Protein AF-A0A968YR72-F1 (afdb_monomer)

Nearest PDB structures (foldseek):
  5yzv-assembly1_B  TM=9.948E-01  e=4.993E-06  Thermomonospora curvata
  3uvo-assembly1_A  TM=9.764E-01  e=6.142E-05  Homo sapiens
  8bb4-assembly1_Q  TM=9.704E-01  e=9.006E-05  Homo sapiens
  6pg8-assembly2_B  TM=8.178E-01  e=5.406E-05  Homo sapiens
  7bev-assembly1_A  TM=7.556E-01  e=3.493E-03  Homo sapiens

Structure (mmCIF, N/CA/C/O backbone):
data_AF-A0A968YR72-F1
#
_entry.id   AF-A0A968YR72-F1
#
loop_
_atom_site.group_PDB
_atom_site.id
_atom_site.type_symbol
_atom_site.label_atom_id
_atom_site.label_alt_id
_atom_site.label_comp_id
_atom_site.label_asym_id
_atom_site.label_entity_id
_atom_site.label_seq_id
_atom_site.pdbx_PDB_ins_code
_atom_site.Cartn_x
_atom_site.Cartn_y
_atom_site.Cartn_z
_atom_site.occupancy
_atom_site.B_iso_or_equiv
_atom_site.auth_seq_id
_atom_site.auth_comp_id
_atom_site.auth_asym_id
_atom_site.auth_atom_id
_atom_site.pdbx_PDB_model_num
ATOM 1 N N . MET A 1 1 ? 11.988 19.227 36.628 1.00 37.38 1 MET A N 1
ATOM 2 C CA . MET A 1 1 ? 12.082 18.176 37.661 1.00 37.38 1 MET A CA 1
ATOM 3 C C . MET A 1 1 ? 12.455 16.896 36.943 1.00 37.38 1 MET A C 1
ATOM 5 O O . MET A 1 1 ? 11.627 16.350 36.231 1.00 37.38 1 MET A O 1
ATOM 9 N N . THR A 1 2 ? 13.721 16.499 37.005 1.00 37.31 2 THR A N 1
ATOM 10 C CA . THR A 1 2 ? 14.215 15.258 36.401 1.00 37.31 2 THR A CA 1
ATOM 11 C C . THR A 1 2 ? 13.809 14.101 37.307 1.00 37.31 2 THR A C 1
ATOM 13 O O . THR A 1 2 ? 14.504 13.765 38.261 1.00 37.31 2 THR A O 1
ATOM 16 N N . HIS A 1 3 ? 12.617 13.551 37.082 1.00 49.16 3 HIS A N 1
ATOM 17 C CA . HIS A 1 3 ? 12.221 12.311 37.741 1.00 49.16 3 HIS A CA 1
ATOM 18 C C . HIS A 1 3 ? 13.135 11.196 37.229 1.00 49.16 3 HIS A C 1
ATOM 20 O O . HIS A 1 3 ? 13.277 11.033 36.018 1.00 49.16 3 HIS A O 1
ATOM 26 N N . SER A 1 4 ? 13.792 10.465 38.134 1.00 70.81 4 SER A N 1
ATOM 27 C CA . SER A 1 4 ? 14.560 9.291 37.725 1.00 70.81 4 SER A CA 1
ATOM 28 C C . SER A 1 4 ? 13.607 8.253 37.108 1.00 70.81 4 SER A C 1
ATOM 30 O O . SER A 1 4 ? 12.436 8.196 37.507 1.00 70.81 4 SER A O 1
ATOM 32 N N . PRO A 1 5 ? 14.079 7.406 36.175 1.00 76.06 5 PRO A N 1
ATOM 33 C CA . PRO A 1 5 ? 13.276 6.333 35.578 1.00 76.06 5 PRO A CA 1
ATOM 34 C C . PRO A 1 5 ? 12.560 5.465 36.625 1.00 76.06 5 PRO A C 1
ATOM 36 O O . PRO A 1 5 ? 11.433 5.021 36.425 1.00 76.06 5 PRO A O 1
ATOM 39 N N . THR A 1 6 ? 13.182 5.301 37.793 1.00 80.00 6 THR A N 1
ATOM 40 C CA . THR A 1 6 ? 12.656 4.568 38.948 1.00 80.00 6 THR A CA 1
ATOM 41 C C . THR A 1 6 ? 11.340 5.146 39.475 1.00 80.00 6 THR A C 1
ATOM 43 O O . THR A 1 6 ? 10.410 4.394 39.753 1.00 80.00 6 THR A O 1
ATOM 46 N N . VAL A 1 7 ? 11.223 6.475 39.562 1.00 84.56 7 VAL A N 1
ATOM 47 C CA . VAL A 1 7 ? 10.019 7.150 40.081 1.00 84.56 7 VAL A CA 1
ATOM 48 C C . VAL A 1 7 ? 8.835 6.972 39.129 1.00 84.56 7 VAL A C 1
ATOM 50 O O . VAL A 1 7 ? 7.708 6.751 39.570 1.00 84.56 7 VAL A O 1
ATOM 53 N N . LEU A 1 8 ? 9.085 7.030 37.818 1.00 85.94 8 LEU A N 1
ATOM 54 C CA . LEU A 1 8 ? 8.058 6.795 36.799 1.00 85.94 8 LEU A CA 1
ATOM 55 C C . LEU A 1 8 ? 7.544 5.352 36.847 1.00 85.94 8 LEU A C 1
ATOM 57 O O . LEU A 1 8 ? 6.335 5.129 36.812 1.00 85.94 8 LEU A O 1
ATOM 61 N N . LEU A 1 9 ? 8.444 4.375 36.992 1.00 87.06 9 LEU A N 1
ATOM 62 C CA . LEU A 1 9 ? 8.069 2.965 37.119 1.00 87.06 9 LEU A CA 1
ATOM 63 C C . LEU A 1 9 ? 7.234 2.701 38.381 1.00 87.06 9 LEU A C 1
ATOM 65 O O . LEU A 1 9 ? 6.251 1.963 38.319 1.00 87.06 9 LEU A O 1
ATOM 69 N N . GLU A 1 10 ? 7.565 3.325 39.514 1.00 87.06 10 GLU A N 1
ATOM 70 C CA . GLU A 1 10 ? 6.756 3.228 40.737 1.00 87.06 10 GLU A CA 1
ATOM 71 C C . GLU A 1 10 ? 5.350 3.815 40.554 1.00 87.06 10 GLU A C 1
ATOM 73 O O . GLU A 1 10 ? 4.369 3.195 40.966 1.00 87.06 10 GLU A O 1
ATOM 78 N N . GLN A 1 11 ? 5.222 4.961 39.879 1.00 86.25 11 GLN A N 1
ATOM 79 C CA . GLN A 1 11 ? 3.915 5.551 39.569 1.00 86.25 11 GLN A CA 1
ATOM 80 C C . GLN A 1 11 ? 3.072 4.653 38.658 1.00 86.25 11 GLN A C 1
ATOM 82 O O . GLN A 1 11 ? 1.882 4.463 38.915 1.00 86.25 11 GLN A O 1
ATOM 87 N N . LEU A 1 12 ? 3.685 4.060 37.631 1.00 87.50 12 LEU A N 1
ATOM 88 C CA . LEU A 1 12 ? 3.005 3.123 36.735 1.00 87.50 12 LEU A CA 1
ATOM 89 C C . LEU A 1 12 ? 2.550 1.854 37.472 1.00 87.50 12 LEU A C 1
ATOM 91 O O . LEU A 1 12 ? 1.454 1.360 37.207 1.00 87.50 12 LEU A O 1
ATOM 95 N N . ARG A 1 13 ? 3.336 1.358 38.437 1.00 87.00 13 ARG A N 1
ATOM 96 C CA . ARG A 1 13 ? 2.943 0.232 39.306 1.00 87.00 13 ARG A CA 1
ATOM 97 C C . ARG A 1 13 ? 1.790 0.603 40.243 1.00 87.00 13 ARG A C 1
ATOM 99 O O . ARG A 1 13 ? 0.884 -0.200 40.442 1.00 87.00 13 ARG A O 1
ATOM 106 N N . LEU A 1 14 ? 1.754 1.829 40.769 1.00 86.06 14 LEU A N 1
ATOM 107 C CA . LEU A 1 14 ? 0.635 2.295 41.600 1.00 86.06 14 LEU A CA 1
ATOM 108 C C . LEU A 1 14 ? -0.699 2.309 40.839 1.00 86.06 14 LEU A C 1
ATOM 110 O O . LEU A 1 14 ? -1.738 2.057 41.450 1.00 86.06 14 LEU A O 1
ATOM 114 N N . CYS A 1 15 ? -0.700 2.527 39.518 1.00 83.94 15 CYS A N 1
ATOM 115 C CA . CYS A 1 15 ? -1.918 2.461 38.701 1.00 83.94 15 CYS A CA 1
ATOM 116 C C . CYS A 1 15 ? -2.633 1.103 38.791 1.00 83.94 15 CYS A C 1
ATOM 118 O O . CYS A 1 15 ? -3.864 1.074 38.733 1.00 83.94 15 CYS A O 1
ATOM 120 N N . GLU A 1 16 ? -1.897 0.009 39.017 1.00 76.75 16 GLU A N 1
ATOM 121 C CA . GLU A 1 16 ? -2.464 -1.323 39.264 1.00 76.75 16 GLU A CA 1
ATOM 122 C C . GLU A 1 16 ? -3.340 -1.341 40.521 1.00 76.75 16 GLU A C 1
ATOM 124 O O . GLU A 1 16 ? -4.441 -1.885 40.520 1.00 76.75 16 GLU A O 1
ATOM 129 N N . THR A 1 17 ? -2.901 -0.648 41.574 1.00 79.19 17 THR A N 1
ATOM 130 C CA . THR A 1 17 ? -3.636 -0.556 42.848 1.00 79.19 17 THR A CA 1
ATOM 131 C C . THR A 1 17 ? -4.941 0.235 42.697 1.00 79.19 17 THR A C 1
ATOM 133 O O . THR A 1 17 ? -5.889 0.031 43.453 1.00 79.19 17 THR A O 1
ATOM 136 N N . TYR A 1 18 ? -5.013 1.117 41.696 1.00 81.56 18 TYR A N 1
ATOM 137 C CA . TYR A 1 18 ? -6.181 1.947 41.398 1.00 81.56 18 TYR A CA 1
ATOM 138 C C . TYR A 1 18 ? -7.035 1.426 40.228 1.00 81.56 18 TYR A C 1
ATOM 140 O O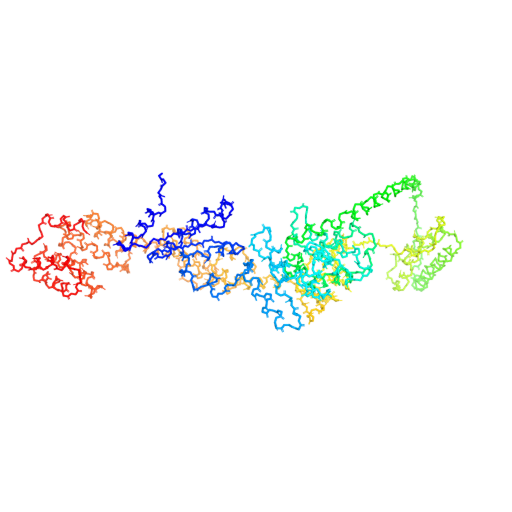 . TYR A 1 18 ? -7.952 2.129 39.803 1.00 81.56 18 TYR A O 1
ATOM 148 N N . ASN A 1 19 ? -6.769 0.221 39.698 1.00 82.38 19 ASN A N 1
ATOM 149 C CA . ASN A 1 19 ? -7.426 -0.324 38.495 1.00 82.38 19 ASN A CA 1
ATOM 150 C C . ASN A 1 19 ? -7.369 0.614 37.269 1.00 82.38 19 ASN A C 1
ATOM 152 O O . ASN A 1 19 ? -8.246 0.590 36.402 1.00 82.38 19 ASN A O 1
ATOM 156 N N . LEU A 1 20 ? -6.335 1.450 37.180 1.00 85.62 20 LEU A N 1
ATOM 157 C CA . LEU A 1 20 ? -6.095 2.312 36.029 1.00 85.62 20 LEU A CA 1
ATOM 158 C C . LEU A 1 20 ? -5.238 1.563 35.006 1.00 85.62 20 LEU A C 1
ATOM 160 O O . LEU A 1 20 ? -4.346 0.801 35.372 1.00 85.62 20 LEU A O 1
ATOM 164 N N . ARG A 1 21 ? -5.499 1.794 33.715 1.00 89.81 21 ARG A N 1
ATOM 165 C CA . ARG A 1 21 ? -4.747 1.204 32.598 1.00 89.81 21 ARG A CA 1
ATOM 166 C C . ARG A 1 21 ? -3.957 2.298 31.872 1.00 89.81 21 ARG A C 1
ATOM 168 O O . ARG A 1 21 ? -4.538 2.969 31.017 1.00 89.81 21 ARG A O 1
ATOM 175 N N . PRO A 1 22 ? -2.674 2.516 32.206 1.00 90.38 22 PRO A N 1
ATOM 176 C CA . PRO A 1 22 ? -1.851 3.496 31.511 1.00 90.38 22 PRO A CA 1
ATOM 177 C C . PRO A 1 22 ? -1.596 3.062 30.067 1.00 90.38 22 PRO A C 1
ATOM 179 O O . PRO A 1 22 ? -1.285 1.898 29.810 1.00 90.38 22 PRO A O 1
ATOM 182 N N . VAL A 1 23 ? -1.696 4.002 29.128 1.00 92.62 23 VAL A N 1
ATOM 183 C CA . VAL A 1 23 ? -1.325 3.789 27.724 1.00 92.62 23 VAL A CA 1
ATOM 184 C C . VAL A 1 23 ? -0.252 4.806 27.354 1.00 92.62 23 VAL A C 1
ATOM 186 O O . VAL A 1 23 ? -0.500 6.008 27.402 1.00 92.62 23 VAL A O 1
ATOM 189 N N . LEU A 1 24 ? 0.937 4.321 27.009 1.00 91.81 24 LEU A N 1
ATOM 190 C CA . LEU A 1 24 ? 2.054 5.114 26.509 1.00 91.81 24 LEU A CA 1
ATOM 191 C C . LEU A 1 24 ? 2.048 5.040 24.982 1.00 91.81 24 LEU A C 1
ATOM 193 O O . LEU A 1 24 ? 2.088 3.945 24.423 1.00 91.81 24 LEU A O 1
ATOM 197 N N . ILE A 1 25 ? 1.972 6.190 24.317 1.00 92.56 25 ILE A N 1
ATOM 198 C CA . ILE A 1 25 ? 1.946 6.281 22.855 1.00 92.56 25 ILE A CA 1
ATOM 199 C C . ILE A 1 25 ? 3.169 7.073 22.409 1.00 92.56 25 ILE A C 1
ATOM 201 O O . ILE A 1 25 ? 3.328 8.230 22.795 1.00 92.56 25 ILE A O 1
ATOM 205 N N . PHE A 1 26 ? 4.004 6.440 21.595 1.00 90.88 26 PHE A N 1
ATOM 206 C CA . PHE A 1 26 ? 5.153 7.053 20.945 1.00 90.88 26 PHE A CA 1
ATOM 207 C C . PHE A 1 26 ? 4.834 7.197 19.460 1.00 90.88 26 PHE A C 1
ATOM 209 O O . PHE A 1 26 ? 4.837 6.209 18.724 1.00 90.88 26 PHE A O 1
ATOM 216 N N . ASP A 1 27 ? 4.498 8.416 19.044 1.00 90.81 27 ASP A N 1
ATOM 217 C CA . ASP A 1 27 ? 4.312 8.736 17.631 1.00 90.81 27 ASP A CA 1
ATOM 218 C C . ASP A 1 27 ? 5.660 9.087 16.986 1.00 90.81 27 ASP A C 1
ATOM 220 O O . ASP A 1 27 ? 6.525 9.644 17.661 1.00 90.81 27 ASP A O 1
ATOM 224 N N . GLN A 1 28 ? 5.840 8.739 15.709 1.00 88.88 28 GLN A N 1
ATOM 225 C CA . GLN A 1 28 ? 7.081 8.966 14.946 1.00 88.88 28 GLN A CA 1
ATOM 226 C C . GLN A 1 28 ? 8.355 8.480 15.665 1.00 88.88 28 GLN A C 1
ATOM 228 O O . GLN A 1 28 ? 9.360 9.187 15.761 1.00 88.88 28 GLN A O 1
ATOM 233 N N . PHE A 1 29 ? 8.328 7.253 16.191 1.00 89.94 29 PHE A N 1
ATOM 234 C CA . PHE A 1 29 ? 9.398 6.734 17.044 1.00 89.94 29 PHE A CA 1
ATOM 235 C C . PHE A 1 29 ? 10.755 6.620 16.335 1.00 89.94 29 PHE A C 1
ATOM 237 O O . PHE A 1 29 ? 11.784 6.560 17.002 1.00 89.94 29 PHE A O 1
ATOM 244 N N . GLU A 1 30 ? 10.801 6.639 14.999 1.00 87.19 30 GLU A N 1
ATOM 245 C CA . GLU A 1 30 ? 12.068 6.637 14.267 1.00 87.19 30 GLU A CA 1
ATOM 246 C C . GLU A 1 30 ? 12.964 7.841 14.596 1.00 87.19 30 GLU A C 1
ATOM 248 O O . GLU A 1 30 ? 14.185 7.714 14.516 1.00 87.19 30 GLU A O 1
ATOM 253 N N . GLU A 1 31 ? 12.397 8.984 15.005 1.00 86.06 31 GLU A N 1
ATOM 254 C CA . GLU A 1 31 ? 13.167 10.190 15.340 1.00 86.06 31 GLU A CA 1
ATOM 255 C C . GLU A 1 31 ? 14.140 9.950 16.498 1.00 86.06 31 GLU A C 1
ATOM 257 O O . GLU A 1 31 ? 15.247 10.494 16.505 1.00 86.06 31 GLU A O 1
ATOM 262 N N . PHE A 1 32 ? 13.782 9.059 17.426 1.00 85.50 32 PHE A N 1
ATOM 263 C CA . PHE A 1 32 ? 14.630 8.661 18.547 1.00 85.50 32 PHE A CA 1
ATOM 264 C C . PHE A 1 32 ? 16.012 8.165 18.094 1.00 85.50 32 PHE A C 1
ATOM 266 O O . PHE A 1 32 ? 17.021 8.483 18.720 1.00 85.50 32 PHE A O 1
ATOM 273 N N . PHE A 1 33 ? 16.087 7.435 16.976 1.00 80.81 33 PHE A N 1
ATOM 274 C CA . PHE A 1 33 ? 17.349 6.865 16.498 1.00 80.81 33 PHE A CA 1
ATOM 275 C C . PHE A 1 33 ? 18.298 7.895 15.882 1.00 80.81 33 PHE A C 1
ATOM 277 O O . PHE A 1 33 ? 19.498 7.618 15.801 1.00 80.81 33 PHE A O 1
ATOM 284 N N . PHE A 1 34 ? 17.769 9.047 15.464 1.00 77.12 34 PHE A N 1
ATOM 285 C CA . PHE A 1 34 ? 18.518 10.119 14.808 1.00 77.12 34 PHE A CA 1
ATOM 286 C C . PHE A 1 34 ? 18.876 11.263 15.748 1.00 77.12 34 PHE A C 1
ATOM 288 O O . PHE A 1 34 ? 19.935 11.867 15.593 1.00 77.12 34 PHE A O 1
ATOM 295 N N . VAL A 1 35 ? 17.981 11.580 16.686 1.00 76.69 35 VAL A N 1
ATOM 296 C CA . VAL A 1 35 ? 18.178 12.661 17.659 1.00 76.69 35 VAL A CA 1
ATOM 297 C C . VAL A 1 35 ? 19.174 12.239 18.731 1.00 76.69 35 VAL A C 1
ATOM 299 O O . VAL A 1 35 ? 20.022 13.035 19.129 1.00 76.69 35 VAL A O 1
ATOM 302 N N . ASP A 1 36 ? 19.095 10.987 19.173 1.00 68.25 36 ASP A N 1
ATOM 303 C CA . ASP A 1 36 ? 20.053 10.411 20.102 1.00 68.25 36 ASP A CA 1
ATOM 304 C C . ASP A 1 36 ? 21.075 9.590 19.309 1.00 68.25 36 ASP A C 1
ATOM 306 O O . ASP A 1 36 ? 20.718 8.668 18.574 1.00 68.25 36 ASP A O 1
ATOM 310 N N . THR A 1 37 ? 22.358 9.928 19.406 1.00 71.12 37 THR A N 1
ATOM 311 C CA . THR A 1 37 ? 23.451 9.170 18.774 1.00 71.12 37 THR A CA 1
ATOM 312 C C . THR A 1 37 ? 24.251 8.353 19.784 1.00 71.12 37 THR A C 1
ATOM 314 O O . THR A 1 37 ? 25.080 7.544 19.373 1.00 71.12 37 THR A O 1
ATOM 317 N N . GLU A 1 38 ? 24.005 8.529 21.086 1.00 79.38 38 GLU A N 1
ATOM 318 C CA . GLU A 1 38 ? 24.762 7.897 22.167 1.00 79.38 38 GLU A CA 1
ATOM 319 C C . GLU A 1 38 ? 24.230 6.476 22.446 1.00 79.38 38 GLU A C 1
ATOM 321 O O . GLU A 1 38 ? 23.082 6.306 22.867 1.00 79.38 38 GLU A O 1
ATOM 326 N N . PRO A 1 39 ? 25.047 5.420 22.264 1.00 75.12 39 PRO A N 1
ATOM 327 C CA . PRO A 1 39 ? 24.604 4.039 22.483 1.00 75.12 39 PRO A CA 1
ATOM 328 C C . PRO A 1 39 ? 24.109 3.766 23.911 1.00 75.12 39 PRO A C 1
ATOM 330 O O . PRO A 1 39 ? 23.188 2.973 24.110 1.00 75.12 39 PRO A O 1
ATOM 333 N N . GLU A 1 40 ? 24.695 4.437 24.904 1.00 79.44 40 GLU A N 1
ATOM 334 C CA . GLU A 1 40 ? 24.373 4.233 26.318 1.00 79.44 40 GLU A CA 1
ATOM 335 C C . GLU A 1 40 ? 22.998 4.810 26.692 1.00 79.44 40 GLU A C 1
ATOM 337 O O . GLU A 1 40 ? 22.227 4.174 27.409 1.00 79.44 40 GLU A O 1
ATOM 342 N N . GLN A 1 41 ? 22.634 5.977 26.152 1.00 80.06 41 GLN A N 1
ATOM 343 C CA . GLN A 1 41 ? 21.317 6.582 26.386 1.00 80.06 41 GLN A CA 1
ATOM 344 C C . GLN A 1 41 ? 20.207 5.764 25.722 1.00 80.06 41 GLN A C 1
ATOM 346 O O . GLN A 1 41 ? 19.181 5.471 26.347 1.00 80.06 41 GLN A O 1
ATOM 351 N N . LYS A 1 42 ? 20.464 5.276 24.500 1.00 82.94 42 LYS A N 1
ATOM 352 C CA . LYS A 1 42 ? 19.575 4.332 23.811 1.00 82.94 42 LYS A CA 1
ATOM 353 C C . LYS A 1 42 ? 19.321 3.087 24.640 1.00 82.94 42 LYS A C 1
ATOM 355 O O . LYS A 1 42 ? 18.172 2.674 24.809 1.00 82.94 42 LYS A O 1
ATOM 360 N N . ARG A 1 43 ? 20.389 2.508 25.189 1.00 83.19 43 ARG A N 1
ATOM 361 C CA . ARG A 1 43 ? 20.305 1.338 26.059 1.00 83.19 43 ARG A CA 1
ATOM 362 C C . ARG A 1 43 ? 19.427 1.604 27.281 1.00 83.19 43 ARG A C 1
ATOM 364 O O . ARG A 1 43 ? 18.505 0.831 27.527 1.00 83.19 43 ARG A O 1
ATOM 371 N N . GLN A 1 44 ? 19.663 2.701 27.998 1.00 84.88 44 GLN A N 1
ATOM 372 C CA . GLN A 1 44 ? 18.891 3.060 29.193 1.00 84.88 44 GLN A CA 1
ATOM 373 C C . GLN A 1 44 ? 17.400 3.257 28.895 1.00 84.88 44 GLN A C 1
ATOM 375 O O . GLN A 1 44 ? 16.545 2.809 29.663 1.00 84.88 44 GLN A O 1
ATOM 380 N N . PHE A 1 45 ? 17.069 3.883 27.763 1.00 88.06 45 PHE A N 1
ATOM 381 C CA . PHE A 1 45 ? 15.682 4.033 27.331 1.00 88.06 45 PHE A CA 1
ATOM 382 C C . PHE A 1 45 ? 15.016 2.678 27.069 1.00 88.06 45 PHE A C 1
ATOM 384 O O . PHE A 1 45 ? 13.904 2.430 27.537 1.00 88.06 45 PHE A O 1
ATOM 391 N N . PHE A 1 46 ? 15.693 1.776 26.355 1.00 86.44 46 PHE A N 1
ATOM 392 C CA . PHE A 1 46 ? 15.153 0.444 26.096 1.00 86.44 46 PHE A CA 1
ATOM 393 C C . PHE A 1 46 ? 15.046 -0.406 27.367 1.00 86.44 46 PHE A C 1
ATOM 395 O O . PHE A 1 46 ? 14.084 -1.158 27.518 1.00 86.44 46 PHE A O 1
ATOM 402 N N . GLU A 1 47 ? 15.966 -0.258 28.319 1.00 87.06 47 GLU A N 1
ATOM 403 C CA . GLU A 1 47 ? 15.848 -0.894 29.632 1.00 87.06 47 GLU A CA 1
ATOM 404 C C . GLU A 1 47 ? 14.576 -0.425 30.357 1.00 87.06 47 GLU A C 1
ATOM 406 O O . GLU A 1 47 ? 13.777 -1.259 30.788 1.00 87.06 47 GLU A O 1
ATOM 411 N N . PHE A 1 48 ? 14.318 0.887 30.377 1.00 88.94 48 PHE A N 1
ATOM 412 C CA . PHE A 1 48 ? 13.080 1.466 30.910 1.00 88.94 48 PHE A CA 1
ATOM 413 C C . PHE A 1 48 ? 11.821 0.976 30.174 1.00 88.94 48 PHE A C 1
ATOM 415 O O . PHE A 1 48 ? 10.816 0.647 30.811 1.00 88.94 48 PHE A O 1
ATOM 422 N N . LEU A 1 49 ? 11.859 0.905 28.843 1.00 88.94 49 LEU A N 1
ATOM 423 C CA . LEU A 1 49 ? 10.731 0.451 28.030 1.00 88.94 49 LEU A CA 1
ATOM 424 C C . LEU A 1 49 ? 10.393 -1.022 28.310 1.00 88.94 49 LEU A C 1
ATOM 426 O O . LEU A 1 49 ? 9.220 -1.360 28.469 1.00 88.94 49 LEU A O 1
ATOM 430 N N . GLY A 1 50 ? 11.408 -1.881 28.439 1.00 86.44 50 GLY A N 1
ATOM 431 C CA . GLY A 1 50 ? 11.233 -3.281 28.831 1.00 86.44 50 GLY A CA 1
ATOM 432 C C . GLY A 1 50 ? 10.619 -3.428 30.227 1.00 86.44 50 GLY A C 1
ATOM 433 O O . GLY A 1 50 ? 9.676 -4.193 30.419 1.00 86.44 50 GLY A O 1
ATOM 434 N N . GLU A 1 51 ? 11.071 -2.624 31.194 1.00 87.88 51 GLU A N 1
ATOM 435 C CA . GLU A 1 51 ? 10.468 -2.565 32.534 1.00 87.88 51 GLU A CA 1
ATOM 436 C C . GLU A 1 51 ? 8.996 -2.123 32.498 1.00 87.88 51 GLU A C 1
ATOM 438 O O . GLU A 1 51 ? 8.168 -2.691 33.210 1.00 87.88 51 GLU A O 1
ATOM 443 N N . CYS A 1 52 ? 8.634 -1.167 31.634 1.00 88.75 52 CYS A N 1
ATOM 444 C CA . CYS A 1 52 ? 7.238 -0.759 31.445 1.00 88.75 52 CYS A CA 1
ATOM 445 C C . CYS A 1 52 ? 6.369 -1.900 30.907 1.00 88.75 52 CYS A C 1
ATOM 447 O O . CYS A 1 52 ? 5.242 -2.079 31.367 1.00 88.75 52 CYS A O 1
ATOM 449 N N . LEU A 1 53 ? 6.884 -2.681 29.954 1.00 85.31 53 LEU A N 1
ATOM 450 C CA . LEU A 1 53 ? 6.163 -3.816 29.371 1.00 85.31 53 LEU A CA 1
ATOM 451 C C . LEU A 1 53 ? 5.905 -4.935 30.392 1.00 85.31 53 LEU A C 1
ATOM 453 O O . LEU A 1 53 ? 4.891 -5.622 30.285 1.00 85.31 53 LEU A O 1
ATOM 457 N N . ASN A 1 54 ? 6.764 -5.079 31.408 1.00 84.31 54 ASN A N 1
ATOM 458 C CA . ASN A 1 54 ? 6.574 -6.031 32.509 1.00 84.31 54 ASN A CA 1
ATOM 459 C C . ASN A 1 54 ? 5.470 -5.621 33.506 1.00 84.31 54 ASN A C 1
ATOM 461 O O . ASN A 1 54 ? 5.080 -6.426 34.353 1.00 84.31 54 ASN A O 1
ATOM 465 N N . ILE A 1 55 ? 4.936 -4.398 33.421 1.00 86.38 55 ILE A N 1
ATOM 466 C CA . ILE A 1 55 ? 3.840 -3.928 34.276 1.00 86.38 55 ILE A CA 1
ATOM 467 C C . ILE A 1 55 ? 2.500 -4.252 33.593 1.00 86.38 55 ILE A C 1
ATOM 469 O O . ILE A 1 55 ? 2.099 -3.595 32.636 1.00 86.38 55 ILE A O 1
ATOM 473 N N . LEU A 1 56 ? 1.771 -5.246 34.116 1.00 82.25 56 LEU A N 1
ATOM 474 C CA . LEU A 1 56 ? 0.507 -5.785 33.571 1.00 82.25 56 LEU A CA 1
ATOM 475 C C . LEU A 1 56 ? -0.517 -4.748 33.048 1.00 82.25 56 LEU A C 1
ATOM 477 O O . LEU A 1 56 ? -1.046 -4.945 31.945 1.00 82.25 56 LEU A O 1
ATOM 481 N N . PRO A 1 57 ? -0.854 -3.670 33.789 1.00 84.69 57 PRO A N 1
ATOM 482 C CA . PRO A 1 57 ? -1.813 -2.671 33.318 1.00 84.69 57 PRO A CA 1
ATOM 483 C C . PRO A 1 57 ? -1.255 -1.707 32.264 1.00 84.69 57 PRO A C 1
ATOM 485 O O . PRO A 1 57 ? -2.043 -0.994 31.649 1.00 84.69 57 PRO A O 1
ATOM 488 N N . VAL A 1 58 ? 0.055 -1.644 32.034 1.00 90.56 58 VAL A N 1
ATOM 489 C CA . VAL A 1 58 ? 0.632 -0.706 31.067 1.00 90.56 58 VAL A CA 1
ATOM 490 C C . VAL A 1 58 ? 0.477 -1.258 29.650 1.00 90.56 58 VAL A C 1
ATOM 492 O O . VAL A 1 58 ? 0.699 -2.439 29.375 1.00 90.56 58 VAL A O 1
ATOM 495 N N . LYS A 1 59 ? 0.073 -0.392 28.722 1.00 89.06 59 LYS A N 1
ATOM 496 C CA . LYS A 1 59 ? 0.112 -0.658 27.282 1.00 89.06 59 LYS A CA 1
ATOM 497 C C . LYS A 1 59 ? 1.030 0.342 26.608 1.00 89.06 59 LYS A C 1
ATOM 499 O O . LYS A 1 59 ? 0.968 1.528 26.903 1.00 89.06 59 LYS A O 1
ATOM 504 N N . VAL A 1 60 ? 1.857 -0.149 25.696 1.00 89.38 60 VAL A N 1
ATOM 505 C CA . VAL A 1 60 ? 2.777 0.665 24.905 1.00 89.38 60 VAL A CA 1
ATOM 506 C C . VAL A 1 60 ? 2.381 0.537 23.442 1.00 89.38 60 VAL A C 1
ATOM 508 O O . VAL A 1 60 ? 2.165 -0.573 22.958 1.00 89.38 60 VAL A O 1
ATOM 511 N N . ILE A 1 61 ? 2.267 1.668 22.755 1.00 89.94 61 ILE A N 1
ATOM 512 C CA . ILE A 1 61 ? 1.999 1.755 21.321 1.00 89.94 61 ILE A CA 1
ATOM 513 C C . ILE A 1 61 ? 3.131 2.563 20.695 1.00 89.94 61 ILE A C 1
ATOM 515 O O . ILE A 1 61 ? 3.418 3.672 21.143 1.00 89.94 61 ILE A O 1
ATOM 519 N N . VAL A 1 62 ? 3.759 2.003 19.664 1.00 89.06 62 VAL A N 1
ATOM 520 C CA . VAL A 1 62 ? 4.845 2.638 18.912 1.00 89.06 62 VAL A CA 1
ATOM 521 C C . VAL A 1 62 ? 4.407 2.775 17.456 1.00 89.06 62 VAL A C 1
ATOM 523 O O . VAL A 1 62 ? 4.025 1.787 16.832 1.00 89.06 62 VAL A O 1
ATOM 526 N N . SER A 1 63 ? 4.453 3.995 16.930 1.00 91.44 63 SER A N 1
ATOM 527 C CA . SER A 1 63 ? 4.279 4.301 15.508 1.00 91.44 63 SER A CA 1
ATOM 528 C C . SER A 1 63 ? 5.664 4.396 14.866 1.00 91.44 63 SER A C 1
ATOM 530 O O . SER A 1 63 ? 6.478 5.205 15.308 1.00 91.44 63 SER A O 1
ATOM 532 N N . LEU A 1 64 ? 5.955 3.543 13.878 1.00 86.19 64 LEU A N 1
ATOM 533 C CA . LEU A 1 64 ? 7.260 3.464 13.212 1.00 86.19 64 LEU A CA 1
ATOM 534 C C . LEU A 1 64 ? 7.086 3.133 11.724 1.00 86.19 64 LEU A C 1
ATOM 536 O O . LEU A 1 64 ? 6.298 2.257 11.360 1.00 86.19 64 LEU A O 1
ATOM 540 N N . ARG A 1 65 ? 7.861 3.791 10.858 1.00 83.19 65 ARG A N 1
ATOM 541 C CA . ARG A 1 65 ? 7.976 3.431 9.434 1.00 83.19 65 ARG A CA 1
ATOM 542 C C . ARG A 1 65 ? 8.696 2.083 9.244 1.00 83.19 65 ARG A C 1
ATOM 544 O O . ARG A 1 65 ? 9.682 1.801 9.919 1.00 83.19 65 ARG A O 1
ATOM 551 N N . VAL A 1 66 ? 8.240 1.278 8.278 1.00 77.19 66 VAL A N 1
ATOM 552 C CA . VAL A 1 66 ? 8.728 -0.102 8.039 1.00 77.19 66 VAL A CA 1
ATOM 553 C C . VAL A 1 66 ? 10.242 -0.171 7.807 1.00 77.19 66 VAL A C 1
ATOM 555 O O . VAL A 1 66 ? 10.896 -1.061 8.344 1.00 77.19 66 VAL A O 1
ATOM 558 N N . ASP A 1 67 ? 10.823 0.796 7.095 1.00 75.44 67 ASP A N 1
ATOM 559 C CA . ASP A 1 67 ? 12.262 0.820 6.787 1.00 75.44 67 ASP A CA 1
ATOM 560 C C . ASP A 1 67 ? 13.151 0.916 8.044 1.00 75.44 67 ASP A C 1
ATOM 562 O O . ASP A 1 67 ? 14.314 0.514 8.028 1.00 75.44 67 ASP A O 1
ATOM 566 N N . TYR A 1 68 ? 12.598 1.393 9.165 1.00 80.25 68 TYR A N 1
ATOM 567 C CA . TYR A 1 68 ? 13.310 1.586 10.433 1.00 80.25 68 TYR A CA 1
ATOM 568 C C . TYR A 1 68 ? 13.115 0.442 11.427 1.00 80.25 68 TYR A C 1
ATOM 570 O O . TYR A 1 68 ? 13.673 0.474 12.523 1.00 80.25 68 TYR A O 1
ATOM 578 N N . LEU A 1 69 ? 12.365 -0.594 11.050 1.00 75.75 69 LEU A N 1
ATOM 579 C CA . LEU A 1 69 ? 12.069 -1.734 11.914 1.00 75.75 69 LEU A CA 1
ATOM 580 C C . LEU A 1 69 ? 13.340 -2.428 12.434 1.00 75.75 69 LEU A C 1
ATOM 582 O O . LEU A 1 69 ? 13.378 -2.881 13.576 1.00 75.75 69 LEU A O 1
ATOM 586 N N . HIS A 1 70 ? 14.405 -2.455 11.628 1.00 73.56 70 HIS A N 1
ATOM 587 C CA . HIS A 1 70 ? 15.683 -3.075 11.980 1.00 73.56 70 HIS A CA 1
ATOM 588 C C . HIS A 1 70 ? 16.380 -2.415 13.185 1.00 73.56 70 HIS A C 1
ATOM 590 O O . HIS A 1 70 ? 17.123 -3.088 13.898 1.00 73.56 70 HIS A O 1
ATOM 596 N N . TYR A 1 71 ? 16.114 -1.138 13.482 1.00 76.25 71 TYR A N 1
ATOM 597 C CA . TYR A 1 71 ? 16.677 -0.473 14.663 1.00 76.25 71 TYR A CA 1
ATOM 598 C C . TYR A 1 71 ? 16.137 -1.048 15.980 1.00 76.25 71 TYR A C 1
ATOM 600 O O . TYR A 1 71 ? 16.854 -1.062 16.980 1.00 76.25 71 TYR A O 1
ATOM 608 N N . LEU A 1 72 ? 14.918 -1.604 15.980 1.00 76.38 72 LEU A N 1
ATOM 609 C CA . LEU A 1 72 ? 14.358 -2.301 17.144 1.00 76.38 72 LEU A CA 1
ATOM 610 C C . LEU A 1 72 ? 15.073 -3.630 17.441 1.00 76.38 72 LEU A C 1
ATOM 612 O O . LEU A 1 72 ? 14.942 -4.166 18.538 1.00 76.38 72 LEU A O 1
ATOM 616 N N . LEU A 1 73 ? 15.863 -4.169 16.506 1.00 71.38 73 LEU A N 1
ATOM 617 C CA . LEU A 1 73 ? 16.625 -5.400 16.742 1.00 71.38 73 LEU A CA 1
ATOM 618 C C . LEU A 1 73 ? 17.778 -5.182 17.732 1.00 71.38 73 LEU A C 1
ATOM 620 O O . LEU A 1 73 ? 18.142 -6.105 18.459 1.00 71.38 73 LEU A O 1
ATOM 624 N N . GLN A 1 74 ? 18.303 -3.955 17.826 1.00 69.25 74 GLN A N 1
ATOM 625 C CA . GLN A 1 74 ? 19.421 -3.617 18.713 1.00 69.25 74 GLN A CA 1
ATOM 626 C C . GLN A 1 74 ? 19.086 -3.843 20.198 1.00 69.25 74 GLN A C 1
ATOM 628 O O . GLN A 1 74 ? 19.966 -4.190 20.986 1.00 69.25 74 GLN A O 1
ATOM 633 N N . CYS A 1 75 ? 17.816 -3.693 20.597 1.00 70.75 75 CYS A N 1
ATOM 634 C CA . CYS A 1 75 ? 17.394 -3.823 21.994 1.00 70.75 75 CYS A CA 1
ATOM 635 C C . CYS A 1 75 ? 16.966 -5.241 22.406 1.00 70.75 75 CYS A C 1
ATOM 637 O O . CYS A 1 75 ? 16.719 -5.480 23.588 1.00 70.75 75 CYS A O 1
ATOM 639 N N . ASN A 1 76 ? 16.908 -6.203 21.478 1.00 65.25 76 ASN A N 1
ATOM 640 C CA . ASN A 1 76 ? 16.402 -7.559 21.749 1.00 65.25 76 ASN A CA 1
ATOM 641 C C . ASN A 1 76 ? 17.295 -8.376 22.715 1.00 65.25 76 ASN A C 1
ATOM 643 O O . ASN A 1 76 ? 16.856 -9.326 23.370 1.00 65.25 76 ASN A O 1
ATOM 647 N N . ARG A 1 77 ? 18.568 -7.982 22.845 1.00 63.00 77 ARG A N 1
ATOM 648 C CA . ARG A 1 77 ? 19.534 -8.575 23.786 1.00 63.00 77 ARG A CA 1
ATOM 649 C C . ARG A 1 77 ? 19.310 -8.154 25.238 1.00 63.00 77 ARG A C 1
ATOM 651 O O . ARG A 1 77 ? 19.852 -8.795 26.139 1.00 63.00 77 ARG A O 1
ATOM 658 N N . LEU A 1 78 ? 18.537 -7.097 25.486 1.00 72.50 78 LEU A N 1
ATOM 659 C CA . LEU A 1 78 ? 18.326 -6.609 26.842 1.00 72.50 78 LEU A CA 1
ATOM 660 C C . LEU A 1 78 ? 17.463 -7.599 27.636 1.00 72.50 78 LEU A C 1
ATOM 662 O O . LEU A 1 78 ? 16.399 -8.005 27.156 1.00 72.50 78 LEU A O 1
ATOM 666 N N . PRO A 1 79 ? 17.875 -7.986 28.859 1.00 73.19 79 PRO A N 1
ATOM 667 C CA . PRO A 1 79 ? 17.090 -8.889 29.698 1.00 73.19 79 PRO A CA 1
ATOM 668 C C . PRO A 1 79 ? 15.654 -8.400 29.925 1.00 73.19 79 PRO A C 1
ATOM 670 O O . PRO A 1 79 ? 14.724 -9.204 29.908 1.00 73.19 79 PRO A O 1
ATOM 673 N N . SER A 1 80 ? 15.463 -7.083 30.058 1.00 72.94 80 SER A N 1
ATOM 674 C CA . SER A 1 80 ? 14.156 -6.447 30.262 1.00 72.94 80 SER A CA 1
ATOM 675 C C . SER A 1 80 ? 13.198 -6.602 29.074 1.00 72.94 80 SER A C 1
ATOM 677 O O . SER A 1 80 ? 11.987 -6.524 29.263 1.00 72.94 80 SER A O 1
ATOM 679 N N . MET A 1 81 ? 13.706 -6.882 27.868 1.00 75.62 81 MET A N 1
ATOM 680 C CA . MET A 1 81 ? 12.905 -7.071 26.650 1.00 75.62 81 MET A CA 1
ATOM 681 C C . MET A 1 81 ? 12.445 -8.518 26.426 1.00 75.62 81 MET A C 1
ATOM 683 O O . MET A 1 81 ? 11.753 -8.801 25.450 1.00 75.62 81 MET A O 1
ATOM 687 N N . ALA A 1 82 ? 12.762 -9.446 27.337 1.00 70.44 82 ALA A N 1
ATOM 688 C CA . ALA A 1 82 ? 12.411 -10.864 27.206 1.00 70.44 82 ALA A CA 1
ATOM 689 C C . ALA A 1 82 ? 10.894 -11.151 27.134 1.00 70.44 82 ALA A C 1
ATOM 691 O O . ALA A 1 82 ? 10.499 -12.235 26.704 1.00 70.44 82 ALA A O 1
ATOM 692 N N . ILE A 1 83 ? 10.047 -10.196 27.532 1.00 69.81 83 ILE A N 1
ATOM 693 C CA . ILE A 1 83 ? 8.583 -10.289 27.436 1.00 69.81 83 ILE A CA 1
ATOM 694 C C . ILE A 1 83 ? 8.064 -10.232 25.987 1.00 69.81 83 ILE A C 1
ATOM 696 O O . ILE A 1 83 ? 6.981 -10.741 25.693 1.00 69.81 83 ILE A O 1
ATOM 700 N N . ILE A 1 84 ? 8.839 -9.656 25.061 1.00 69.19 84 ILE A N 1
ATOM 701 C CA . ILE A 1 84 ? 8.507 -9.572 23.634 1.00 69.19 84 ILE A CA 1
ATOM 702 C C . ILE A 1 84 ? 8.883 -10.905 22.978 1.00 69.19 84 ILE A C 1
ATOM 704 O O . ILE A 1 84 ? 9.966 -11.061 22.427 1.00 69.19 84 ILE A O 1
ATOM 708 N N . ASN A 1 85 ? 8.007 -11.907 23.085 1.00 58.69 85 ASN A N 1
ATOM 709 C CA . ASN A 1 85 ? 8.328 -13.269 22.636 1.00 58.69 85 ASN A CA 1
ATOM 710 C C . ASN A 1 85 ? 7.253 -13.922 21.746 1.00 58.69 85 ASN A C 1
ATOM 712 O O . ASN A 1 85 ? 7.271 -15.134 21.560 1.00 58.69 85 ASN A O 1
ATOM 716 N N . ASN A 1 86 ? 6.338 -13.122 21.180 1.00 53.56 86 ASN A N 1
ATOM 717 C CA . ASN A 1 86 ? 5.171 -13.602 20.424 1.00 53.56 86 ASN A CA 1
ATOM 718 C C . ASN A 1 86 ? 5.009 -12.995 19.006 1.00 53.56 86 ASN A C 1
ATOM 720 O O . ASN A 1 86 ? 3.917 -13.090 18.455 1.00 53.56 86 ASN A O 1
ATOM 724 N N . ASP A 1 87 ? 6.037 -12.375 18.403 1.00 59.34 87 ASP A N 1
ATOM 725 C CA . ASP A 1 87 ? 5.937 -11.802 17.038 1.00 59.34 87 ASP A CA 1
ATOM 726 C C . ASP A 1 87 ? 7.317 -11.634 16.346 1.00 59.34 87 ASP A C 1
ATOM 728 O O . ASP A 1 87 ? 8.305 -12.161 16.849 1.00 59.34 87 ASP A O 1
ATOM 732 N N . ILE A 1 88 ? 7.404 -10.890 15.231 1.00 58.59 88 ILE A N 1
ATOM 733 C CA . ILE A 1 88 ? 8.581 -10.605 14.373 1.00 58.59 88 ILE A CA 1
ATOM 734 C C . ILE A 1 88 ? 9.889 -10.195 15.087 1.00 58.59 88 ILE A C 1
ATOM 736 O O . ILE A 1 88 ? 10.958 -10.283 14.491 1.00 58.59 88 ILE A O 1
ATOM 740 N N . LEU A 1 89 ? 9.824 -9.749 16.347 1.00 60.97 89 LEU A N 1
ATOM 741 C CA . LEU A 1 89 ? 10.984 -9.409 17.189 1.00 60.97 89 LEU A CA 1
ATOM 742 C C . LEU A 1 89 ? 11.397 -10.554 18.137 1.00 60.97 89 LEU A C 1
ATOM 744 O O . LEU A 1 89 ? 12.321 -10.406 18.932 1.00 60.97 89 LEU A O 1
ATOM 748 N N . GLY A 1 90 ? 10.711 -11.696 18.091 1.00 63.41 90 GLY A N 1
ATOM 749 C CA . GLY A 1 90 ? 10.920 -12.825 18.989 1.00 63.41 90 GLY A CA 1
ATOM 750 C C . GLY A 1 90 ? 12.266 -13.518 18.770 1.00 63.41 90 GLY A C 1
ATOM 751 O O . GLY A 1 90 ? 12.711 -13.726 17.640 1.00 63.41 90 GLY A O 1
ATOM 752 N N . LYS A 1 91 ? 12.892 -13.954 19.869 1.00 58.12 91 LYS A N 1
ATOM 753 C CA . LYS A 1 91 ? 14.220 -14.602 19.872 1.00 58.12 91 LYS A CA 1
ATOM 754 C C . LYS A 1 91 ? 14.273 -15.922 19.093 1.00 58.12 91 LYS A C 1
ATOM 756 O O . LYS A 1 91 ? 15.345 -16.355 18.703 1.00 58.12 91 LYS A O 1
ATOM 761 N N . ASN A 1 92 ? 13.118 -16.543 18.850 1.00 57.03 92 ASN A N 1
ATOM 762 C CA . ASN A 1 92 ? 13.005 -17.805 18.112 1.00 57.03 92 ASN A CA 1
ATOM 763 C C . ASN A 1 92 ? 12.990 -17.626 16.583 1.00 57.03 92 ASN A C 1
ATOM 765 O O . ASN A 1 92 ? 13.018 -18.620 15.863 1.00 57.03 92 ASN A O 1
ATOM 769 N N . VAL A 1 93 ? 12.894 -16.388 16.089 1.00 55.97 93 VAL A N 1
ATOM 770 C CA . VAL A 1 93 ? 12.812 -16.072 14.650 1.00 55.97 93 VAL A CA 1
ATOM 771 C C . VAL A 1 93 ? 14.113 -15.433 14.140 1.00 55.97 93 VAL A C 1
ATOM 773 O O . VAL A 1 93 ? 14.362 -15.408 12.938 1.00 55.97 93 VAL A O 1
ATOM 776 N N . LEU A 1 94 ? 14.971 -14.950 15.042 1.00 57.03 94 LEU A N 1
ATOM 777 C CA . LEU A 1 94 ? 16.153 -14.150 14.725 1.00 57.03 94 LEU A CA 1
ATOM 778 C C . LEU A 1 94 ? 17.438 -14.889 15.122 1.00 57.03 94 LEU A C 1
ATOM 780 O O . LEU A 1 94 ? 17.601 -15.278 16.276 1.00 57.03 94 LEU A O 1
ATOM 784 N N . TYR A 1 95 ? 18.366 -15.031 14.174 1.00 56.97 95 TYR A N 1
ATOM 785 C CA . TYR A 1 95 ? 19.727 -15.518 14.407 1.00 56.97 95 TYR A CA 1
ATOM 786 C C . TYR A 1 95 ? 20.712 -14.367 14.243 1.00 56.97 95 TYR A C 1
ATOM 788 O O . TYR A 1 95 ? 20.630 -13.610 13.278 1.00 56.97 95 TYR A O 1
ATOM 796 N N . GLU A 1 96 ? 21.650 -14.243 15.174 1.00 56.38 96 GLU A N 1
ATOM 797 C CA . GLU A 1 96 ? 22.653 -13.187 15.150 1.00 56.38 96 GLU A CA 1
ATOM 798 C C . GLU A 1 96 ? 24.025 -13.737 14.759 1.00 56.38 96 GLU A C 1
ATOM 800 O O . GLU A 1 96 ? 24.482 -14.734 15.317 1.00 56.38 96 GLU A O 1
ATOM 805 N N . LEU A 1 97 ? 24.682 -13.071 13.809 1.00 61.19 97 LEU A N 1
ATOM 806 C CA . LEU A 1 97 ? 26.051 -13.355 13.381 1.00 61.19 97 LEU A CA 1
ATOM 807 C C . LEU A 1 97 ? 26.975 -12.245 13.902 1.00 61.19 97 LEU A C 1
ATOM 809 O O . LEU A 1 97 ? 26.814 -11.088 13.524 1.00 61.19 97 LEU A O 1
ATOM 813 N N . GLY A 1 98 ? 27.926 -12.598 14.771 1.00 72.19 98 GLY A N 1
ATOM 814 C CA . GLY A 1 98 ? 28.940 -11.692 15.330 1.00 72.19 98 GLY A CA 1
ATOM 815 C C . GLY A 1 98 ? 30.356 -12.272 15.235 1.00 72.19 98 GLY A C 1
ATOM 816 O O . GLY A 1 98 ? 30.543 -13.355 14.681 1.00 72.19 98 GLY A O 1
ATOM 817 N N . ASN A 1 99 ? 31.353 -11.555 15.768 1.00 84.50 99 ASN A N 1
ATOM 818 C CA . ASN A 1 99 ? 32.734 -12.046 15.829 1.00 84.50 99 ASN A CA 1
ATOM 819 C C . ASN A 1 99 ? 32.865 -13.252 16.768 1.00 84.50 99 ASN A C 1
ATOM 821 O O . ASN A 1 99 ? 32.091 -13.410 17.714 1.00 84.50 99 ASN A O 1
ATOM 825 N N . PHE A 1 100 ? 33.876 -14.084 16.531 1.00 87.19 100 PHE A N 1
ATOM 826 C CA . PHE A 1 100 ? 34.184 -15.215 17.396 1.00 87.19 100 PHE A CA 1
ATOM 827 C C . PHE A 1 100 ? 35.100 -14.792 18.540 1.00 87.19 100 PHE A C 1
ATOM 829 O O . PHE A 1 100 ? 36.088 -14.082 18.330 1.00 87.19 100 PHE A O 1
ATOM 836 N N . SER A 1 101 ? 34.837 -15.303 19.744 1.00 89.50 101 SER A N 1
ATOM 837 C CA . SER A 1 101 ? 35.866 -15.283 20.781 1.00 89.50 101 SER A CA 1
ATOM 838 C C . SER A 1 101 ? 37.060 -16.144 20.330 1.00 89.50 101 SER A C 1
ATOM 840 O O . SER A 1 101 ? 36.868 -17.096 19.567 1.00 89.50 101 SER A O 1
ATOM 842 N N . PRO A 1 102 ? 38.294 -15.880 20.797 1.00 90.25 102 PRO A N 1
ATOM 843 C CA . PRO A 1 102 ? 39.450 -16.717 20.459 1.00 90.25 102 PRO A CA 1
ATOM 844 C C . PRO A 1 102 ? 39.226 -18.208 20.768 1.00 90.25 102 PRO A C 1
ATOM 846 O O . PRO A 1 102 ? 39.630 -19.083 20.003 1.00 90.25 102 PRO A O 1
ATOM 849 N N . THR A 1 103 ? 38.514 -18.505 21.859 1.00 89.44 103 THR A N 1
ATOM 850 C CA . THR A 1 103 ? 38.151 -19.873 22.250 1.00 89.44 103 THR A CA 1
ATOM 851 C C . THR A 1 103 ? 37.193 -20.517 21.246 1.00 89.44 103 THR A C 1
ATOM 853 O O . THR A 1 103 ? 37.408 -21.663 20.843 1.00 89.44 103 THR A O 1
ATOM 856 N N . ASP A 1 104 ? 36.166 -19.781 20.813 1.00 88.69 104 ASP A N 1
ATOM 857 C CA . ASP A 1 104 ? 35.192 -20.270 19.832 1.00 88.69 104 ASP A CA 1
ATOM 858 C C . ASP A 1 104 ? 35.846 -20.454 18.462 1.00 88.69 104 ASP A C 1
ATOM 860 O O . ASP A 1 104 ? 35.673 -21.499 17.839 1.00 88.69 104 ASP A O 1
ATOM 864 N N . ALA A 1 105 ? 36.667 -19.492 18.027 1.00 90.44 105 ALA A N 1
ATOM 865 C CA . ALA A 1 105 ? 37.414 -19.564 16.773 1.00 90.44 105 ALA A CA 1
ATOM 866 C C . ALA A 1 105 ? 38.315 -20.805 16.734 1.00 90.44 105 ALA A C 1
ATOM 868 O O . ALA A 1 105 ? 38.275 -21.571 15.771 1.00 90.44 105 ALA A O 1
ATOM 869 N N . LYS A 1 106 ? 39.064 -21.065 17.813 1.00 91.50 106 LYS A N 1
ATOM 870 C CA . LYS A 1 106 ? 39.891 -22.270 17.943 1.00 91.50 106 LYS A CA 1
ATOM 871 C C . LYS A 1 106 ? 39.059 -23.548 17.849 1.00 91.50 106 LYS A C 1
ATOM 873 O O . LYS A 1 106 ? 39.431 -24.462 17.113 1.00 91.50 106 LYS A O 1
ATOM 878 N N . SER A 1 107 ? 37.935 -23.612 18.567 1.00 89.38 107 SER A N 1
ATOM 879 C CA . SER A 1 107 ? 37.052 -24.783 18.539 1.00 89.38 107 SER A CA 1
ATOM 880 C C . SER A 1 107 ? 36.471 -25.027 17.144 1.00 89.38 107 SER A C 1
ATOM 882 O O . SER A 1 107 ? 36.456 -26.167 16.684 1.00 89.38 107 SER A O 1
ATOM 884 N N . ILE A 1 108 ? 36.061 -23.965 16.446 1.00 88.00 108 ILE A N 1
ATOM 885 C CA . ILE A 1 108 ? 35.542 -24.028 15.075 1.00 88.00 108 ILE A CA 1
ATOM 886 C C . ILE A 1 108 ? 36.618 -24.536 14.113 1.00 88.00 108 ILE A C 1
ATOM 888 O O . ILE A 1 108 ? 36.358 -25.475 13.364 1.00 88.00 108 ILE A O 1
ATOM 892 N N . ILE A 1 109 ? 37.832 -23.973 14.153 1.00 89.00 109 ILE A N 1
ATOM 893 C CA . ILE A 1 109 ? 38.939 -24.400 13.281 1.00 89.00 109 ILE A CA 1
ATOM 894 C C . ILE A 1 109 ? 39.257 -25.880 13.509 1.00 89.00 109 ILE A C 1
ATOM 896 O O . ILE A 1 109 ? 39.370 -26.637 12.545 1.00 89.00 109 ILE A O 1
ATOM 900 N N . GLN A 1 110 ? 39.343 -26.323 14.765 1.00 87.81 110 GLN A N 1
ATOM 901 C CA . GLN A 1 110 ? 39.581 -27.730 15.101 1.00 87.81 110 GLN A CA 1
ATOM 902 C C . GLN A 1 110 ? 38.465 -28.637 14.570 1.00 87.81 110 GLN A C 1
ATOM 904 O O . GLN A 1 110 ? 38.741 -29.596 13.858 1.00 87.81 110 GLN A O 1
ATOM 909 N N . GLN A 1 111 ? 37.197 -28.297 14.818 1.00 85.44 111 GLN A N 1
ATOM 910 C CA . GLN A 1 111 ? 36.066 -29.098 14.338 1.00 85.44 111 GLN A CA 1
ATOM 911 C C . GLN A 1 111 ? 35.989 -29.172 12.807 1.00 85.44 111 GLN A C 1
ATOM 913 O O . GLN A 1 111 ? 35.633 -30.219 12.261 1.00 85.44 111 GLN A O 1
ATOM 918 N N . LEU A 1 112 ? 36.288 -28.077 12.103 1.00 82.69 112 LEU A N 1
ATOM 919 C CA . LEU A 1 112 ? 36.266 -28.038 10.639 1.00 82.69 112 LEU A CA 1
ATOM 920 C C . LEU A 1 112 ? 37.443 -28.810 10.030 1.00 82.69 112 LEU A C 1
ATOM 922 O O . LEU A 1 112 ? 37.248 -29.523 9.046 1.00 82.69 112 LEU A O 1
ATOM 926 N N . THR A 1 113 ? 38.636 -28.713 10.624 1.00 83.00 113 THR A N 1
ATOM 927 C CA . THR A 1 113 ? 39.852 -29.399 10.144 1.00 83.00 113 THR A CA 1
ATOM 928 C C . THR A 1 113 ? 39.889 -30.886 10.489 1.00 83.00 113 THR A C 1
ATOM 930 O O . THR A 1 113 ? 40.443 -31.666 9.725 1.00 83.00 113 THR A O 1
ATOM 933 N N . GLU A 1 114 ? 39.246 -31.312 11.579 1.00 79.88 114 GLU A N 1
ATOM 934 C CA . GLU A 1 114 ? 39.040 -32.736 11.890 1.00 79.88 114 GLU A CA 1
ATOM 935 C C . GLU A 1 114 ? 38.078 -33.407 10.901 1.00 79.88 114 GLU A C 1
ATOM 937 O O . GLU A 1 114 ? 38.238 -34.577 10.552 1.00 79.88 114 GLU A O 1
ATOM 942 N N . ARG A 1 115 ? 37.053 -32.669 10.457 1.00 74.62 115 ARG A N 1
ATOM 943 C CA . ARG A 1 115 ? 36.060 -33.159 9.490 1.00 74.62 115 ARG A CA 1
ATOM 944 C C . ARG A 1 115 ? 36.555 -33.105 8.049 1.00 74.62 115 ARG A C 1
ATOM 946 O O . ARG A 1 115 ? 36.000 -33.803 7.202 1.00 74.62 115 ARG A O 1
ATOM 953 N N . SER A 1 116 ? 37.557 -32.281 7.763 1.00 73.19 116 SER A N 1
ATOM 954 C CA . SER A 1 116 ? 38.188 -32.199 6.452 1.00 73.19 116 SER A CA 1
ATOM 955 C C . SER A 1 116 ? 39.446 -33.077 6.406 1.00 73.19 116 SER A C 1
ATOM 957 O O . SER A 1 116 ? 40.083 -33.368 7.414 1.00 73.19 116 SER A O 1
ATOM 959 N N . HIS A 1 117 ? 39.870 -33.504 5.216 1.00 74.00 117 HIS A N 1
ATOM 960 C CA . HIS A 1 117 ? 41.171 -34.170 5.049 1.00 74.00 117 HIS A CA 1
ATOM 961 C C . HIS A 1 117 ? 42.361 -33.185 5.135 1.00 74.00 117 HIS A C 1
ATOM 963 O O . HIS A 1 117 ? 43.455 -33.500 4.672 1.00 74.00 117 HIS A O 1
ATOM 969 N N . PHE A 1 118 ? 42.164 -31.998 5.723 1.00 83.00 118 PHE A N 1
ATOM 970 C CA . PHE A 1 118 ? 43.138 -30.913 5.807 1.00 83.00 118 PHE A CA 1
ATOM 971 C C . PHE A 1 118 ? 43.459 -30.600 7.276 1.00 83.00 118 PHE A C 1
ATOM 973 O O . PHE A 1 118 ? 42.835 -29.752 7.909 1.00 83.00 118 PHE A O 1
ATOM 980 N N . HIS A 1 119 ? 44.410 -31.349 7.841 1.00 84.88 119 HIS A N 1
ATOM 981 C CA . HIS A 1 119 ? 44.766 -31.262 9.260 1.00 84.88 119 HIS A CA 1
ATOM 982 C C . HIS A 1 119 ? 45.806 -30.163 9.505 1.00 84.88 119 HIS A C 1
ATOM 984 O O . HIS A 1 119 ? 46.908 -30.215 8.955 1.00 84.88 119 HIS A O 1
ATOM 990 N N . LEU A 1 120 ? 45.467 -29.206 10.371 1.00 87.94 120 LEU A N 1
ATOM 991 C CA . LEU A 1 120 ? 46.376 -28.153 10.823 1.00 87.94 120 LEU A CA 1
ATOM 992 C C . LEU A 1 120 ? 47.087 -28.566 12.116 1.00 87.94 120 LEU A C 1
ATOM 994 O O . LEU A 1 120 ? 46.476 -29.117 13.033 1.00 87.94 120 LEU A O 1
ATOM 998 N N . GLU A 1 121 ? 48.383 -28.273 12.209 1.00 91.00 121 GLU A N 1
ATOM 999 C CA . GLU A 1 121 ? 49.154 -28.456 13.437 1.00 91.00 121 GLU A CA 1
ATOM 1000 C C . GLU A 1 121 ? 48.523 -27.652 14.597 1.00 91.00 121 GLU A C 1
ATOM 1002 O O . GLU A 1 121 ? 48.243 -26.464 14.428 1.00 91.00 121 GLU A O 1
ATOM 1007 N N . PRO A 1 122 ? 48.342 -28.225 15.804 1.00 90.12 122 PRO A N 1
ATOM 1008 C CA . PRO A 1 122 ? 47.733 -27.502 16.924 1.00 90.12 122 PRO A CA 1
ATOM 1009 C C . PRO A 1 122 ? 48.438 -26.183 17.271 1.00 90.12 122 PRO A C 1
ATOM 1011 O O . PRO A 1 122 ? 47.779 -25.208 17.617 1.00 90.12 122 PRO A O 1
ATOM 1014 N N . ALA A 1 123 ? 49.767 -26.131 17.132 1.00 89.62 123 ALA A N 1
ATOM 1015 C CA . ALA A 1 123 ? 50.552 -24.920 17.361 1.00 89.62 123 ALA A CA 1
ATOM 1016 C C . ALA A 1 123 ? 50.299 -23.829 16.301 1.00 89.62 123 ALA A C 1
ATOM 1018 O O . ALA A 1 123 ? 50.388 -22.645 16.617 1.00 89.62 123 ALA A O 1
ATOM 1019 N N . LEU A 1 124 ? 49.952 -24.216 15.068 1.00 90.88 124 LEU A N 1
ATOM 1020 C CA . LEU A 1 124 ? 49.543 -23.286 14.015 1.00 90.88 124 LEU A CA 1
ATOM 1021 C C . LEU A 1 124 ? 48.160 -22.699 14.305 1.00 90.88 124 LEU A C 1
ATOM 1023 O O . LEU A 1 124 ? 47.983 -21.498 14.151 1.00 90.88 124 LEU A O 1
ATOM 1027 N N . ILE A 1 125 ? 47.200 -23.512 14.760 1.00 90.56 125 ILE A N 1
ATOM 1028 C CA . ILE A 1 125 ? 45.855 -23.027 15.121 1.00 90.56 125 ILE A CA 1
ATOM 1029 C C . ILE A 1 125 ? 45.951 -21.957 16.217 1.00 90.56 125 ILE A C 1
ATOM 1031 O O . ILE A 1 125 ? 45.279 -20.931 16.136 1.00 90.56 125 ILE A O 1
ATOM 1035 N N . GLU A 1 126 ? 46.807 -22.178 17.214 1.00 90.69 126 GLU A N 1
ATOM 1036 C CA . GLU A 1 126 ? 47.011 -21.234 18.314 1.00 90.69 126 GLU A CA 1
ATOM 1037 C C . GLU A 1 126 ? 47.580 -19.892 17.838 1.00 90.69 126 GLU A C 1
ATOM 1039 O O . GLU A 1 126 ? 47.035 -18.839 18.167 1.00 90.69 126 GLU A O 1
ATOM 1044 N N . GLU A 1 127 ? 48.647 -19.936 17.034 1.00 90.06 127 GLU A N 1
ATOM 1045 C CA . GLU A 1 127 ? 49.275 -18.735 16.476 1.00 90.06 127 GLU A CA 1
ATOM 1046 C C . GLU A 1 127 ? 48.311 -17.997 15.536 1.00 90.06 127 GLU A C 1
ATOM 1048 O O . GLU A 1 127 ? 48.167 -16.784 15.635 1.00 90.06 127 GLU A O 1
ATOM 1053 N N . LEU A 1 128 ? 47.593 -18.727 14.678 1.00 90.00 128 LEU A N 1
ATOM 1054 C CA . LEU A 1 128 ? 46.636 -18.170 13.725 1.00 90.00 128 LEU A CA 1
ATOM 1055 C C . LEU A 1 128 ? 45.495 -17.428 14.430 1.00 90.00 128 LEU A C 1
ATOM 1057 O O . LEU A 1 128 ? 45.170 -16.302 14.064 1.00 90.00 128 LEU A O 1
ATOM 1061 N N . VAL A 1 129 ? 44.890 -18.030 15.458 1.00 91.56 129 VAL A N 1
ATOM 1062 C CA . VAL A 1 129 ? 43.816 -17.382 16.231 1.00 91.56 129 VAL A CA 1
ATOM 1063 C C . VAL A 1 129 ? 44.334 -16.131 16.938 1.00 91.56 129 VAL A C 1
ATOM 1065 O O . VAL A 1 129 ? 43.632 -15.120 16.983 1.00 91.56 129 VAL A O 1
ATOM 1068 N N . GLN A 1 130 ? 45.558 -16.172 17.468 1.00 89.62 130 GLN A N 1
ATOM 1069 C CA . GLN A 1 130 ? 46.173 -15.017 18.116 1.00 89.62 130 GLN A CA 1
ATOM 1070 C C . GLN A 1 130 ? 46.470 -13.885 17.121 1.00 89.62 130 GLN A C 1
ATOM 1072 O O . GLN A 1 130 ? 46.238 -12.717 17.440 1.00 89.62 130 GLN A O 1
ATOM 1077 N N . ASP A 1 131 ? 46.944 -14.222 15.923 1.00 87.62 131 ASP A N 1
ATOM 1078 C CA . ASP A 1 131 ? 47.239 -13.265 14.856 1.00 87.62 131 ASP A CA 1
ATOM 1079 C C . ASP A 1 131 ? 45.951 -12.609 14.322 1.00 87.62 131 ASP A C 1
ATOM 1081 O O . ASP A 1 131 ? 45.856 -11.382 14.208 1.00 87.62 131 ASP A O 1
ATOM 1085 N N . LEU A 1 132 ? 44.895 -13.402 14.111 1.00 88.25 132 LEU A N 1
ATOM 1086 C CA . LEU A 1 132 ? 43.570 -12.916 13.710 1.00 88.25 132 LEU A CA 1
ATOM 1087 C C . LEU A 1 132 ? 42.916 -12.031 14.785 1.00 88.25 132 LEU A C 1
ATOM 1089 O O . LEU A 1 132 ? 42.323 -11.007 14.462 1.00 88.25 132 LEU A O 1
ATOM 1093 N N . ALA A 1 133 ? 43.055 -12.371 16.070 1.00 87.94 133 ALA A N 1
ATOM 1094 C CA . ALA A 1 133 ? 42.433 -11.621 17.166 1.00 87.94 133 ALA A CA 1
ATOM 1095 C C . ALA A 1 133 ? 43.183 -10.335 17.565 1.00 87.94 133 ALA A C 1
ATOM 1097 O O . ALA A 1 133 ? 42.689 -9.572 18.394 1.00 87.94 133 ALA A O 1
ATOM 1098 N N . ARG A 1 134 ? 44.379 -10.084 17.019 1.00 79.75 134 ARG A N 1
ATOM 1099 C CA . ARG A 1 134 ? 45.350 -9.108 17.544 1.00 79.75 134 ARG A CA 1
ATOM 1100 C C . ARG A 1 134 ? 44.806 -7.694 17.769 1.00 79.75 134 ARG A C 1
ATOM 1102 O O . ARG A 1 134 ? 45.117 -7.088 18.789 1.00 79.75 134 ARG A O 1
ATOM 1109 N N . GLU A 1 135 ? 44.024 -7.166 16.831 1.00 74.25 135 GLU A N 1
ATOM 1110 C CA . GLU A 1 135 ? 43.547 -5.775 16.881 1.00 74.25 135 GLU A CA 1
ATOM 1111 C C . GLU A 1 135 ? 42.283 -5.593 17.730 1.00 74.25 135 GLU A C 1
ATOM 1113 O O . GLU A 1 135 ? 42.094 -4.541 18.336 1.00 74.25 135 GLU A O 1
ATOM 1118 N N . LEU A 1 136 ? 41.416 -6.609 17.784 1.00 75.75 136 LEU A N 1
ATOM 1119 C CA . LEU A 1 136 ? 40.066 -6.500 18.357 1.00 75.75 136 LEU A CA 1
ATOM 1120 C C . LEU A 1 136 ? 39.865 -7.337 19.623 1.00 75.75 136 LEU A C 1
ATOM 1122 O O . LEU A 1 136 ? 38.858 -7.180 20.304 1.00 75.75 136 LEU A O 1
ATOM 1126 N N . GLY A 1 137 ? 40.782 -8.257 19.924 1.00 83.38 137 GLY A N 1
ATOM 1127 C CA . GLY A 1 137 ? 40.587 -9.309 20.926 1.00 83.38 137 GLY A CA 1
ATOM 1128 C C . GLY A 1 137 ? 39.586 -10.396 20.505 1.00 83.38 137 GLY A C 1
ATOM 1129 O O . GLY A 1 137 ? 39.363 -11.343 21.256 1.00 83.38 137 GLY A O 1
ATOM 1130 N N . GLU A 1 138 ? 39.013 -10.286 19.306 1.00 87.88 138 GLU A N 1
ATOM 1131 C CA . GLU A 1 138 ? 38.016 -11.181 18.718 1.00 87.88 138 GLU A CA 1
ATOM 1132 C C . GLU A 1 138 ? 38.396 -11.494 17.266 1.00 87.88 138 GLU A C 1
ATOM 1134 O O . GLU A 1 138 ? 39.062 -10.696 16.606 1.00 87.88 138 GLU A O 1
ATOM 1139 N N . VAL A 1 139 ? 37.952 -12.641 16.750 1.00 88.19 139 VAL A N 1
ATOM 1140 C CA . VAL A 1 139 ? 38.236 -13.091 15.381 1.00 88.19 139 VAL A CA 1
ATOM 1141 C C . VAL A 1 139 ? 37.047 -12.789 14.474 1.00 88.19 139 VAL A C 1
ATOM 1143 O O . VAL A 1 139 ? 35.937 -13.282 14.694 1.00 88.19 139 VAL A O 1
ATOM 1146 N N . ARG A 1 140 ? 37.281 -12.009 13.414 1.00 87.31 140 ARG A N 1
ATOM 1147 C CA . ARG A 1 140 ? 36.272 -11.745 12.380 1.00 87.31 140 ARG A CA 1
ATOM 1148 C C . ARG A 1 140 ? 36.056 -13.003 11.526 1.00 87.31 140 ARG A C 1
ATOM 1150 O O . ARG A 1 140 ? 37.028 -13.516 10.970 1.00 87.31 140 ARG A O 1
ATOM 1157 N N . PRO A 1 141 ? 34.809 -13.476 11.333 1.00 86.94 141 PRO A N 1
ATOM 1158 C CA . PRO A 1 141 ? 34.537 -14.674 10.537 1.00 86.94 141 PRO A CA 1
ATOM 1159 C C . PRO A 1 141 ? 35.064 -14.582 9.099 1.00 86.94 141 PRO A C 1
ATOM 1161 O O . PRO A 1 141 ? 35.585 -15.559 8.574 1.00 86.94 141 PRO A O 1
ATOM 1164 N N . ILE A 1 142 ? 34.983 -13.396 8.487 1.00 84.19 142 ILE A N 1
ATOM 1165 C CA . ILE A 1 142 ? 35.478 -13.157 7.125 1.00 84.19 142 ILE A CA 1
ATOM 1166 C C . ILE A 1 142 ? 37.008 -13.200 7.030 1.00 84.19 142 ILE A C 1
ATOM 1168 O O . ILE A 1 142 ? 37.545 -13.728 6.065 1.00 84.19 142 ILE A O 1
ATOM 1172 N N . GLU A 1 143 ? 37.719 -12.690 8.038 1.00 86.94 143 GLU A N 1
ATOM 1173 C CA . GLU A 1 143 ? 39.186 -12.723 8.075 1.00 86.94 143 GLU A CA 1
ATOM 1174 C C . GLU A 1 143 ? 39.663 -14.171 8.232 1.00 86.94 143 GLU A C 1
ATOM 1176 O O . GLU A 1 143 ? 40.557 -14.615 7.517 1.00 86.94 143 GLU A O 1
ATOM 1181 N N . LEU A 1 144 ? 38.975 -14.947 9.079 1.00 89.00 144 LEU A N 1
ATOM 1182 C CA . LEU A 1 144 ? 39.201 -16.384 9.211 1.00 89.00 144 LEU A CA 1
ATOM 1183 C C . LEU A 1 144 ? 38.899 -17.150 7.911 1.00 89.00 144 LEU A C 1
ATOM 1185 O O . LEU A 1 144 ? 39.636 -18.071 7.574 1.00 89.00 144 LEU A O 1
ATOM 1189 N N . GLN A 1 145 ? 37.843 -16.781 7.181 1.00 86.19 145 GLN A N 1
ATOM 1190 C CA . GLN A 1 145 ? 37.501 -17.398 5.896 1.00 86.19 145 GLN A CA 1
ATOM 1191 C C . GLN A 1 145 ? 38.583 -17.140 4.843 1.00 86.19 145 GLN A C 1
ATOM 1193 O O . GLN A 1 145 ? 39.044 -18.089 4.217 1.00 86.19 145 GLN A O 1
ATOM 1198 N N . VAL A 1 146 ? 39.002 -15.882 4.669 1.00 87.31 146 VAL A N 1
ATOM 1199 C CA . VAL A 1 146 ? 40.011 -15.489 3.670 1.00 87.31 146 VAL A CA 1
ATOM 1200 C C . VAL A 1 146 ? 41.360 -16.133 3.980 1.00 87.31 146 VAL A C 1
ATOM 1202 O O . VAL A 1 146 ? 41.946 -16.799 3.130 1.00 87.31 146 VAL A O 1
ATOM 1205 N N . VAL A 1 147 ? 41.834 -16.002 5.223 1.00 88.81 147 VAL A N 1
ATOM 1206 C CA . VAL A 1 147 ? 43.119 -16.582 5.630 1.00 88.81 147 VAL A CA 1
ATOM 1207 C C . VAL A 1 147 ? 43.058 -18.111 5.594 1.00 88.81 147 VAL A C 1
ATOM 1209 O O . VAL A 1 147 ? 43.986 -18.752 5.107 1.00 88.81 147 VAL A O 1
ATOM 1212 N N . GLY A 1 148 ? 41.954 -18.710 6.046 1.00 88.06 148 GLY A N 1
ATOM 1213 C CA . GLY A 1 148 ? 41.746 -20.157 6.009 1.00 88.06 148 GLY A CA 1
ATOM 1214 C C . GLY A 1 148 ? 41.727 -20.733 4.591 1.00 88.06 148 GLY A C 1
ATOM 1215 O O . GLY A 1 148 ? 42.344 -21.773 4.360 1.00 88.06 148 GLY A O 1
ATOM 1216 N N . ALA A 1 149 ? 41.080 -20.046 3.643 1.00 85.12 149 ALA A N 1
ATOM 1217 C CA . ALA A 1 149 ? 41.092 -20.422 2.230 1.00 85.12 149 ALA A CA 1
ATOM 1218 C C . ALA A 1 149 ? 42.523 -20.418 1.674 1.00 85.12 149 ALA A C 1
ATOM 1220 O O . ALA A 1 149 ? 42.945 -21.412 1.084 1.00 85.12 149 ALA A O 1
ATOM 1221 N N . GLN A 1 150 ? 43.308 -19.374 1.968 1.00 87.88 150 GLN A N 1
ATOM 1222 C CA . GLN A 1 150 ? 44.684 -19.283 1.476 1.00 87.88 150 GLN A CA 1
ATOM 1223 C C . GLN A 1 150 ? 45.608 -20.352 2.072 1.00 87.88 150 GLN A C 1
ATOM 1225 O O . GLN A 1 150 ? 46.424 -20.937 1.358 1.00 87.88 150 GLN A O 1
ATOM 1230 N N . LEU A 1 151 ? 45.457 -20.668 3.366 1.00 88.38 151 LEU A N 1
ATOM 1231 C CA . LEU A 1 151 ? 46.190 -21.777 3.989 1.00 88.38 151 LEU A CA 1
ATOM 1232 C C . LEU A 1 151 ? 45.915 -23.101 3.266 1.00 88.38 151 LEU A C 1
ATOM 1234 O O . LEU A 1 151 ? 46.833 -23.907 3.094 1.00 88.38 151 LEU A O 1
ATOM 1238 N N . GLN A 1 152 ? 44.670 -23.321 2.835 1.00 86.75 152 GLN A N 1
ATOM 1239 C CA . GLN A 1 152 ? 44.271 -24.519 2.107 1.00 86.75 152 GLN A CA 1
ATOM 1240 C C . GLN A 1 152 ? 44.822 -24.542 0.677 1.00 86.75 152 GLN A C 1
ATOM 1242 O O . GLN A 1 152 ? 45.417 -25.554 0.296 1.00 86.75 152 GLN A O 1
ATOM 1247 N N . THR A 1 153 ? 44.676 -23.454 -0.086 1.00 85.31 153 THR A N 1
ATOM 1248 C CA . THR A 1 153 ? 45.195 -23.338 -1.461 1.00 85.31 153 THR A CA 1
ATOM 1249 C C . THR A 1 153 ? 46.700 -23.601 -1.515 1.00 85.31 153 THR A C 1
ATOM 1251 O O . THR A 1 153 ? 47.178 -24.371 -2.350 1.00 85.31 153 THR A O 1
ATOM 1254 N N . GLU A 1 154 ? 47.457 -23.036 -0.574 1.00 86.75 154 GLU A N 1
ATOM 1255 C CA . GLU A 1 154 ? 48.920 -23.152 -0.539 1.00 86.75 154 GLU A CA 1
ATOM 1256 C C . GLU A 1 154 ? 49.432 -24.351 0.275 1.00 86.75 154 GLU A C 1
ATOM 1258 O O . GLU A 1 154 ? 50.642 -24.578 0.389 1.00 86.75 154 GLU A O 1
ATOM 1263 N N . ASN A 1 155 ? 48.521 -25.154 0.832 1.00 87.38 155 ASN A N 1
ATOM 1264 C CA . ASN A 1 155 ? 48.829 -26.328 1.647 1.00 87.38 155 ASN A CA 1
ATOM 1265 C C . ASN A 1 155 ? 49.780 -26.016 2.830 1.00 87.38 155 ASN A C 1
ATOM 1267 O O . ASN A 1 155 ? 50.774 -26.718 3.095 1.00 87.38 155 ASN A O 1
ATOM 1271 N N . ILE A 1 156 ? 49.470 -24.930 3.543 1.00 88.56 156 ILE A N 1
ATOM 1272 C CA . ILE A 1 156 ? 50.158 -24.476 4.753 1.00 88.56 156 ILE A CA 1
ATOM 1273 C C . ILE A 1 156 ? 49.498 -25.146 5.962 1.00 88.56 156 ILE A C 1
ATOM 1275 O O . ILE A 1 156 ? 48.490 -24.686 6.489 1.00 88.56 156 ILE A O 1
ATOM 1279 N N . THR A 1 157 ? 50.081 -26.257 6.408 1.00 89.19 157 THR A N 1
ATOM 1280 C CA . THR A 1 157 ? 49.534 -27.082 7.500 1.00 89.19 157 THR A CA 1
ATOM 1281 C C . THR A 1 157 ? 50.360 -27.054 8.787 1.00 89.19 157 THR A C 1
ATOM 1283 O O . THR A 1 157 ? 49.913 -27.569 9.810 1.00 89.19 157 THR A O 1
ATOM 1286 N N . THR A 1 158 ? 51.553 -26.447 8.765 1.00 90.25 158 THR A N 1
ATOM 1287 C CA . THR A 1 158 ? 52.492 -26.416 9.898 1.00 90.25 158 THR A CA 1
ATOM 1288 C C . THR A 1 158 ? 52.876 -24.995 10.290 1.00 90.25 158 THR A C 1
ATOM 1290 O O . THR A 1 158 ? 52.936 -24.095 9.446 1.00 90.25 158 THR A O 1
ATOM 1293 N N . LEU A 1 159 ? 53.205 -24.796 11.569 1.00 89.06 159 LEU A N 1
ATOM 1294 C CA . LEU A 1 159 ? 53.614 -23.489 12.093 1.00 89.06 159 LEU A CA 1
ATOM 1295 C C . LEU A 1 159 ? 54.903 -22.984 11.427 1.00 89.06 159 LEU A C 1
ATOM 1297 O O . LEU A 1 159 ? 55.054 -21.790 11.183 1.00 89.06 159 LEU A O 1
ATOM 1301 N N . ALA A 1 160 ? 55.822 -23.898 11.102 1.00 87.88 160 ALA A N 1
ATOM 1302 C CA . ALA A 1 160 ? 57.064 -23.564 10.410 1.00 87.88 160 ALA A CA 1
ATOM 1303 C C . ALA A 1 160 ? 56.801 -22.962 9.021 1.00 87.88 160 ALA A C 1
ATOM 1305 O O . ALA A 1 160 ? 57.367 -21.921 8.702 1.00 87.88 160 ALA A O 1
ATOM 1306 N N . LYS A 1 161 ? 55.891 -23.562 8.238 1.00 86.44 161 LYS A N 1
ATOM 1307 C CA . LYS A 1 161 ? 55.512 -23.040 6.920 1.00 86.44 161 LYS A CA 1
ATOM 1308 C C . LYS A 1 161 ? 54.783 -21.705 7.018 1.00 86.44 161 LYS A C 1
ATOM 1310 O O . LYS A 1 161 ? 55.062 -20.828 6.217 1.00 86.44 161 LYS A O 1
ATOM 1315 N N . TYR A 1 162 ? 53.891 -21.533 7.995 1.00 87.81 162 TYR A N 1
ATOM 1316 C CA . TYR A 1 162 ? 53.192 -20.258 8.196 1.00 87.81 162 TYR A CA 1
ATOM 1317 C C . TYR A 1 162 ? 54.178 -19.116 8.474 1.00 87.81 162 TYR A C 1
ATOM 1319 O O . TYR A 1 162 ? 54.127 -18.082 7.820 1.00 87.81 162 TYR A O 1
ATOM 1327 N N . ARG A 1 163 ? 55.154 -19.349 9.362 1.00 85.94 163 ARG A N 1
ATOM 1328 C CA . ARG A 1 163 ? 56.194 -18.361 9.699 1.00 85.94 163 ARG A CA 1
ATOM 1329 C C . ARG A 1 163 ? 57.198 -18.095 8.573 1.00 85.94 163 ARG A C 1
ATOM 1331 O O . ARG A 1 163 ? 57.812 -17.035 8.568 1.00 85.94 163 ARG A O 1
ATOM 1338 N N . GLU A 1 164 ? 57.404 -19.055 7.674 1.00 83.12 164 GLU A N 1
ATOM 1339 C CA . GLU A 1 164 ? 58.278 -18.907 6.502 1.00 83.12 164 GLU A CA 1
ATOM 1340 C C . GLU A 1 164 ? 57.563 -18.223 5.329 1.00 83.12 164 GLU A C 1
ATOM 1342 O O . GLU A 1 164 ? 58.199 -17.510 4.558 1.00 83.12 164 GLU A O 1
ATOM 1347 N N . CYS A 1 165 ? 56.251 -18.437 5.198 1.00 68.31 165 CYS A N 1
ATOM 1348 C CA . CYS A 1 165 ? 55.476 -17.974 4.062 1.00 68.31 165 CYS A CA 1
ATOM 1349 C C . CYS A 1 165 ? 55.163 -16.478 4.151 1.00 68.31 165 CYS A C 1
ATOM 1351 O O . CYS A 1 165 ? 55.421 -15.797 3.160 1.00 68.31 165 CYS A O 1
ATOM 1353 N N . CYS A 1 166 ? 54.625 -15.978 5.283 1.00 67.50 166 CYS A N 1
ATOM 1354 C CA . CYS A 1 166 ? 54.121 -14.592 5.379 1.00 67.50 166 CYS A CA 1
ATOM 1355 C C . CYS A 1 166 ? 53.330 -14.253 6.673 1.00 67.50 166 CYS A C 1
ATOM 1357 O O . CYS A 1 166 ? 53.029 -15.130 7.482 1.00 67.50 166 CYS A O 1
ATOM 1359 N N . THR A 1 167 ? 52.891 -12.991 6.817 1.00 82.12 167 THR A N 1
ATOM 1360 C CA . THR A 1 167 ? 51.854 -12.549 7.786 1.00 82.12 167 THR A CA 1
ATOM 1361 C C . THR A 1 167 ? 50.418 -12.759 7.271 1.00 82.12 167 THR A C 1
ATOM 1363 O O . THR A 1 167 ? 50.201 -13.044 6.089 1.00 82.12 167 THR A O 1
ATOM 1366 N N . LYS A 1 168 ? 49.401 -12.578 8.130 1.00 84.56 168 LYS A N 1
ATOM 1367 C CA . LYS A 1 168 ? 47.986 -12.636 7.717 1.00 84.56 168 LYS A CA 1
ATOM 1368 C C . LYS A 1 168 ? 47.622 -11.609 6.634 1.00 84.56 168 LYS A C 1
ATOM 1370 O O . LYS A 1 168 ? 46.856 -11.927 5.730 1.00 84.56 168 LYS A O 1
ATOM 1375 N N . GLU A 1 169 ? 48.202 -10.409 6.665 1.00 86.62 169 GLU A N 1
ATOM 1376 C CA . GLU A 1 169 ? 47.951 -9.347 5.677 1.00 86.62 169 GLU A CA 1
ATOM 1377 C C . GLU A 1 169 ? 48.436 -9.744 4.278 1.00 86.62 169 GLU A C 1
ATOM 1379 O O . GLU A 1 169 ? 47.814 -9.421 3.268 1.00 86.62 169 GLU A O 1
ATOM 1384 N N . GLU A 1 170 ? 49.554 -10.459 4.214 1.00 86.06 170 GLU A N 1
ATOM 1385 C CA . GLU A 1 170 ? 50.124 -10.990 2.978 1.00 86.06 170 GLU A CA 1
ATOM 1386 C C . GLU A 1 170 ? 49.306 -12.174 2.432 1.00 86.06 170 GLU A C 1
ATOM 1388 O O . GLU A 1 170 ? 49.208 -12.328 1.215 1.00 86.06 170 GLU A O 1
ATOM 1393 N N . LEU A 1 171 ? 48.661 -12.971 3.296 1.00 88.06 171 LEU A N 1
ATOM 1394 C CA . LEU A 1 171 ? 47.683 -13.985 2.866 1.00 88.06 171 LEU A CA 1
ATOM 1395 C C . LEU A 1 171 ? 46.427 -13.340 2.276 1.00 88.06 171 LEU A C 1
ATOM 1397 O O . LEU A 1 171 ? 45.969 -13.768 1.221 1.00 88.06 171 LEU A O 1
ATOM 1401 N N . VAL A 1 172 ? 45.911 -12.276 2.900 1.00 88.38 172 VAL A N 1
ATOM 1402 C CA . VAL A 1 172 ? 44.751 -11.527 2.383 1.00 88.38 172 VAL A CA 1
ATOM 1403 C C . VAL A 1 172 ? 45.060 -10.900 1.020 1.00 88.38 172 VAL A C 1
ATOM 1405 O O . VAL A 1 172 ? 44.242 -10.990 0.108 1.00 88.38 172 VAL A O 1
ATOM 1408 N N . LYS A 1 173 ? 46.249 -10.307 0.847 1.00 88.62 173 LYS A N 1
ATOM 1409 C CA . LYS A 1 173 ? 46.680 -9.735 -0.442 1.00 88.62 173 LYS A CA 1
ATOM 1410 C C . LYS A 1 173 ? 46.754 -10.784 -1.549 1.00 88.62 173 LYS A C 1
ATOM 1412 O O . LYS A 1 173 ? 46.257 -10.532 -2.640 1.00 88.62 173 LYS A O 1
ATOM 1417 N N . ARG A 1 174 ? 47.323 -11.956 -1.256 1.00 88.56 174 ARG A N 1
ATOM 1418 C CA . ARG A 1 174 ? 47.435 -13.049 -2.232 1.00 88.56 174 ARG A CA 1
ATOM 1419 C C . ARG A 1 174 ? 46.089 -13.648 -2.602 1.00 88.56 174 ARG A C 1
ATOM 1421 O O . ARG A 1 174 ? 45.867 -13.903 -3.776 1.00 88.56 174 ARG A O 1
ATOM 1428 N N . TYR A 1 175 ? 45.182 -13.774 -1.638 1.00 89.62 175 TYR A N 1
ATOM 1429 C CA . TYR A 1 175 ? 43.804 -14.163 -1.918 1.00 89.62 175 TYR A CA 1
ATOM 1430 C C . TYR A 1 175 ? 43.124 -13.192 -2.900 1.00 89.62 175 TYR A C 1
ATOM 1432 O O . TYR A 1 175 ? 42.489 -13.621 -3.859 1.00 89.62 175 TYR A O 1
ATOM 1440 N N . LEU A 1 176 ? 43.278 -11.875 -2.701 1.00 90.12 176 LEU A N 1
ATOM 1441 C CA . LEU A 1 176 ? 42.731 -10.875 -3.628 1.00 90.12 176 LEU A CA 1
ATOM 1442 C C . LEU A 1 176 ? 43.356 -10.986 -5.027 1.00 90.12 176 LEU A C 1
ATOM 1444 O O . LEU A 1 176 ? 42.633 -10.903 -6.020 1.00 90.12 176 LEU A O 1
ATOM 1448 N N . ASP A 1 177 ? 44.671 -11.201 -5.103 1.00 88.81 177 ASP A N 1
ATOM 1449 C CA 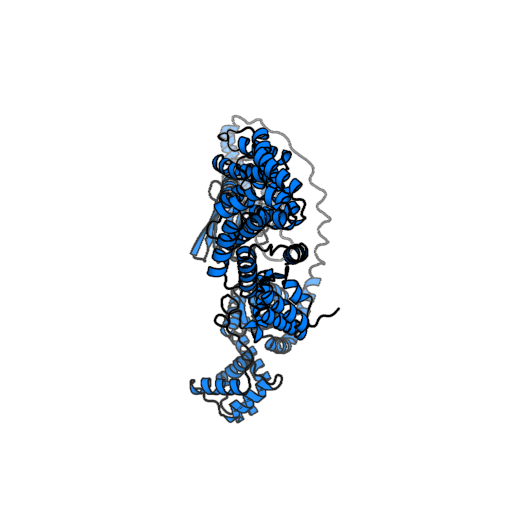. ASP A 1 177 ? 45.384 -11.380 -6.371 1.00 88.81 177 ASP A CA 1
ATOM 1450 C C . ASP A 1 177 ? 44.930 -12.659 -7.103 1.00 88.81 177 ASP A C 1
ATOM 1452 O O . ASP A 1 177 ? 44.746 -12.630 -8.319 1.00 88.81 177 ASP A O 1
ATOM 1456 N N . GLU A 1 178 ? 44.685 -13.754 -6.376 1.00 88.44 178 GLU A N 1
ATOM 1457 C CA . GLU A 1 178 ? 44.184 -15.026 -6.915 1.00 88.44 178 GLU A CA 1
ATOM 1458 C C . GLU A 1 178 ? 42.769 -14.877 -7.488 1.00 88.44 178 GLU A C 1
ATOM 1460 O O . GLU A 1 178 ? 42.531 -15.239 -8.637 1.00 88.44 178 GLU A O 1
ATOM 1465 N N . VAL A 1 179 ? 41.855 -14.226 -6.759 1.00 88.81 179 VAL A N 1
ATOM 1466 C CA . VAL A 1 179 ? 40.485 -13.963 -7.245 1.00 88.81 179 VAL A CA 1
ATOM 1467 C C . VAL A 1 179 ? 40.486 -13.073 -8.499 1.00 88.81 179 VAL A C 1
ATOM 1469 O O . VAL A 1 179 ? 39.662 -13.244 -9.402 1.00 88.81 179 VAL A O 1
ATOM 1472 N N . VAL A 1 180 ? 41.420 -12.123 -8.594 1.00 89.25 180 VAL A N 1
ATOM 1473 C CA . VAL A 1 180 ? 41.628 -11.322 -9.812 1.00 89.25 180 VAL A CA 1
ATOM 1474 C C . VAL A 1 180 ? 42.214 -12.176 -10.942 1.00 89.25 180 VAL A C 1
ATOM 1476 O O . VAL A 1 180 ? 41.807 -12.022 -12.095 1.00 89.25 180 VAL A O 1
ATOM 1479 N N . GLN A 1 181 ? 43.143 -13.081 -10.636 1.00 88.19 181 GLN A N 1
ATOM 1480 C CA . GLN A 1 181 ? 43.761 -13.981 -11.609 1.00 88.19 181 GLN A CA 1
ATOM 1481 C C . GLN A 1 181 ? 42.756 -14.986 -12.190 1.00 88.19 181 GLN A C 1
ATOM 1483 O O . GLN A 1 181 ? 42.796 -15.251 -13.394 1.00 88.19 181 GLN A O 1
ATOM 1488 N N . ASP A 1 182 ? 41.814 -15.471 -11.382 1.00 88.06 182 ASP A N 1
ATOM 1489 C CA . ASP A 1 182 ? 40.727 -16.364 -11.804 1.00 88.06 182 ASP A CA 1
ATOM 1490 C C . ASP A 1 182 ? 39.812 -15.729 -12.864 1.00 88.06 182 ASP A C 1
ATOM 1492 O O . ASP A 1 182 ? 39.196 -16.437 -13.662 1.00 88.06 182 ASP A O 1
ATOM 1496 N N . CYS A 1 183 ? 39.778 -14.393 -12.954 1.00 85.31 183 CYS A N 1
ATOM 1497 C CA . CYS A 1 183 ? 39.063 -13.676 -14.014 1.00 85.31 183 CYS A CA 1
ATOM 1498 C C . CYS A 1 183 ? 39.738 -13.794 -15.398 1.00 85.31 183 CYS A C 1
ATOM 1500 O O . CYS A 1 183 ? 39.109 -13.474 -16.413 1.00 85.31 183 CYS A O 1
ATOM 1502 N N . GLY A 1 184 ? 40.992 -14.253 -15.458 1.00 84.56 184 GLY A N 1
ATOM 1503 C CA . GLY A 1 184 ? 41.798 -14.401 -16.672 1.00 84.56 184 GLY A CA 1
ATOM 1504 C C . GLY A 1 184 ? 42.607 -13.150 -17.041 1.00 84.56 184 GLY A C 1
ATOM 1505 O O . GLY A 1 184 ? 42.202 -12.018 -16.770 1.00 84.56 184 GLY A O 1
ATOM 1506 N N . GLU A 1 185 ? 43.750 -13.345 -17.718 1.00 81.69 185 GLU A N 1
ATOM 1507 C CA . GLU A 1 185 ? 44.695 -12.260 -18.066 1.00 81.69 185 GLU A CA 1
ATOM 1508 C C . GLU A 1 185 ? 44.041 -11.122 -18.871 1.00 81.69 185 GLU A C 1
ATOM 1510 O O . GLU A 1 185 ? 44.372 -9.953 -18.693 1.00 81.69 185 GLU A O 1
ATOM 1515 N N . GLU A 1 186 ? 43.065 -11.440 -19.726 1.00 79.00 186 GLU A N 1
ATOM 1516 C CA . GLU A 1 186 ? 42.348 -10.448 -20.538 1.00 79.00 186 GLU A CA 1
ATOM 1517 C C . GLU A 1 186 ? 41.374 -9.559 -19.746 1.00 79.00 186 GLU A C 1
ATOM 1519 O O . GLU A 1 186 ? 40.971 -8.502 -20.237 1.00 79.00 186 GLU A O 1
ATOM 1524 N N . ASN A 1 187 ? 40.989 -9.980 -18.537 1.00 83.25 187 ASN A N 1
ATOM 1525 C CA . ASN A 1 187 ? 40.034 -9.285 -17.671 1.00 83.25 187 ASN A CA 1
ATOM 1526 C C . ASN A 1 187 ? 40.697 -8.683 -16.429 1.00 83.25 187 ASN A C 1
ATOM 1528 O O . ASN A 1 187 ? 40.058 -7.894 -15.734 1.00 83.25 187 ASN A O 1
ATOM 1532 N N . GLN A 1 188 ? 41.971 -8.998 -16.176 1.00 83.06 188 GLN A N 1
ATOM 1533 C CA . GLN A 1 188 ? 42.714 -8.612 -14.977 1.00 83.06 188 GLN A CA 1
ATOM 1534 C C . GLN A 1 188 ? 42.605 -7.113 -14.657 1.00 83.06 188 GLN A C 1
ATOM 1536 O O . GLN A 1 188 ? 42.182 -6.741 -13.567 1.00 83.06 188 GLN A O 1
ATOM 1541 N N . GLN A 1 189 ? 42.900 -6.236 -15.622 1.00 79.44 189 GLN A N 1
ATOM 1542 C CA . GLN A 1 189 ? 42.829 -4.783 -15.411 1.00 79.44 189 GLN A CA 1
ATOM 1543 C C . GLN A 1 189 ? 41.402 -4.305 -15.082 1.00 79.44 189 GLN A C 1
ATOM 1545 O O . GLN A 1 189 ? 41.210 -3.400 -14.272 1.00 79.44 189 GLN A O 1
ATOM 1550 N N . THR A 1 190 ? 40.387 -4.921 -15.693 1.00 83.19 190 THR A N 1
ATOM 1551 C CA . THR A 1 190 ? 38.982 -4.582 -15.427 1.00 83.19 190 THR A CA 1
ATOM 1552 C C . THR A 1 190 ? 38.568 -5.069 -14.038 1.00 83.19 190 THR A C 1
ATOM 1554 O O . THR A 1 190 ? 37.932 -4.321 -13.301 1.00 83.19 190 THR A O 1
ATOM 1557 N N . ALA A 1 191 ? 38.974 -6.280 -13.650 1.00 87.19 191 ALA A N 1
ATOM 1558 C CA . ALA A 1 191 ? 38.714 -6.867 -12.337 1.00 87.19 191 ALA A CA 1
ATOM 1559 C C . ALA A 1 191 ? 39.324 -6.027 -11.201 1.00 87.19 191 ALA A C 1
ATOM 1561 O O . ALA A 1 191 ? 38.640 -5.711 -10.226 1.00 87.19 191 ALA A O 1
ATOM 1562 N N . GLU A 1 192 ? 40.566 -5.569 -11.372 1.00 86.69 192 GLU A N 1
ATOM 1563 C CA . GLU A 1 192 ? 41.250 -4.664 -10.440 1.00 86.69 192 GLU A CA 1
ATOM 1564 C C . GLU A 1 192 ? 40.487 -3.344 -10.241 1.00 86.69 192 GLU A C 1
ATOM 1566 O O . GLU A 1 192 ? 40.268 -2.905 -9.106 1.00 86.69 192 GLU A O 1
ATOM 1571 N N . PHE A 1 193 ? 40.013 -2.725 -11.328 1.00 85.44 193 PHE A N 1
ATOM 1572 C CA . PHE A 1 193 ? 39.225 -1.496 -11.237 1.00 85.44 193 PHE A CA 1
ATOM 1573 C C . PHE A 1 193 ? 37.830 -1.723 -10.653 1.00 85.44 193 PHE A C 1
ATOM 1575 O O . PHE A 1 193 ? 37.354 -0.872 -9.904 1.00 85.44 193 PHE A O 1
ATOM 1582 N N . VAL A 1 194 ? 37.182 -2.859 -10.923 1.00 88.38 194 VAL A N 1
ATOM 1583 C CA . VAL A 1 194 ? 35.903 -3.213 -10.283 1.00 88.38 194 VAL A CA 1
ATOM 1584 C C . VAL A 1 194 ? 36.071 -3.309 -8.768 1.00 88.38 194 VAL A C 1
ATOM 1586 O O . VAL A 1 194 ? 35.278 -2.707 -8.043 1.00 88.38 194 VAL A O 1
ATOM 1589 N N . LEU A 1 195 ? 37.109 -4.000 -8.280 1.00 88.44 195 LEU A N 1
ATOM 1590 C CA . LEU A 1 195 ? 37.391 -4.078 -6.842 1.00 88.44 195 LEU A CA 1
ATOM 1591 C C . LEU A 1 195 ? 37.628 -2.691 -6.251 1.00 88.44 195 LEU A C 1
ATOM 1593 O O . LEU A 1 195 ? 37.023 -2.352 -5.237 1.00 88.44 195 LEU A O 1
ATOM 1597 N N . TYR A 1 196 ? 38.434 -1.860 -6.916 1.00 86.94 196 TYR A N 1
ATOM 1598 C CA . TYR A 1 196 ? 38.66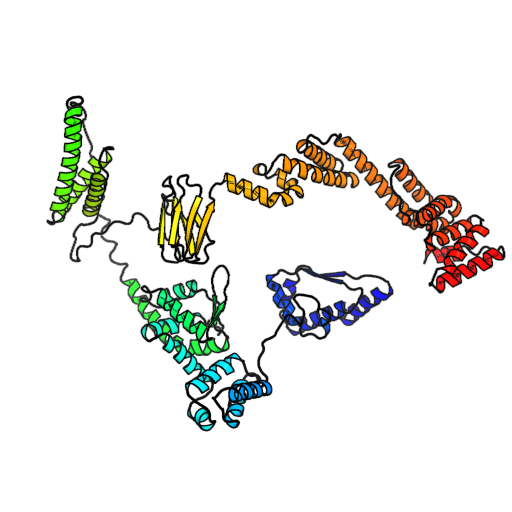1 -0.483 -6.481 1.00 86.94 196 TYR A CA 1
ATOM 1599 C C . TYR A 1 196 ? 37.352 0.321 -6.403 1.00 86.94 196 TYR A C 1
ATOM 1601 O O . TYR A 1 196 ? 37.101 1.004 -5.410 1.00 86.94 196 TYR A O 1
ATOM 1609 N N . LEU A 1 197 ? 36.472 0.205 -7.402 1.00 87.19 197 LEU A N 1
ATOM 1610 C CA . LEU A 1 197 ? 35.183 0.903 -7.445 1.00 87.19 197 LEU A CA 1
ATOM 1611 C C . LEU A 1 197 ? 34.187 0.429 -6.378 1.00 87.19 197 LEU A C 1
ATOM 1613 O O . LEU A 1 197 ? 33.274 1.188 -6.042 1.00 87.19 197 LEU A O 1
ATOM 1617 N N . LEU A 1 198 ? 34.354 -0.784 -5.846 1.00 90.12 198 LEU A N 1
ATOM 1618 C CA . LEU A 1 198 ? 33.597 -1.318 -4.708 1.00 90.12 198 LEU A CA 1
ATOM 1619 C C . LEU A 1 198 ? 34.159 -0.874 -3.344 1.00 90.12 198 LEU A C 1
ATOM 1621 O O . LEU A 1 198 ? 33.701 -1.359 -2.310 1.00 90.12 198 LEU A O 1
ATOM 1625 N N . THR A 1 199 ? 35.102 0.074 -3.332 1.00 87.88 199 THR A N 1
ATOM 1626 C CA . THR A 1 199 ? 35.647 0.728 -2.130 1.00 87.88 199 THR A CA 1
ATOM 1627 C C . THR A 1 199 ? 35.509 2.251 -2.217 1.00 87.88 199 THR A C 1
ATOM 1629 O O . THR A 1 199 ? 35.475 2.817 -3.312 1.00 87.88 199 THR A O 1
ATOM 1632 N N . ASP A 1 200 ? 35.508 2.956 -1.085 1.00 79.50 200 ASP A N 1
ATOM 1633 C CA . ASP A 1 200 ? 35.554 4.428 -1.036 1.00 79.50 200 ASP A CA 1
ATOM 1634 C C . ASP A 1 200 ? 36.779 4.980 -0.277 1.00 79.50 200 ASP A C 1
ATOM 1636 O O . ASP A 1 200 ? 37.482 4.251 0.420 1.00 79.50 200 ASP A O 1
ATOM 1640 N N . GLU A 1 201 ? 37.049 6.284 -0.413 1.00 73.38 201 GLU A N 1
ATOM 1641 C CA . GLU A 1 201 ? 38.206 6.963 0.207 1.00 73.38 201 GLU A CA 1
ATOM 1642 C C . GLU A 1 201 ? 38.216 6.897 1.745 1.00 73.38 201 GLU A C 1
ATOM 1644 O O . GLU A 1 201 ? 39.218 7.229 2.375 1.00 73.38 201 GLU A O 1
ATOM 1649 N N . LYS A 1 202 ? 37.106 6.477 2.363 1.00 73.44 202 LYS A N 1
ATOM 1650 C CA . LYS A 1 202 ? 36.964 6.306 3.812 1.00 73.44 202 LYS A CA 1
ATOM 1651 C C . LYS A 1 202 ? 37.193 4.857 4.254 1.00 73.44 202 LYS A C 1
ATOM 1653 O O . LYS A 1 202 ? 37.015 4.567 5.435 1.00 73.44 202 LYS A O 1
ATOM 1658 N N . GLY A 1 203 ? 37.565 3.961 3.336 1.00 72.50 203 GLY A N 1
ATOM 1659 C CA . GLY A 1 203 ? 37.744 2.537 3.617 1.00 72.50 203 GLY A CA 1
ATOM 1660 C C . GLY A 1 203 ? 36.422 1.795 3.821 1.00 72.50 203 GLY A C 1
ATOM 1661 O O . GLY A 1 203 ? 36.394 0.779 4.508 1.00 72.50 203 GLY A O 1
ATOM 1662 N N . THR A 1 204 ? 35.322 2.303 3.262 1.00 77.81 204 THR A N 1
ATOM 1663 C CA . THR A 1 204 ? 34.020 1.633 3.298 1.00 77.81 204 THR A CA 1
ATOM 1664 C C . THR A 1 204 ? 33.736 0.894 1.995 1.00 77.81 204 THR A C 1
ATOM 1666 O O . THR A 1 204 ? 34.390 1.108 0.968 1.00 77.81 204 THR A O 1
ATOM 1669 N N . ARG A 1 205 ? 32.736 0.013 2.037 1.00 84.62 205 ARG A N 1
ATOM 1670 C CA . ARG A 1 205 ? 32.229 -0.755 0.893 1.00 84.62 205 ARG A CA 1
ATOM 1671 C C . ARG A 1 205 ? 30.933 -0.153 0.322 1.00 84.62 205 ARG A C 1
ATOM 1673 O O . ARG A 1 205 ? 29.836 -0.530 0.746 1.00 84.62 205 ARG A O 1
ATOM 1680 N N . PRO A 1 206 ? 30.993 0.785 -0.637 1.00 82.69 206 PRO A N 1
ATOM 1681 C CA . PRO A 1 206 ? 29.800 1.301 -1.292 1.00 82.69 206 PRO A CA 1
ATOM 1682 C C . PRO A 1 206 ? 29.017 0.187 -1.989 1.00 82.69 206 PRO A C 1
ATOM 1684 O O . PRO A 1 206 ? 29.574 -0.735 -2.582 1.00 82.69 206 PRO A O 1
ATOM 1687 N N . LEU A 1 207 ? 27.696 0.300 -1.926 1.00 85.19 207 LEU A N 1
ATOM 1688 C CA . LEU A 1 207 ? 26.782 -0.632 -2.560 1.00 85.19 207 LEU A CA 1
ATOM 1689 C C . LEU A 1 207 ? 26.484 -0.160 -3.990 1.00 85.19 207 LEU A C 1
ATOM 1691 O O . LEU A 1 207 ? 25.801 0.852 -4.166 1.00 85.19 207 LEU A O 1
ATOM 1695 N N . LYS A 1 208 ? 26.974 -0.884 -5.003 1.00 85.81 208 LYS A N 1
ATOM 1696 C CA . LYS A 1 208 ? 26.895 -0.466 -6.413 1.00 85.81 208 LYS A CA 1
ATOM 1697 C C . LYS A 1 208 ? 26.092 -1.422 -7.279 1.00 85.81 208 LYS A C 1
ATOM 1699 O O . LYS A 1 208 ? 26.152 -2.637 -7.132 1.00 85.81 208 LYS A O 1
ATOM 1704 N N . THR A 1 209 ? 25.348 -0.879 -8.227 1.00 87.31 209 THR A N 1
ATOM 1705 C CA . THR A 1 209 ? 24.699 -1.654 -9.290 1.00 87.31 209 THR A CA 1
ATOM 1706 C C . THR A 1 209 ? 25.693 -1.973 -10.408 1.00 87.31 209 THR A C 1
ATOM 1708 O O . THR A 1 209 ? 26.662 -1.243 -10.624 1.00 87.31 209 THR A O 1
ATOM 1711 N N . ARG A 1 210 ? 25.423 -3.025 -11.194 1.00 86.56 210 ARG A N 1
ATOM 1712 C CA . ARG A 1 210 ? 26.221 -3.346 -12.397 1.00 86.56 210 ARG A CA 1
ATOM 1713 C C . ARG A 1 210 ? 26.318 -2.158 -13.363 1.00 86.56 210 ARG A C 1
ATOM 1715 O O . ARG A 1 210 ? 27.366 -1.942 -13.951 1.00 86.56 210 ARG A O 1
ATOM 1722 N N . ALA A 1 211 ? 25.248 -1.370 -13.495 1.00 81.06 211 ALA A N 1
ATOM 1723 C CA . ALA A 1 211 ? 25.215 -0.193 -14.367 1.00 81.06 211 ALA A CA 1
ATOM 1724 C C . ALA A 1 211 ? 26.042 0.992 -13.831 1.00 81.06 211 ALA A C 1
ATOM 1726 O O . ALA A 1 211 ? 26.537 1.799 -14.613 1.00 81.06 211 ALA A O 1
ATOM 1727 N N . GLU A 1 212 ? 26.174 1.127 -12.509 1.00 82.25 212 GLU A N 1
ATOM 1728 C CA . GLU A 1 212 ? 27.075 2.113 -11.899 1.00 82.25 212 GLU A CA 1
ATOM 1729 C C . GLU A 1 212 ? 28.535 1.697 -12.089 1.00 82.25 212 GLU A C 1
ATOM 1731 O O . GLU A 1 212 ? 29.332 2.517 -12.530 1.00 82.25 212 GLU A O 1
ATOM 1736 N N . LEU A 1 213 ? 28.866 0.420 -11.860 1.00 85.19 213 LEU A N 1
ATOM 1737 C CA . LEU A 1 213 ? 30.213 -0.111 -12.102 1.00 85.19 213 LEU A CA 1
ATOM 1738 C C . LEU A 1 213 ? 30.629 0.021 -13.573 1.00 85.19 213 LEU A C 1
ATOM 1740 O O . LEU A 1 213 ? 31.723 0.496 -13.848 1.00 85.19 213 LEU A O 1
ATOM 1744 N N . ASP A 1 214 ? 29.749 -0.330 -14.515 1.00 81.50 214 ASP A N 1
ATOM 1745 C CA . ASP A 1 214 ? 30.022 -0.211 -15.953 1.00 81.50 214 ASP A CA 1
ATOM 1746 C C . ASP A 1 214 ? 30.261 1.246 -16.381 1.00 81.50 214 ASP A C 1
ATOM 1748 O O . ASP A 1 214 ? 31.232 1.556 -17.070 1.00 81.50 214 ASP A O 1
ATOM 1752 N N . ARG A 1 215 ? 29.427 2.176 -15.901 1.00 80.44 215 ARG A N 1
ATOM 1753 C CA . ARG A 1 215 ? 29.589 3.613 -16.163 1.00 80.44 215 ARG A CA 1
ATOM 1754 C C . ARG A 1 215 ? 30.906 4.153 -15.612 1.00 80.44 215 ARG A C 1
ATOM 1756 O O . ARG A 1 215 ? 31.587 4.912 -16.301 1.00 80.44 215 ARG A O 1
ATOM 1763 N N . ASP A 1 216 ? 31.245 3.785 -14.381 1.00 78.31 216 ASP A N 1
ATOM 1764 C CA . ASP A 1 216 ? 32.468 4.242 -13.724 1.00 78.31 216 ASP A CA 1
ATOM 1765 C C . ASP A 1 216 ? 33.717 3.661 -14.421 1.00 78.31 216 ASP A C 1
ATOM 1767 O O . ASP A 1 216 ? 34.712 4.367 -14.590 1.00 78.31 216 ASP A O 1
ATOM 1771 N N . LEU A 1 217 ? 33.649 2.418 -14.918 1.00 78.56 217 LEU A N 1
ATOM 1772 C CA . LEU A 1 217 ? 34.713 1.776 -15.702 1.00 78.56 217 LEU A CA 1
ATOM 1773 C C . LEU A 1 217 ? 34.909 2.398 -17.088 1.00 78.56 217 LEU A C 1
ATOM 1775 O O . LEU A 1 217 ? 36.049 2.562 -17.519 1.00 78.56 217 LEU A O 1
ATOM 1779 N N . GLN A 1 218 ? 33.832 2.790 -17.777 1.00 72.00 218 GLN A N 1
ATOM 1780 C CA . GLN A 1 218 ? 33.909 3.462 -19.085 1.00 72.00 218 GLN A CA 1
ATOM 1781 C C . GLN A 1 218 ? 34.679 4.793 -19.022 1.00 72.00 218 GLN A C 1
ATOM 1783 O O . GLN A 1 218 ? 35.239 5.235 -20.025 1.00 72.00 218 GLN A O 1
ATOM 1788 N N . GLY A 1 219 ? 34.732 5.432 -17.848 1.00 63.28 219 GLY A N 1
ATOM 1789 C CA . GLY A 1 219 ? 35.556 6.619 -17.606 1.00 63.28 219 GLY A CA 1
ATOM 1790 C C . GLY A 1 219 ? 37.045 6.326 -17.388 1.00 63.28 219 GLY A C 1
ATOM 1791 O O . GLY A 1 219 ? 37.858 7.242 -17.510 1.00 63.28 219 GLY A O 1
ATOM 1792 N N . LEU A 1 220 ? 37.397 5.075 -17.077 1.00 65.56 220 LEU A N 1
ATOM 1793 C CA . LEU A 1 220 ? 38.736 4.649 -16.669 1.00 65.56 220 LEU A CA 1
ATOM 1794 C C . LEU A 1 220 ? 39.447 3.784 -17.714 1.00 65.56 220 LEU A C 1
ATOM 1796 O O . LEU A 1 220 ? 40.669 3.784 -17.735 1.00 65.56 220 LEU A O 1
ATOM 1800 N N . VAL A 1 221 ? 38.735 3.079 -18.598 1.00 62.25 221 VAL A N 1
ATOM 1801 C CA . VAL A 1 221 ? 39.358 2.200 -19.602 1.00 62.25 221 VAL A CA 1
ATOM 1802 C C . VAL A 1 221 ? 38.737 2.429 -20.981 1.00 62.25 221 VAL A C 1
ATOM 1804 O O . VAL A 1 221 ? 37.561 2.154 -21.204 1.00 62.25 221 VAL A O 1
ATOM 1807 N N . ALA A 1 222 ? 39.542 2.911 -21.934 1.00 52.66 222 ALA A N 1
ATOM 1808 C CA . ALA A 1 222 ? 39.084 3.276 -23.280 1.00 52.66 222 ALA A CA 1
ATOM 1809 C C . ALA A 1 222 ? 38.643 2.072 -24.149 1.00 52.66 222 ALA A C 1
ATOM 1811 O O . ALA A 1 222 ? 37.851 2.243 -25.077 1.00 52.66 222 ALA A O 1
ATOM 1812 N N . ASP A 1 223 ? 39.118 0.860 -23.836 1.00 49.47 223 ASP A N 1
ATOM 1813 C CA . ASP A 1 223 ? 38.964 -0.345 -24.673 1.00 49.47 223 ASP A CA 1
ATOM 1814 C C . ASP A 1 223 ? 37.956 -1.386 -24.135 1.00 49.47 223 ASP A C 1
ATOM 1816 O O . ASP A 1 223 ? 37.755 -2.434 -24.744 1.00 49.47 223 ASP A O 1
ATOM 1820 N N . VAL A 1 224 ? 37.242 -1.098 -23.035 1.00 48.25 224 VAL A N 1
ATOM 1821 C CA . VAL A 1 224 ? 36.184 -2.000 -22.502 1.00 48.25 224 VAL A CA 1
ATOM 1822 C C . VAL A 1 224 ? 34.948 -2.038 -23.419 1.00 48.25 224 VAL A C 1
ATOM 1824 O O . VAL A 1 224 ? 34.083 -2.903 -23.299 1.00 48.25 224 VAL A O 1
ATOM 1827 N N . SER A 1 225 ? 34.894 -1.144 -24.409 1.00 43.56 225 SER A N 1
ATOM 1828 C CA . SER A 1 225 ? 33.754 -0.877 -25.291 1.00 43.56 225 SER A CA 1
ATOM 1829 C C . SER A 1 225 ? 33.356 -2.000 -26.264 1.00 43.56 225 SER A C 1
ATOM 1831 O O . SER A 1 225 ? 32.591 -1.743 -27.197 1.00 43.56 225 SER A O 1
ATOM 1833 N N . LYS A 1 226 ? 33.808 -3.250 -26.073 1.00 47.88 226 LYS A N 1
ATOM 1834 C CA . LYS A 1 226 ? 33.437 -4.359 -26.968 1.00 47.88 226 LYS A CA 1
ATOM 1835 C C . LYS A 1 226 ? 32.723 -5.561 -26.368 1.00 47.88 226 LYS A C 1
ATOM 1837 O O . LYS A 1 226 ? 32.081 -6.251 -27.153 1.00 47.88 226 LYS A O 1
ATOM 1842 N N . GLU A 1 227 ? 32.718 -5.811 -25.059 1.00 52.12 227 GLU A N 1
ATOM 1843 C CA . GLU A 1 227 ? 32.114 -7.057 -24.550 1.00 52.12 227 GLU A CA 1
ATOM 1844 C C . GLU A 1 227 ? 31.472 -6.898 -23.162 1.00 52.12 227 GLU A C 1
ATOM 1846 O O . GLU A 1 227 ? 32.121 -7.055 -22.132 1.00 52.12 227 GLU A O 1
ATOM 1851 N N . ALA A 1 228 ? 30.153 -6.658 -23.130 1.00 53.06 228 ALA A N 1
ATOM 1852 C CA . ALA A 1 228 ? 29.342 -6.648 -21.902 1.00 53.06 228 ALA A CA 1
ATOM 1853 C C . ALA A 1 228 ? 29.441 -7.959 -21.088 1.00 53.06 228 ALA A C 1
ATOM 1855 O O . ALA A 1 228 ? 29.189 -7.954 -19.884 1.00 53.06 228 ALA A O 1
ATOM 1856 N N . SER A 1 229 ? 29.846 -9.059 -21.734 1.00 59.62 229 SER A N 1
ATOM 1857 C CA . SER A 1 229 ? 30.107 -10.363 -21.119 1.00 59.62 229 SER A CA 1
ATOM 1858 C C . SER A 1 229 ? 31.302 -10.376 -20.162 1.00 59.62 229 SER A C 1
ATOM 1860 O O . SER A 1 229 ? 31.331 -11.222 -19.275 1.00 59.62 229 SER A O 1
ATOM 1862 N N . LYS A 1 230 ? 32.264 -9.449 -20.292 1.00 75.88 230 LYS A N 1
ATOM 1863 C CA . LYS A 1 230 ? 33.472 -9.427 -19.445 1.00 75.88 230 LYS A CA 1
ATOM 1864 C C . LYS A 1 230 ? 33.173 -9.000 -18.010 1.00 75.88 230 LYS A C 1
ATOM 1866 O O . LYS A 1 230 ? 33.607 -9.657 -17.072 1.00 75.88 230 LYS A O 1
ATOM 1871 N N . LEU A 1 231 ? 32.389 -7.934 -17.831 1.00 85.06 231 LEU A N 1
ATOM 1872 C CA . LEU A 1 231 ? 32.028 -7.443 -16.496 1.00 85.06 231 LEU A CA 1
ATOM 1873 C C . LEU A 1 231 ? 31.117 -8.424 -15.747 1.00 85.06 231 LEU A C 1
ATOM 1875 O O . LEU A 1 231 ? 31.283 -8.607 -14.546 1.00 85.06 231 LEU A O 1
ATOM 1879 N N . ASP A 1 232 ? 30.175 -9.059 -16.450 1.00 86.81 232 ASP A N 1
ATOM 1880 C CA . ASP A 1 232 ? 29.283 -10.049 -15.838 1.00 86.81 232 ASP A CA 1
ATOM 1881 C C . ASP A 1 232 ? 30.067 -11.276 -15.346 1.00 86.81 232 ASP A C 1
ATOM 1883 O O . ASP A 1 232 ? 29.847 -11.705 -14.217 1.00 86.81 232 ASP A O 1
ATOM 1887 N N . LEU A 1 233 ? 31.040 -11.760 -16.130 1.00 86.38 233 LEU A N 1
ATOM 1888 C CA . LEU A 1 233 ? 31.930 -12.855 -15.728 1.00 86.38 233 LEU A CA 1
ATOM 1889 C C . LEU A 1 233 ? 32.775 -12.494 -14.494 1.00 86.38 233 LEU A C 1
ATOM 1891 O O . LEU A 1 233 ? 32.861 -13.282 -13.558 1.00 86.38 233 LEU A O 1
ATOM 1895 N N . ILE A 1 234 ? 33.361 -11.292 -14.458 1.00 90.75 234 ILE A N 1
ATOM 1896 C CA . ILE A 1 234 ? 34.141 -10.812 -13.302 1.00 90.75 234 ILE A CA 1
ATOM 1897 C C . ILE A 1 234 ? 33.269 -10.768 -12.040 1.00 90.75 234 ILE A C 1
ATOM 1899 O O . ILE A 1 234 ? 33.678 -11.234 -10.979 1.00 90.75 234 ILE A O 1
ATOM 1903 N N . LEU A 1 235 ? 32.058 -10.210 -12.140 1.00 91.69 235 LEU A N 1
ATOM 1904 C CA . LEU A 1 235 ? 31.143 -10.112 -11.003 1.00 91.69 235 LEU A CA 1
ATOM 1905 C C . LEU A 1 235 ? 30.656 -11.487 -10.537 1.00 91.69 235 LEU A C 1
ATOM 1907 O O . LEU A 1 235 ? 30.506 -11.687 -9.335 1.00 91.69 235 LEU A O 1
ATOM 1911 N N . GLU A 1 236 ? 30.430 -12.425 -11.457 1.00 90.62 236 GLU A N 1
ATOM 1912 C CA . GLU A 1 236 ? 30.095 -13.814 -11.133 1.00 90.62 236 GLU A CA 1
ATOM 1913 C C . GLU A 1 236 ? 31.231 -14.475 -10.343 1.00 90.62 236 GLU A C 1
ATOM 1915 O O . GLU A 1 236 ? 30.988 -14.955 -9.239 1.00 90.62 236 GLU A O 1
ATOM 1920 N N . ILE A 1 237 ? 32.479 -14.375 -10.813 1.00 90.38 237 ILE A N 1
ATOM 1921 C CA . ILE A 1 237 ? 33.664 -14.915 -10.122 1.00 90.38 237 ILE A CA 1
ATOM 1922 C C . ILE A 1 237 ? 33.860 -14.261 -8.744 1.00 90.38 237 ILE A C 1
ATOM 1924 O O . ILE A 1 237 ? 34.140 -14.938 -7.753 1.00 90.38 237 ILE A O 1
ATOM 1928 N N . PHE A 1 238 ? 33.652 -12.948 -8.622 1.00 93.88 238 PHE A N 1
ATOM 1929 C CA . PHE A 1 238 ? 33.731 -12.251 -7.331 1.00 93.88 238 PHE A CA 1
ATOM 1930 C C . PHE A 1 238 ? 32.633 -12.675 -6.345 1.00 93.88 238 PHE A C 1
ATOM 1932 O O . PHE A 1 238 ? 32.855 -12.675 -5.131 1.00 93.88 238 PHE A O 1
ATOM 1939 N N . VAL A 1 239 ? 31.450 -13.031 -6.846 1.00 91.31 239 VAL A N 1
ATOM 1940 C CA . VAL A 1 239 ? 30.353 -13.545 -6.017 1.00 91.31 239 VAL A CA 1
ATOM 1941 C C . VAL A 1 239 ? 30.600 -15.003 -5.632 1.00 91.31 239 VAL A C 1
ATOM 1943 O O . VAL A 1 239 ? 30.415 -15.356 -4.468 1.00 91.31 239 VAL A O 1
ATOM 1946 N N . GLU A 1 240 ? 31.054 -15.840 -6.565 1.00 87.62 240 GLU A N 1
ATOM 1947 C CA . GLU A 1 240 ? 31.341 -17.259 -6.320 1.00 87.62 240 GLU A CA 1
ATOM 1948 C C . GLU A 1 240 ? 32.549 -17.471 -5.403 1.00 87.62 240 GLU A C 1
ATOM 1950 O O . GLU A 1 240 ? 32.510 -18.351 -4.543 1.00 87.62 240 GLU A O 1
ATOM 1955 N N . SER A 1 241 ? 33.574 -16.620 -5.499 1.00 84.94 241 SER A N 1
ATOM 1956 C CA . SER A 1 241 ? 34.689 -16.594 -4.536 1.00 84.94 241 SER A CA 1
ATOM 1957 C C . SER A 1 241 ? 34.249 -16.174 -3.128 1.00 84.94 241 SER A C 1
ATOM 1959 O O . SER A 1 241 ? 34.971 -16.387 -2.159 1.00 84.94 241 SER A O 1
ATOM 1961 N N . GLY A 1 242 ? 33.062 -15.576 -2.975 1.00 83.56 242 GLY A N 1
ATOM 1962 C CA . GLY A 1 242 ? 32.601 -15.047 -1.696 1.00 83.56 242 GLY A CA 1
ATOM 1963 C C . GLY A 1 242 ? 33.358 -13.790 -1.264 1.00 83.56 242 GLY A C 1
ATOM 1964 O O . GLY A 1 242 ? 33.431 -13.518 -0.068 1.00 83.56 242 GLY A O 1
ATOM 1965 N N . LEU A 1 243 ? 33.921 -13.033 -2.215 1.00 88.62 243 LEU A N 1
ATOM 1966 C CA . LEU A 1 243 ? 34.527 -11.714 -1.994 1.00 88.62 243 LEU A CA 1
ATOM 1967 C C . LEU A 1 243 ? 33.477 -10.587 -2.060 1.00 88.62 243 LEU A C 1
ATOM 1969 O O . LEU A 1 243 ? 33.566 -9.585 -1.339 1.00 88.62 243 LEU A O 1
ATOM 1973 N N . VAL A 1 244 ? 32.454 -10.768 -2.900 1.00 92.00 244 VAL A N 1
ATOM 1974 C CA . VAL A 1 244 ? 31.370 -9.810 -3.148 1.00 92.00 244 VAL A CA 1
ATOM 1975 C C . VAL A 1 244 ? 30.012 -10.441 -2.840 1.00 92.00 244 VAL A C 1
ATOM 1977 O O . VAL A 1 244 ? 29.699 -11.546 -3.270 1.00 92.00 244 VAL A O 1
ATOM 1980 N N . VAL A 1 245 ? 29.162 -9.712 -2.116 1.00 90.62 245 VAL A N 1
ATOM 1981 C CA . VAL A 1 245 ? 27.763 -10.085 -1.886 1.00 90.62 245 VAL A CA 1
ATOM 1982 C C . VAL A 1 245 ? 26.894 -9.520 -2.999 1.00 90.62 245 VAL A C 1
ATOM 1984 O O . VAL A 1 245 ? 26.922 -8.320 -3.278 1.00 90.62 245 VAL A O 1
ATOM 1987 N N . LEU A 1 246 ? 26.065 -10.389 -3.572 1.00 89.69 246 LEU A N 1
ATOM 1988 C CA . LEU A 1 246 ? 24.980 -10.026 -4.474 1.00 89.69 246 LEU A CA 1
ATOM 1989 C C . LEU A 1 246 ? 23.665 -9.868 -3.695 1.00 89.69 246 LEU A C 1
ATOM 1991 O O . LEU A 1 246 ? 23.062 -10.852 -3.264 1.00 89.69 246 LEU A O 1
ATOM 1995 N N . LEU A 1 247 ? 23.182 -8.634 -3.571 1.00 84.00 247 LEU A N 1
ATOM 1996 C CA . LEU A 1 247 ? 21.855 -8.317 -3.044 1.00 84.00 247 LEU A CA 1
ATOM 1997 C C . LEU A 1 247 ? 20.855 -8.224 -4.199 1.00 84.00 247 LEU A C 1
ATOM 1999 O O . LEU A 1 247 ? 20.955 -7.351 -5.066 1.00 84.00 247 LEU A O 1
ATOM 2003 N N . LYS A 1 248 ? 19.881 -9.140 -4.221 1.00 78.62 248 LYS A N 1
ATOM 2004 C CA . LYS A 1 248 ? 18.813 -9.158 -5.228 1.00 78.62 248 LYS A CA 1
ATOM 2005 C C . LYS A 1 248 ? 17.714 -8.168 -4.839 1.00 78.62 248 LYS A C 1
ATOM 2007 O O . LYS A 1 248 ? 16.804 -8.515 -4.091 1.00 78.62 248 LYS A O 1
ATOM 2012 N N . GLU A 1 249 ? 17.812 -6.941 -5.341 1.00 67.69 249 GLU A N 1
ATOM 2013 C CA . GLU A 1 249 ? 16.880 -5.842 -5.061 1.00 67.69 249 GLU A CA 1
ATOM 2014 C C . GLU A 1 249 ? 16.125 -5.380 -6.320 1.00 67.69 249 GLU A C 1
ATOM 2016 O O . GLU A 1 249 ? 16.601 -5.510 -7.447 1.00 67.69 249 GLU A O 1
ATOM 2021 N N . ASN A 1 250 ? 14.936 -4.797 -6.132 1.00 37.34 250 ASN A N 1
ATOM 2022 C CA . ASN A 1 250 ? 14.168 -4.110 -7.177 1.00 37.34 250 ASN A CA 1
ATOM 2023 C C . ASN A 1 250 ? 14.386 -2.594 -6.998 1.00 37.34 250 ASN A C 1
ATOM 2025 O O . ASN A 1 250 ? 14.086 -2.089 -5.916 1.00 37.34 250 ASN A O 1
ATOM 2029 N N . PRO A 1 251 ? 14.919 -1.849 -7.988 1.00 48.09 251 PRO A N 1
ATOM 2030 C CA . PRO A 1 251 ? 14.918 -2.148 -9.425 1.00 48.09 251 PRO A CA 1
ATOM 2031 C C . PRO A 1 251 ? 16.173 -2.805 -10.010 1.00 48.09 251 PRO A C 1
ATOM 2033 O O . PRO A 1 251 ? 16.167 -3.082 -11.208 1.00 48.09 251 PRO A O 1
ATOM 2036 N N . ALA A 1 252 ? 17.237 -3.033 -9.239 1.00 73.00 252 ALA A N 1
ATOM 2037 C CA . ALA A 1 252 ? 18.455 -3.656 -9.755 1.00 73.00 252 ALA A CA 1
ATOM 2038 C C . ALA A 1 252 ? 19.245 -4.383 -8.663 1.00 73.00 252 ALA A C 1
ATOM 2040 O O . ALA A 1 252 ? 19.324 -3.913 -7.529 1.00 73.00 252 ALA A O 1
ATOM 2041 N N . ASN A 1 253 ? 19.901 -5.478 -9.054 1.00 83.19 253 ASN A N 1
ATOM 2042 C CA . ASN A 1 253 ? 20.880 -6.171 -8.227 1.00 83.19 253 ASN A CA 1
ATOM 2043 C C . ASN A 1 253 ? 22.018 -5.233 -7.818 1.00 83.19 253 ASN A C 1
ATOM 2045 O O . ASN A 1 253 ? 22.518 -4.445 -8.633 1.00 83.19 253 ASN A O 1
ATOM 2049 N N . ARG A 1 254 ? 22.459 -5.374 -6.572 1.00 85.69 254 ARG A N 1
ATOM 2050 C CA . ARG A 1 254 ? 23.554 -4.592 -6.015 1.00 85.69 254 ARG A CA 1
ATOM 2051 C C . ARG A 1 254 ? 24.683 -5.497 -5.547 1.00 85.69 254 ARG A C 1
ATOM 2053 O O . ARG A 1 254 ? 24.445 -6.563 -4.989 1.00 85.69 254 ARG A O 1
ATOM 2060 N N . TYR A 1 255 ? 25.896 -5.031 -5.782 1.00 90.81 255 TYR A N 1
ATOM 2061 C CA . TYR A 1 255 ? 27.148 -5.679 -5.446 1.00 90.81 255 TYR A CA 1
ATOM 2062 C C . TYR A 1 255 ? 27.833 -4.855 -4.366 1.00 90.81 255 TYR A C 1
ATOM 2064 O O . TYR A 1 255 ? 27.894 -3.624 -4.441 1.00 90.81 255 TYR A O 1
ATOM 2072 N N . GLN A 1 256 ? 28.329 -5.541 -3.350 1.00 92.38 256 GLN A N 1
ATOM 2073 C CA . GLN A 1 256 ? 29.073 -4.939 -2.256 1.00 92.38 256 GLN A CA 1
ATOM 2074 C C . GLN A 1 256 ? 30.203 -5.870 -1.865 1.00 92.38 256 GLN A C 1
ATOM 2076 O O . GLN A 1 256 ? 29.998 -7.082 -1.846 1.00 92.38 256 GLN A O 1
ATOM 2081 N N . LEU A 1 257 ? 31.354 -5.336 -1.464 1.00 89.44 257 LEU A N 1
ATOM 2082 C CA . LEU A 1 257 ? 32.310 -6.170 -0.739 1.00 89.44 257 LEU A CA 1
ATOM 2083 C C . LEU A 1 257 ? 31.639 -6.760 0.505 1.00 89.44 257 LEU A C 1
ATOM 2085 O O . LEU A 1 257 ? 30.799 -6.122 1.153 1.00 89.44 257 LEU A O 1
ATOM 2089 N N . VAL A 1 258 ? 32.028 -7.987 0.836 1.00 86.19 258 VAL A N 1
ATOM 2090 C CA . VAL A 1 258 ? 31.473 -8.722 1.979 1.00 86.19 258 VAL A CA 1
ATOM 2091 C C . VAL A 1 258 ? 31.779 -8.019 3.298 1.00 86.19 258 VAL A C 1
ATOM 2093 O O . VAL A 1 258 ? 30.962 -8.063 4.217 1.00 86.19 258 VAL A O 1
ATOM 2096 N N . HIS A 1 259 ? 32.920 -7.327 3.396 1.00 85.50 259 HIS A N 1
ATOM 2097 C CA . HIS A 1 259 ? 33.319 -6.658 4.629 1.00 85.50 259 HIS A CA 1
ATOM 2098 C C . HIS A 1 259 ? 34.255 -5.462 4.400 1.00 85.50 259 HIS A C 1
ATOM 2100 O O . HIS A 1 259 ? 35.109 -5.499 3.517 1.00 85.50 259 HIS A O 1
ATOM 2106 N N . ASP A 1 260 ? 34.129 -4.422 5.236 1.00 80.81 260 ASP A N 1
ATOM 2107 C CA . ASP A 1 260 ? 34.875 -3.153 5.106 1.00 80.81 260 ASP A CA 1
ATOM 2108 C C . ASP A 1 260 ? 36.384 -3.336 5.323 1.00 80.81 260 ASP A C 1
ATOM 2110 O O . ASP A 1 260 ? 37.194 -2.654 4.711 1.00 80.81 260 ASP A O 1
ATOM 2114 N N . TYR A 1 261 ? 36.762 -4.340 6.120 1.00 83.88 261 TYR A N 1
ATOM 2115 C CA . TYR A 1 261 ? 38.153 -4.770 6.332 1.00 83.88 261 TYR A CA 1
ATOM 2116 C C . TYR A 1 261 ? 38.963 -4.917 5.033 1.00 83.88 261 TYR A C 1
ATOM 2118 O O . TYR A 1 261 ? 40.144 -4.594 5.013 1.00 83.88 261 TYR A O 1
ATOM 2126 N N . LEU A 1 262 ? 38.339 -5.383 3.946 1.00 86.62 262 LEU A N 1
ATOM 2127 C CA . LEU A 1 262 ? 39.030 -5.636 2.679 1.00 86.62 262 LEU A CA 1
ATOM 2128 C C . LEU A 1 262 ? 39.285 -4.358 1.869 1.00 86.62 262 LEU A C 1
ATOM 2130 O O . LEU A 1 262 ? 40.148 -4.351 0.991 1.00 86.62 262 LEU A O 1
ATOM 2134 N N . ALA A 1 263 ? 38.557 -3.274 2.152 1.00 86.56 263 ALA A N 1
ATOM 2135 C CA . ALA A 1 263 ? 38.601 -2.058 1.349 1.00 86.56 263 ALA A CA 1
ATOM 2136 C C . ALA A 1 263 ? 39.980 -1.382 1.383 1.00 86.56 263 ALA A C 1
ATOM 2138 O O . ALA A 1 263 ? 40.455 -0.898 0.356 1.00 86.56 263 ALA A O 1
ATOM 2139 N N . GLU A 1 264 ? 40.646 -1.390 2.540 1.00 85.19 264 GLU A N 1
ATOM 2140 C CA . GLU A 1 264 ? 41.976 -0.797 2.688 1.00 85.19 264 GLU A CA 1
ATOM 2141 C C . GLU A 1 264 ? 43.035 -1.559 1.876 1.00 85.19 264 GLU A C 1
ATOM 2143 O O . GLU A 1 264 ? 43.819 -0.941 1.152 1.00 85.19 264 GLU A O 1
ATOM 2148 N N . PHE A 1 265 ? 43.011 -2.896 1.912 1.00 86.00 265 PHE A N 1
ATOM 2149 C CA . PHE A 1 265 ? 43.929 -3.736 1.135 1.00 86.00 265 PHE A CA 1
ATOM 2150 C C . PHE A 1 265 ? 43.763 -3.526 -0.371 1.00 86.00 265 PHE A C 1
ATOM 2152 O O . PHE A 1 265 ? 44.754 -3.340 -1.081 1.00 86.00 265 PHE A O 1
ATOM 2159 N N . ILE A 1 266 ? 42.513 -3.485 -0.843 1.00 86.44 266 ILE A N 1
ATOM 2160 C CA . ILE A 1 266 ? 42.183 -3.255 -2.253 1.00 86.44 266 ILE A CA 1
ATOM 2161 C C . ILE A 1 266 ? 42.690 -1.882 -2.711 1.00 86.44 266 ILE A C 1
ATOM 2163 O O . ILE A 1 266 ? 43.305 -1.767 -3.770 1.00 86.44 266 ILE A O 1
ATOM 2167 N N . ARG A 1 267 ? 42.495 -0.824 -1.918 1.00 82.94 267 ARG A N 1
ATOM 2168 C CA . ARG A 1 267 ? 42.960 0.522 -2.293 1.00 82.94 267 ARG A CA 1
ATOM 2169 C C . ARG A 1 267 ? 44.475 0.627 -2.352 1.00 82.94 267 ARG A C 1
ATOM 2171 O O . ARG A 1 267 ? 45.003 1.111 -3.353 1.00 82.94 267 ARG A O 1
ATOM 2178 N N . GLN A 1 268 ? 45.168 0.099 -1.343 1.00 82.88 268 GLN A N 1
ATOM 2179 C CA . GLN A 1 268 ? 46.633 0.081 -1.315 1.00 82.88 268 GLN A CA 1
ATOM 2180 C C . GLN A 1 268 ? 47.233 -0.654 -2.526 1.00 82.88 268 GLN A C 1
ATOM 2182 O O . GLN A 1 268 ? 48.280 -0.243 -3.026 1.00 82.88 268 GLN A O 1
ATOM 2187 N N . GLN A 1 269 ? 46.583 -1.716 -3.018 1.00 78.19 269 GLN A N 1
ATOM 2188 C CA . GLN A 1 269 ? 47.049 -2.461 -4.193 1.00 78.19 269 GLN A CA 1
ATOM 2189 C C . GLN A 1 269 ? 46.800 -1.728 -5.528 1.00 78.19 269 GLN A C 1
ATOM 2191 O O . GLN A 1 269 ? 47.631 -1.841 -6.431 1.00 78.19 269 GLN A O 1
ATOM 2196 N N . GLN A 1 270 ? 45.699 -0.973 -5.676 1.00 77.25 270 GLN A N 1
ATOM 2197 C CA . GLN A 1 270 ? 45.231 -0.498 -6.995 1.00 77.25 270 GLN A CA 1
ATOM 2198 C C . GLN A 1 270 ? 45.460 1.002 -7.300 1.00 77.25 270 GLN A C 1
ATOM 2200 O O . GLN A 1 270 ? 45.499 1.390 -8.473 1.00 77.25 270 GLN A O 1
ATOM 2205 N N . GLU A 1 271 ? 45.672 1.864 -6.297 1.00 72.38 271 GLU A N 1
ATOM 2206 C CA . GLU A 1 271 ? 45.869 3.322 -6.486 1.00 72.38 271 GLU A CA 1
ATOM 2207 C C . GLU A 1 271 ? 47.009 3.738 -7.455 1.00 72.38 271 GLU A C 1
ATOM 2209 O O . GLU A 1 271 ? 46.811 4.666 -8.257 1.00 72.38 271 GLU A O 1
ATOM 2214 N N . PRO A 1 272 ? 48.189 3.078 -7.473 1.00 72.88 272 PRO A N 1
ATOM 2215 C CA . PRO A 1 272 ? 49.282 3.458 -8.374 1.00 72.88 272 PRO A CA 1
ATOM 2216 C C . PRO A 1 272 ? 48.938 3.274 -9.859 1.00 72.88 272 PRO A C 1
ATOM 2218 O O . PRO A 1 272 ? 49.362 4.074 -10.697 1.00 72.88 272 PRO A O 1
ATOM 2221 N N . LYS A 1 273 ? 48.153 2.239 -10.188 1.00 68.31 273 LYS A N 1
ATOM 2222 C CA . LYS A 1 273 ? 47.750 1.908 -11.564 1.00 68.31 273 LYS A CA 1
ATOM 2223 C C . LYS A 1 273 ? 46.714 2.900 -12.101 1.00 68.31 273 LYS A C 1
ATOM 2225 O O . LYS A 1 273 ? 46.827 3.350 -13.238 1.00 68.31 273 LYS A O 1
ATOM 2230 N N . LEU A 1 274 ? 45.754 3.311 -11.269 1.00 65.75 274 LEU A N 1
ATOM 2231 C CA . LEU A 1 274 ? 44.698 4.265 -11.634 1.00 65.75 274 LEU A CA 1
ATOM 2232 C C . LEU A 1 274 ? 45.257 5.646 -12.024 1.00 65.75 274 LEU A C 1
ATOM 2234 O O . LEU A 1 274 ? 44.830 6.251 -13.009 1.00 65.75 274 LEU A O 1
ATOM 2238 N N . THR A 1 275 ? 46.264 6.118 -11.285 1.00 65.75 275 THR A N 1
ATOM 2239 C CA . THR A 1 275 ? 46.882 7.439 -11.491 1.00 65.75 275 THR A CA 1
ATOM 2240 C C . THR A 1 275 ? 47.575 7.556 -12.856 1.00 65.75 275 THR A C 1
ATOM 2242 O O . THR A 1 275 ? 47.579 8.626 -13.466 1.00 65.75 275 THR A O 1
ATOM 2245 N N . GLN A 1 276 ? 48.137 6.457 -13.371 1.00 68.88 276 GLN A N 1
ATOM 2246 C CA . GLN A 1 276 ? 48.795 6.441 -14.681 1.00 68.88 276 GLN A CA 1
ATOM 2247 C C . GLN A 1 276 ? 47.792 6.569 -15.836 1.00 68.88 276 GLN A C 1
ATOM 2249 O O . GLN A 1 276 ? 48.040 7.328 -16.773 1.00 68.88 276 GLN A O 1
ATOM 2254 N N . VAL A 1 277 ? 46.643 5.894 -15.744 1.00 65.62 277 VAL A N 1
ATOM 2255 C CA . VAL A 1 277 ? 45.627 5.865 -16.810 1.00 65.62 277 VAL A CA 1
ATOM 2256 C C . VAL A 1 277 ? 44.915 7.216 -16.966 1.00 65.62 277 VAL A C 1
ATOM 2258 O O . VAL A 1 277 ? 44.669 7.676 -18.082 1.00 65.62 277 VAL A O 1
ATOM 2261 N N . MET A 1 278 ? 44.659 7.922 -15.860 1.00 59.31 278 MET A N 1
ATOM 2262 C CA . MET A 1 278 ? 44.006 9.239 -15.897 1.00 59.31 278 MET A CA 1
ATOM 2263 C C . MET A 1 278 ? 44.839 10.315 -16.620 1.00 59.31 278 MET A C 1
ATOM 2265 O O . MET A 1 278 ? 44.276 11.180 -17.291 1.00 59.31 278 MET A O 1
ATOM 2269 N N . ALA A 1 279 ? 46.173 10.247 -16.549 1.00 65.19 279 ALA A N 1
ATOM 2270 C CA . ALA A 1 279 ? 47.070 11.219 -17.186 1.00 65.19 279 ALA A CA 1
ATOM 2271 C C . ALA A 1 279 ? 47.163 11.077 -18.721 1.00 65.19 279 ALA A C 1
ATOM 2273 O O . ALA A 1 279 ? 47.595 12.008 -19.412 1.00 65.19 279 ALA A O 1
ATOM 2274 N N . GLU A 1 280 ? 46.795 9.917 -19.268 1.00 65.81 280 GLU A N 1
ATOM 2275 C CA . GLU A 1 280 ? 46.848 9.628 -20.704 1.00 65.81 280 GLU A CA 1
ATOM 2276 C C . GLU A 1 280 ? 45.600 10.153 -21.436 1.00 65.81 280 GLU A C 1
ATOM 2278 O O . GLU A 1 280 ? 45.709 10.756 -22.508 1.00 65.81 280 GLU A O 1
ATOM 2283 N N . LEU A 1 281 ? 44.429 10.057 -20.794 1.00 58.06 281 LEU A N 1
ATOM 2284 C CA . LEU A 1 281 ? 43.130 10.475 -21.335 1.00 58.06 281 LEU A CA 1
ATOM 2285 C C . LEU A 1 281 ? 42.994 12.001 -21.540 1.00 58.06 281 LEU A C 1
ATOM 2287 O O . LEU A 1 281 ? 42.252 12.459 -22.415 1.00 58.06 281 LEU A O 1
ATOM 2291 N N . GLU A 1 282 ? 43.698 12.818 -20.752 1.00 57.53 282 GLU A N 1
ATOM 2292 C CA . GLU A 1 282 ? 43.620 14.285 -20.846 1.00 57.53 282 GLU A CA 1
ATOM 2293 C C . GLU A 1 282 ? 44.312 14.852 -22.097 1.00 57.53 282 GLU A C 1
ATOM 2295 O O . GLU A 1 282 ? 43.844 15.841 -22.667 1.00 57.53 282 GLU A O 1
ATOM 2300 N N . ARG A 1 283 ? 45.373 14.203 -22.594 1.00 60.38 283 ARG A N 1
ATOM 2301 C CA . ARG A 1 283 ? 46.144 14.690 -23.756 1.00 60.38 283 ARG A CA 1
ATOM 2302 C C . ARG A 1 283 ? 45.396 14.538 -25.083 1.00 60.38 283 ARG A C 1
ATOM 2304 O O . ARG A 1 283 ? 45.616 15.317 -26.009 1.00 60.38 283 ARG A O 1
ATOM 2311 N N . GLU A 1 284 ? 44.493 13.565 -25.184 1.00 61.53 284 GLU A N 1
ATOM 2312 C CA . GLU A 1 284 ? 43.766 13.260 -26.424 1.00 61.53 284 GLU A CA 1
ATOM 2313 C C . GLU A 1 284 ? 42.654 14.286 -26.734 1.00 61.53 284 GLU A C 1
ATOM 2315 O O . GLU A 1 284 ? 42.332 14.565 -27.894 1.00 61.53 284 GLU A O 1
ATOM 2320 N N . LYS A 1 285 ? 42.080 14.915 -25.698 1.00 57.28 285 LYS A N 1
ATOM 2321 C CA . LYS A 1 285 ? 40.925 15.822 -25.827 1.00 57.28 285 LYS A CA 1
ATOM 2322 C C . LYS A 1 285 ? 41.267 17.199 -26.417 1.00 57.28 285 LYS A C 1
ATOM 2324 O O . LYS A 1 285 ? 40.385 17.841 -26.995 1.00 57.28 285 LYS A O 1
ATOM 2329 N N . GLU A 1 286 ? 42.511 17.667 -26.325 1.00 48.34 286 GLU A N 1
ATOM 2330 C CA . GLU A 1 286 ? 42.893 19.015 -26.783 1.00 48.34 286 GLU A CA 1
ATOM 2331 C C . GLU A 1 286 ? 43.078 19.139 -28.307 1.00 48.34 286 GLU A C 1
ATOM 2333 O O . GLU A 1 286 ? 42.815 20.200 -28.879 1.00 48.34 286 GLU A O 1
ATOM 2338 N N . GLN A 1 287 ? 43.440 18.062 -29.009 1.00 49.59 287 GLN A N 1
ATOM 2339 C CA . GLN A 1 287 ? 43.742 18.119 -30.449 1.00 49.59 287 GLN A CA 1
ATOM 2340 C C . GLN A 1 287 ? 42.508 18.285 -31.354 1.00 49.59 287 GLN A C 1
ATOM 2342 O O . GLN A 1 287 ? 42.625 18.790 -32.473 1.00 49.59 287 GLN A O 1
ATOM 2347 N N . ARG A 1 288 ? 41.307 17.910 -30.894 1.00 51.44 288 ARG A N 1
ATOM 2348 C CA . ARG A 1 288 ? 40.098 17.858 -31.743 1.00 51.44 288 ARG A CA 1
ATOM 2349 C C . ARG A 1 288 ? 39.436 19.218 -32.034 1.00 51.44 288 ARG A C 1
ATOM 2351 O O . ARG A 1 288 ? 38.641 19.306 -32.960 1.00 51.44 288 ARG A O 1
ATOM 2358 N N . LYS A 1 289 ? 39.748 20.297 -31.302 1.00 47.38 289 LYS A N 1
ATOM 2359 C CA . LYS A 1 289 ? 38.985 21.572 -31.354 1.00 47.38 289 LYS A CA 1
ATOM 2360 C C . LYS A 1 289 ? 39.417 22.596 -32.424 1.00 47.38 289 LYS A C 1
ATOM 2362 O O . LYS A 1 289 ? 38.737 23.607 -32.600 1.00 47.38 289 LYS A O 1
ATOM 2367 N N . LEU A 1 290 ? 40.530 22.401 -33.136 1.00 35.59 290 LEU A N 1
ATOM 2368 C CA . LEU A 1 290 ? 41.130 23.457 -33.978 1.00 35.59 290 LEU A CA 1
ATOM 2369 C C . LEU A 1 290 ? 40.629 23.487 -35.446 1.00 35.59 290 LEU A C 1
ATOM 2371 O O . LEU A 1 290 ? 40.803 24.488 -36.143 1.00 35.59 290 LEU A O 1
ATOM 2375 N N . SER A 1 291 ? 39.996 22.419 -35.931 1.00 47.38 291 SER A N 1
ATOM 2376 C CA . SER A 1 291 ? 39.747 22.149 -37.362 1.00 47.38 291 SER A CA 1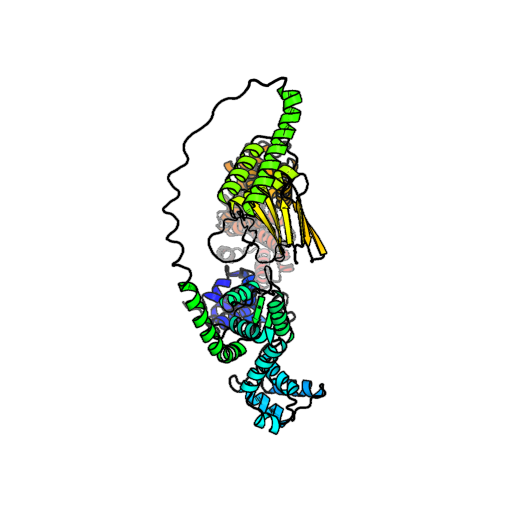
ATOM 2377 C C . SER A 1 291 ? 38.430 22.713 -37.918 1.00 47.38 291 SER A C 1
ATOM 2379 O O . SER A 1 291 ? 38.324 22.968 -39.117 1.00 47.38 291 SER A O 1
ATOM 2381 N N . GLU A 1 292 ? 37.436 22.981 -37.072 1.00 49.72 292 GLU A N 1
ATOM 2382 C CA . GLU A 1 292 ? 36.054 23.238 -37.518 1.00 49.72 292 GLU A CA 1
ATOM 2383 C C . GLU A 1 292 ? 35.762 24.688 -37.965 1.00 49.72 292 GLU A C 1
ATOM 2385 O O . GLU A 1 292 ? 34.740 24.966 -38.590 1.00 49.72 292 GLU A O 1
ATOM 2390 N N . ARG A 1 293 ? 36.654 25.655 -37.710 1.00 36.19 293 ARG A N 1
ATOM 2391 C CA . ARG A 1 293 ? 36.334 27.093 -37.873 1.00 36.19 293 ARG A CA 1
ATOM 2392 C C . ARG A 1 293 ? 36.432 27.668 -39.299 1.00 36.19 293 ARG A C 1
ATOM 2394 O O . ARG A 1 293 ? 36.022 28.808 -39.503 1.00 36.19 293 ARG A O 1
ATOM 2401 N N . LYS A 1 294 ? 36.958 26.951 -40.300 1.00 39.03 294 LYS A N 1
ATOM 2402 C CA . LYS A 1 294 ? 37.308 27.554 -41.614 1.00 39.03 294 LYS A CA 1
ATOM 2403 C C . LYS A 1 294 ? 36.237 27.463 -42.717 1.00 39.03 294 LYS A C 1
ATOM 2405 O O . LYS A 1 294 ? 36.320 28.224 -43.677 1.00 39.03 294 LYS A O 1
ATOM 2410 N N . LEU A 1 295 ? 35.229 26.594 -42.606 1.00 34.66 295 LEU A N 1
ATOM 2411 C CA . LEU A 1 295 ? 34.393 26.205 -43.759 1.00 34.66 295 LEU A CA 1
ATOM 2412 C C . LEU A 1 295 ? 33.088 27.016 -43.939 1.00 34.66 295 LEU A C 1
ATOM 2414 O O . LEU A 1 295 ? 32.543 27.087 -45.037 1.00 34.66 295 LEU A O 1
ATOM 2418 N N . ASN A 1 296 ? 32.612 27.714 -42.905 1.00 40.00 296 ASN A N 1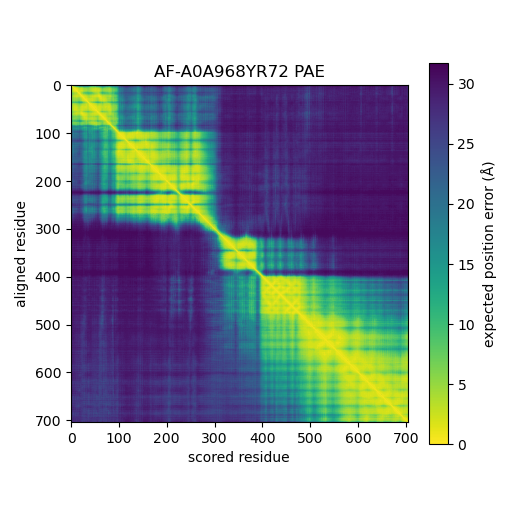
ATOM 2419 C CA . ASN A 1 296 ? 31.272 28.329 -42.892 1.00 40.00 296 ASN A CA 1
ATOM 2420 C C . ASN A 1 296 ? 31.126 29.677 -43.629 1.00 40.00 296 ASN A C 1
ATOM 2422 O O . ASN A 1 296 ? 30.064 30.297 -43.575 1.00 40.00 296 ASN A O 1
ATOM 2426 N N . ARG A 1 297 ? 32.160 30.167 -44.325 1.00 31.39 297 ARG A N 1
ATOM 2427 C CA . ARG A 1 297 ? 32.146 31.535 -44.881 1.00 31.39 297 ARG A CA 1
ATOM 2428 C C . ARG A 1 297 ? 31.562 31.663 -46.296 1.00 31.39 297 ARG A C 1
ATOM 2430 O O . ARG A 1 297 ? 31.204 32.772 -46.672 1.00 31.39 297 ARG A O 1
ATOM 2437 N N . PHE A 1 298 ? 31.455 30.591 -47.086 1.00 33.47 298 PHE A N 1
ATOM 2438 C CA . PHE A 1 298 ? 31.358 30.738 -48.553 1.00 33.47 298 PHE A CA 1
ATOM 2439 C C . PHE A 1 298 ? 29.981 30.450 -49.194 1.00 33.47 298 PHE A C 1
ATOM 2441 O O . PHE A 1 298 ? 29.709 30.923 -50.290 1.00 33.47 298 PHE A O 1
ATOM 2448 N N . LEU A 1 299 ? 29.067 29.732 -48.533 1.00 31.23 299 LEU A N 1
ATOM 2449 C CA . LEU A 1 299 ? 27.875 29.155 -49.194 1.00 31.23 299 LEU A CA 1
ATOM 2450 C C . LEU A 1 299 ? 26.632 30.066 -49.291 1.00 31.23 299 LEU A C 1
ATOM 2452 O O . LEU A 1 299 ? 25.587 29.635 -49.769 1.00 31.23 299 LEU A O 1
ATOM 2456 N N . ARG A 1 300 ? 26.708 31.330 -48.861 1.00 30.31 300 ARG A N 1
ATOM 2457 C CA . ARG A 1 300 ? 25.519 32.192 -48.691 1.00 30.31 300 ARG A CA 1
ATOM 2458 C C . ARG A 1 300 ? 24.967 32.886 -49.952 1.00 30.31 300 ARG A C 1
ATOM 2460 O O . ARG A 1 300 ? 23.977 33.590 -49.817 1.00 30.31 300 ARG A O 1
ATOM 2467 N N . VAL A 1 301 ? 25.552 32.749 -51.147 1.00 34.34 301 VAL A N 1
ATOM 2468 C CA . VAL A 1 301 ? 25.318 33.756 -52.214 1.00 34.34 301 VAL A CA 1
ATOM 2469 C C . VAL A 1 301 ? 24.340 33.381 -53.350 1.00 34.34 301 VAL A C 1
ATOM 2471 O O . VAL A 1 301 ? 23.771 34.297 -53.928 1.00 34.34 301 VAL A O 1
ATOM 2474 N N . ALA A 1 302 ? 24.075 32.119 -53.713 1.00 30.66 302 ALA A N 1
ATOM 2475 C CA . ALA A 1 302 ? 23.773 31.868 -55.141 1.00 30.66 302 ALA A CA 1
ATOM 2476 C C . ALA A 1 302 ? 22.424 31.238 -55.570 1.00 30.66 302 ALA A C 1
ATOM 2478 O O . ALA A 1 302 ? 22.309 30.885 -56.739 1.00 30.66 302 ALA A O 1
ATOM 2479 N N . LEU A 1 303 ? 21.387 31.101 -54.734 1.00 27.81 303 LEU A N 1
ATOM 2480 C CA . LEU A 1 303 ? 20.117 30.480 -55.176 1.00 27.81 303 LEU A CA 1
ATOM 2481 C C . LEU A 1 303 ? 18.908 31.417 -55.035 1.00 27.81 303 LEU A C 1
ATOM 2483 O O . LEU A 1 303 ? 18.206 31.408 -54.029 1.00 27.81 303 LEU A O 1
ATOM 2487 N N . ALA A 1 304 ? 18.649 32.201 -56.083 1.00 31.02 304 ALA A N 1
ATOM 2488 C CA . ALA A 1 304 ? 17.398 32.923 -56.312 1.00 31.02 304 ALA A CA 1
ATOM 2489 C C . ALA A 1 304 ? 17.019 32.821 -57.804 1.00 31.02 304 ALA A C 1
ATOM 2491 O O . ALA A 1 304 ? 17.814 33.214 -58.652 1.00 31.02 304 ALA A O 1
ATOM 2492 N N . GLY A 1 305 ? 15.816 32.328 -58.132 1.00 28.53 305 GLY A N 1
ATOM 2493 C CA . GLY A 1 305 ? 15.227 32.493 -59.476 1.00 28.53 305 GLY A CA 1
ATOM 2494 C C . GLY A 1 305 ? 14.456 31.287 -60.035 1.00 28.53 305 GLY A C 1
ATOM 2495 O O . GLY A 1 305 ? 15.019 30.232 -60.280 1.00 28.53 305 GLY A O 1
ATOM 2496 N N . SER A 1 306 ? 13.158 31.472 -60.265 1.00 33.75 306 SER A N 1
ATOM 2497 C CA . SER A 1 306 ? 12.072 30.492 -60.453 1.00 33.75 306 SER A CA 1
ATOM 2498 C C . SER A 1 306 ? 11.406 30.459 -61.858 1.00 33.75 306 SER A C 1
ATOM 2500 O O . SER A 1 306 ? 11.151 31.523 -62.398 1.00 33.75 306 SER A O 1
ATOM 2502 N N . VAL A 1 307 ? 10.985 29.260 -62.329 1.00 37.78 307 VAL A N 1
ATOM 2503 C CA . VAL A 1 307 ? 9.629 28.827 -62.832 1.00 37.78 307 VAL A CA 1
ATOM 2504 C C . VAL A 1 307 ? 8.960 29.460 -64.089 1.00 37.78 307 VAL A C 1
ATOM 2506 O O . VAL A 1 307 ? 8.734 30.660 -64.093 1.00 37.78 307 VAL A O 1
ATOM 2509 N N . ALA A 1 308 ? 8.428 28.636 -65.034 1.00 26.84 308 ALA A N 1
ATOM 2510 C CA . ALA A 1 308 ? 7.114 28.845 -65.720 1.00 26.84 308 ALA A CA 1
ATOM 2511 C C . ALA A 1 308 ? 6.609 27.689 -66.651 1.00 26.84 308 ALA A C 1
ATOM 2513 O O . ALA A 1 308 ? 7.360 27.188 -67.478 1.00 26.84 308 ALA A O 1
ATOM 2514 N N . ALA A 1 309 ? 5.293 27.394 -66.551 1.00 27.41 309 ALA A N 1
ATOM 2515 C CA . ALA A 1 309 ? 4.315 26.915 -67.568 1.00 27.41 309 ALA A CA 1
ATOM 2516 C C . ALA A 1 309 ? 4.464 25.497 -68.201 1.00 27.41 309 ALA A C 1
ATOM 2518 O O . ALA A 1 309 ? 5.314 25.292 -69.052 1.00 27.41 309 ALA A O 1
ATOM 2519 N N . VAL A 1 310 ? 3.726 24.410 -67.902 1.00 42.53 310 VAL A N 1
ATOM 2520 C CA . VAL A 1 310 ? 2.319 24.112 -67.518 1.00 42.53 310 VAL A CA 1
ATOM 2521 C C . VAL A 1 310 ? 1.303 24.188 -68.688 1.00 42.53 310 VAL A C 1
ATOM 2523 O O . VAL A 1 310 ? 0.798 25.247 -69.022 1.00 42.53 310 VAL A O 1
ATOM 2526 N N . PHE A 1 311 ? 0.953 22.995 -69.208 1.00 32.91 311 PHE A N 1
ATOM 2527 C CA . PHE A 1 311 ? -0.379 22.569 -69.700 1.00 32.91 311 PHE A CA 1
ATOM 2528 C C . PHE A 1 311 ? -0.831 22.894 -71.142 1.00 32.91 311 PHE A C 1
ATOM 2530 O O . PHE A 1 311 ? -1.849 23.538 -71.363 1.00 32.91 311 PHE A O 1
ATOM 2537 N N . GLY A 1 312 ? -0.172 22.280 -72.133 1.00 34.53 312 GLY A N 1
ATOM 2538 C CA . GLY A 1 312 ? -0.743 22.049 -73.475 1.00 34.53 312 GLY A CA 1
ATOM 2539 C C . GLY A 1 312 ? -1.192 20.604 -73.760 1.00 34.53 312 GLY A C 1
ATOM 2540 O O . GLY A 1 312 ? -1.699 20.326 -74.839 1.00 34.53 312 GLY A O 1
ATOM 2541 N N . PHE A 1 313 ? -1.006 19.649 -72.839 1.00 40.41 313 PHE A N 1
ATOM 2542 C CA . PHE A 1 313 ? -0.952 18.236 -73.235 1.00 40.41 313 PHE A CA 1
ATOM 2543 C C . PHE A 1 313 ? -2.128 17.337 -72.830 1.00 40.41 313 PHE A C 1
ATOM 2545 O O . PHE A 1 313 ? -2.091 16.211 -73.257 1.00 40.41 313 PHE A O 1
ATOM 2552 N N . ALA A 1 314 ? -3.180 17.738 -72.107 1.00 39.53 314 ALA A N 1
ATOM 2553 C CA . ALA A 1 314 ? -4.111 16.850 -71.360 1.00 39.53 314 ALA A CA 1
ATOM 2554 C C . ALA A 1 314 ? -4.588 15.488 -71.968 1.00 39.53 314 ALA A C 1
ATOM 2556 O O . ALA A 1 314 ? -4.678 14.524 -71.219 1.00 39.53 314 ALA A O 1
ATOM 2557 N N . ILE A 1 315 ? -4.872 15.340 -73.272 1.00 38.91 315 ILE A N 1
ATOM 2558 C CA . ILE A 1 315 ? -5.381 14.058 -73.842 1.00 38.91 315 ILE A CA 1
ATOM 2559 C C . ILE A 1 315 ? -4.305 13.278 -74.610 1.00 38.91 315 ILE A C 1
ATOM 2561 O O . ILE A 1 315 ? -4.263 12.047 -74.547 1.00 38.91 315 ILE A O 1
ATOM 2565 N N . LEU A 1 316 ? -3.315 13.976 -75.177 1.00 45.66 316 LEU A N 1
ATOM 2566 C CA . LEU A 1 316 ? -2.000 13.362 -75.317 1.00 45.66 316 LEU A CA 1
ATOM 2567 C C . LEU A 1 316 ? -1.503 12.957 -73.928 1.00 45.66 316 LEU A C 1
ATOM 2569 O O . LEU A 1 316 ? -1.027 11.864 -73.785 1.00 45.66 316 LEU A O 1
ATOM 2573 N N . ALA A 1 317 ? -1.758 13.693 -72.861 1.00 44.09 317 ALA A N 1
ATOM 2574 C CA . ALA A 1 317 ? -1.349 13.445 -71.491 1.00 44.09 317 ALA A CA 1
ATOM 2575 C C . ALA A 1 317 ? -2.246 12.443 -70.766 1.00 44.09 317 ALA A C 1
ATOM 2577 O O . ALA A 1 317 ? -2.308 12.507 -69.556 1.00 44.09 317 ALA A O 1
ATOM 2578 N N . GLN A 1 318 ? -2.897 11.505 -71.456 1.00 44.28 318 GLN A N 1
ATOM 2579 C CA . GLN A 1 318 ? -3.302 10.231 -70.847 1.00 44.28 318 GLN A CA 1
ATOM 2580 C C . GLN A 1 318 ? -2.496 9.062 -71.417 1.00 44.28 318 GLN A C 1
ATOM 2582 O O . GLN A 1 318 ? -1.895 8.303 -70.660 1.00 44.28 318 GLN A O 1
ATOM 2587 N N . GLN A 1 319 ? -2.348 8.982 -72.743 1.00 46.44 319 GLN A N 1
ATOM 2588 C CA . GLN A 1 319 ? -1.460 8.020 -73.418 1.00 46.44 319 GLN A CA 1
ATOM 2589 C C . GLN A 1 319 ? 0.013 8.422 -73.267 1.00 46.44 319 GLN A C 1
ATOM 2591 O O . GLN A 1 319 ? 0.848 7.638 -72.828 1.00 46.44 319 GLN A O 1
ATOM 2596 N N . ALA A 1 320 ? 0.302 9.683 -73.544 1.00 48.81 320 ALA A N 1
ATOM 2597 C CA . ALA A 1 320 ? 1.454 10.418 -73.079 1.00 48.81 320 ALA A CA 1
ATOM 2598 C C . ALA A 1 320 ? 1.384 10.777 -71.601 1.00 48.81 320 ALA A C 1
ATOM 2600 O O . ALA A 1 320 ? 2.430 11.165 -71.178 1.00 48.81 320 ALA A O 1
ATOM 2601 N N . GLU A 1 321 ? 0.337 10.629 -70.763 1.00 52.06 321 GLU A N 1
ATOM 2602 C CA . GLU A 1 321 ? 0.606 10.528 -69.300 1.00 52.06 321 GLU A CA 1
ATOM 2603 C C . GLU A 1 321 ? 1.126 9.154 -69.001 1.00 52.06 321 GLU A C 1
ATOM 2605 O O . GLU A 1 321 ? 1.946 9.040 -68.135 1.00 52.06 321 GLU A O 1
ATOM 2610 N N . LYS A 1 322 ? 0.658 8.076 -69.616 1.00 57.34 322 LYS A N 1
ATOM 2611 C CA . LYS A 1 322 ? 1.179 6.751 -69.290 1.00 57.34 322 LYS A CA 1
ATOM 2612 C C . LYS A 1 322 ? 2.616 6.628 -69.787 1.00 57.34 322 LYS A C 1
ATOM 2614 O O . LYS A 1 322 ? 3.485 6.241 -69.014 1.00 57.34 322 LYS A O 1
ATOM 2619 N N . GLN A 1 323 ? 2.880 7.082 -71.015 1.00 57.78 323 GLN A N 1
ATOM 2620 C CA . GLN A 1 323 ? 4.227 7.239 -71.551 1.00 57.78 323 GLN A CA 1
ATOM 2621 C C . GLN A 1 323 ? 5.005 8.372 -70.879 1.00 57.78 323 GLN A C 1
ATOM 2623 O O . GLN A 1 323 ? 6.191 8.185 -70.737 1.00 57.78 323 GLN A O 1
ATOM 2628 N N . ARG A 1 324 ? 4.417 9.476 -70.390 1.00 61.34 324 ARG A N 1
ATOM 2629 C CA . ARG A 1 324 ? 5.114 10.488 -69.554 1.00 61.34 324 ARG A CA 1
ATOM 2630 C C . ARG A 1 324 ? 5.304 10.028 -68.131 1.00 61.34 324 ARG A C 1
ATOM 2632 O O . ARG A 1 324 ? 6.292 10.384 -67.555 1.00 61.34 324 ARG A O 1
ATOM 2639 N N . LYS A 1 325 ? 4.439 9.214 -67.552 1.00 70.69 325 LYS A N 1
ATOM 2640 C CA . LYS A 1 325 ? 4.597 8.604 -66.229 1.00 70.69 325 LYS A CA 1
ATOM 2641 C C . LYS A 1 325 ? 5.700 7.564 -66.337 1.00 70.69 325 LYS A C 1
ATOM 2643 O O . LYS A 1 325 ? 6.555 7.506 -65.469 1.00 70.69 325 LYS A O 1
ATOM 2648 N N . GLN A 1 326 ? 5.745 6.800 -67.433 1.00 70.31 326 GLN A N 1
ATOM 2649 C CA . GLN A 1 326 ? 6.857 5.906 -67.750 1.00 70.31 326 GLN A CA 1
ATOM 2650 C C . GLN A 1 326 ? 8.115 6.645 -68.203 1.00 70.31 326 GLN A C 1
ATOM 2652 O O . GLN A 1 326 ? 9.183 6.172 -67.856 1.00 70.31 326 GLN A O 1
ATOM 2657 N N . ALA A 1 327 ? 8.035 7.776 -68.902 1.00 69.75 327 ALA A N 1
ATOM 2658 C CA . ALA A 1 327 ? 9.183 8.562 -69.355 1.00 69.75 327 ALA A CA 1
ATOM 2659 C C . ALA A 1 327 ? 9.721 9.457 -68.241 1.00 69.75 327 ALA A C 1
ATOM 2661 O O . ALA A 1 327 ? 10.921 9.544 -68.129 1.00 69.75 327 ALA A O 1
ATOM 2662 N N . GLU A 1 328 ? 8.891 10.018 -67.363 1.00 73.94 328 GLU A N 1
ATOM 2663 C CA . GLU A 1 328 ? 9.277 10.700 -66.118 1.00 73.94 328 GLU A CA 1
ATOM 2664 C C . GLU A 1 328 ? 9.901 9.681 -65.173 1.00 73.94 328 GLU A C 1
ATOM 2666 O O . GLU A 1 328 ? 10.955 9.951 -64.622 1.00 73.94 328 GLU A O 1
ATOM 2671 N N . ILE A 1 329 ? 9.341 8.470 -65.037 1.00 79.19 329 ILE A N 1
ATOM 2672 C CA . ILE A 1 329 ? 10.013 7.394 -64.294 1.00 79.19 329 ILE A CA 1
ATOM 2673 C C . ILE A 1 329 ? 11.308 6.956 -64.998 1.00 79.19 329 ILE A C 1
ATOM 2675 O O . ILE A 1 329 ? 12.290 6.692 -64.317 1.00 79.19 329 ILE A O 1
ATOM 2679 N N . SER A 1 330 ? 11.346 6.864 -66.329 1.00 76.19 330 SER A N 1
ATOM 2680 C CA . SER A 1 330 ? 12.555 6.474 -67.079 1.00 76.19 330 SER A CA 1
ATOM 2681 C C . SER A 1 330 ? 13.622 7.564 -67.077 1.00 76.19 330 SER A C 1
ATOM 2683 O O . SER A 1 330 ? 14.796 7.240 -67.072 1.00 76.19 330 SER A O 1
ATOM 2685 N N . GLU A 1 331 ? 13.231 8.833 -67.025 1.00 76.94 331 GLU A N 1
ATOM 2686 C CA . GLU A 1 331 ? 14.095 10.009 -66.938 1.00 76.94 331 GLU A CA 1
ATOM 2687 C C . GLU A 1 331 ? 14.596 10.177 -65.508 1.00 76.94 331 GLU A C 1
ATOM 2689 O O . GLU A 1 331 ? 15.784 10.366 -65.319 1.00 76.94 331 GLU A O 1
ATOM 2694 N N . ILE A 1 332 ? 13.741 9.997 -64.493 1.00 79.06 332 ILE A N 1
ATOM 2695 C CA . ILE A 1 332 ? 14.170 9.865 -63.094 1.00 79.06 332 ILE A CA 1
ATOM 2696 C C . ILE A 1 332 ? 15.185 8.721 -62.986 1.00 79.06 332 ILE A C 1
ATOM 2698 O O . ILE A 1 332 ? 16.232 8.905 -62.386 1.00 79.06 332 ILE A O 1
ATOM 2702 N N . LYS A 1 333 ? 14.939 7.569 -63.625 1.00 78.00 333 LYS A N 1
ATOM 2703 C CA . LYS A 1 333 ? 15.898 6.451 -63.677 1.00 78.00 333 LYS A CA 1
ATOM 2704 C C . LYS A 1 333 ? 17.165 6.773 -64.467 1.00 78.00 333 LYS A C 1
ATOM 2706 O O . LYS A 1 333 ? 18.226 6.315 -64.074 1.00 78.00 333 LYS A O 1
ATOM 2711 N N . ALA A 1 334 ? 17.078 7.528 -65.558 1.00 76.75 334 ALA A N 1
ATOM 2712 C CA . ALA A 1 334 ? 18.235 7.934 -66.347 1.00 76.75 334 ALA A CA 1
ATOM 2713 C C . ALA A 1 334 ? 19.090 8.955 -65.590 1.00 76.75 334 ALA A C 1
ATOM 2715 O O . ALA A 1 334 ? 20.300 8.805 -65.585 1.00 76.75 334 ALA A O 1
ATOM 2716 N N . LEU A 1 335 ? 18.475 9.914 -64.893 1.00 73.81 335 LEU A N 1
ATOM 2717 C CA . LEU A 1 335 ? 19.129 10.857 -63.982 1.00 73.81 335 LEU A CA 1
ATOM 2718 C C . LEU A 1 335 ? 19.731 10.135 -62.774 1.00 73.81 335 LEU A C 1
ATOM 2720 O O . LEU A 1 335 ? 20.833 10.461 -62.366 1.00 73.81 335 LEU A O 1
ATOM 2724 N N . ILE A 1 336 ? 19.059 9.113 -62.239 1.00 76.81 336 ILE A N 1
ATOM 2725 C CA . ILE A 1 336 ? 19.619 8.238 -61.199 1.00 76.81 336 ILE A CA 1
ATOM 2726 C C . ILE A 1 336 ? 20.844 7.491 -61.725 1.00 76.81 336 ILE A C 1
ATOM 2728 O O . ILE A 1 336 ? 21.896 7.554 -61.106 1.00 76.81 336 ILE A O 1
ATOM 2732 N N . ASN A 1 337 ? 20.741 6.840 -62.884 1.00 79.06 337 ASN A N 1
ATOM 2733 C CA . ASN A 1 337 ? 21.859 6.113 -63.481 1.00 79.06 337 ASN A CA 1
ATOM 2734 C C . ASN A 1 337 ? 23.009 7.068 -63.861 1.00 79.06 337 ASN A C 1
ATOM 2736 O O . ASN A 1 337 ? 24.167 6.721 -63.680 1.00 79.06 337 ASN A O 1
ATOM 2740 N N . SER A 1 338 ? 22.692 8.268 -64.356 1.00 74.69 338 SER A N 1
ATOM 2741 C CA . SER A 1 338 ? 23.636 9.340 -64.697 1.00 74.69 338 SER A CA 1
ATOM 2742 C C . SER A 1 338 ? 24.361 9.846 -63.451 1.00 74.69 338 SER A C 1
ATOM 2744 O O . SER A 1 338 ? 25.589 9.851 -63.403 1.00 74.69 338 SER A O 1
ATOM 2746 N N . SER A 1 339 ? 23.605 10.140 -62.391 1.00 70.38 339 SER A N 1
ATOM 2747 C CA . SER A 1 339 ? 24.118 10.504 -61.072 1.00 70.38 339 SER A CA 1
ATOM 2748 C C . SER A 1 339 ? 25.041 9.421 -60.505 1.00 70.38 339 SER A C 1
ATOM 2750 O O . SER A 1 339 ? 26.168 9.717 -60.115 1.00 70.38 339 SER A O 1
ATOM 2752 N N . GLU A 1 340 ? 24.633 8.149 -60.570 1.00 69.81 340 GLU A N 1
ATOM 2753 C CA . GLU A 1 340 ? 25.450 6.997 -60.165 1.00 69.81 340 GLU A CA 1
ATOM 2754 C C . GLU A 1 340 ? 26.728 6.865 -61.013 1.00 69.81 340 GLU A C 1
ATOM 2756 O O . GLU A 1 340 ? 27.796 6.542 -60.485 1.00 69.81 340 GLU A O 1
ATOM 2761 N N . THR A 1 341 ? 26.668 7.138 -62.321 1.00 68.75 341 THR A N 1
ATOM 2762 C CA . THR A 1 341 ? 27.858 7.115 -63.185 1.00 68.75 341 THR A CA 1
ATOM 2763 C C . THR A 1 341 ? 28.809 8.281 -62.914 1.00 68.75 341 THR A C 1
ATOM 2765 O O . THR A 1 341 ? 30.010 8.046 -62.788 1.00 68.75 341 THR A O 1
ATOM 2768 N N . PHE A 1 342 ? 28.299 9.504 -62.735 1.00 66.62 342 PHE A N 1
ATOM 2769 C CA . PHE A 1 342 ? 29.102 10.698 -62.452 1.00 66.62 342 PHE A CA 1
ATOM 2770 C C . PHE A 1 342 ? 29.732 10.666 -61.056 1.00 66.62 342 PHE A C 1
ATOM 2772 O O . PHE A 1 342 ? 30.881 11.083 -60.883 1.00 66.62 342 PHE A O 1
ATOM 2779 N N . SER A 1 343 ? 29.043 10.082 -60.069 1.00 60.69 343 SER A N 1
ATOM 2780 C CA . SER A 1 343 ? 29.610 9.811 -58.742 1.00 60.69 343 SER A CA 1
ATOM 2781 C C . SER A 1 343 ? 30.811 8.857 -58.793 1.00 60.69 343 SER A C 1
ATOM 2783 O O . SER A 1 343 ? 31.686 8.940 -57.933 1.00 60.69 343 SER A O 1
ATOM 2785 N N . ASN A 1 344 ? 30.899 7.979 -59.801 1.00 60.56 344 ASN A N 1
ATOM 2786 C CA . ASN A 1 344 ? 32.021 7.053 -59.985 1.00 60.56 344 ASN A CA 1
ATOM 2787 C C . ASN A 1 344 ? 33.199 7.642 -60.791 1.00 60.56 344 ASN A C 1
ATOM 2789 O O . ASN A 1 344 ? 34.263 7.024 -60.814 1.00 60.56 344 ASN A O 1
ATOM 2793 N N . SER A 1 345 ? 33.043 8.816 -61.418 1.00 52.03 345 SER A N 1
ATOM 2794 C CA . SER A 1 345 ? 34.028 9.424 -62.332 1.00 52.03 345 SER A CA 1
ATOM 2795 C C . SER A 1 345 ? 34.559 10.800 -61.880 1.00 52.03 345 SER A C 1
ATOM 2797 O O . SER A 1 345 ? 34.917 11.621 -62.718 1.00 52.03 345 SER A O 1
ATOM 2799 N N . GLU A 1 346 ? 34.594 11.070 -60.567 1.00 56.47 346 GLU A N 1
ATOM 2800 C CA . GLU A 1 346 ? 35.051 12.327 -59.919 1.00 56.47 346 GLU A CA 1
ATOM 2801 C C . GLU A 1 346 ? 34.241 13.611 -60.249 1.00 56.47 346 GLU A C 1
ATOM 2803 O O . GLU A 1 346 ? 34.490 14.671 -59.668 1.00 56.47 346 GLU A O 1
ATOM 2808 N N . GLN A 1 347 ? 33.193 13.532 -61.078 1.00 58.47 347 GLN A N 1
ATOM 2809 C CA . GLN A 1 347 ? 32.310 14.650 -61.467 1.00 58.47 347 GLN A CA 1
ATOM 2810 C C . GLN A 1 347 ? 31.139 14.831 -60.486 1.00 58.47 347 GLN A C 1
ATOM 2812 O O . GLN A 1 347 ? 29.961 14.673 -60.797 1.00 58.47 347 GLN A O 1
ATOM 2817 N N . THR A 1 348 ? 31.479 15.151 -59.241 1.00 58.94 348 THR A N 1
ATOM 2818 C CA . THR A 1 348 ? 30.535 15.066 -58.109 1.00 58.94 348 THR A CA 1
ATOM 2819 C C . THR A 1 348 ? 29.443 16.133 -58.077 1.00 58.94 348 THR A C 1
ATOM 2821 O O . THR A 1 348 ? 28.387 15.915 -57.488 1.00 58.94 348 THR A O 1
ATOM 2824 N N . LEU A 1 349 ? 29.660 17.271 -58.738 1.00 62.09 349 LEU A N 1
ATOM 2825 C CA . LEU A 1 349 ? 28.647 18.319 -58.862 1.00 62.09 349 LEU A CA 1
ATOM 2826 C C . LEU A 1 349 ? 27.508 17.885 -59.798 1.00 62.09 349 LEU A C 1
ATOM 2828 O O . LEU A 1 349 ? 26.340 18.063 -59.457 1.00 62.09 349 LEU A O 1
ATOM 2832 N N . ASP A 1 350 ? 27.846 17.272 -60.934 1.00 72.38 350 ASP A N 1
ATOM 2833 C CA . ASP A 1 350 ? 26.871 16.791 -61.919 1.00 72.38 350 ASP A CA 1
ATOM 2834 C C . ASP A 1 350 ? 26.042 15.637 -61.340 1.00 72.38 350 ASP A C 1
ATOM 2836 O O . ASP A 1 350 ? 24.821 15.598 -61.495 1.00 72.38 350 ASP A O 1
ATOM 2840 N N . ALA A 1 351 ? 26.675 14.778 -60.534 1.00 70.38 351 ALA A N 1
ATOM 2841 C CA . ALA A 1 351 ? 25.983 13.729 -59.795 1.00 70.38 351 ALA A CA 1
ATOM 2842 C C . ALA A 1 351 ? 24.937 14.273 -58.804 1.00 70.38 351 ALA A C 1
ATOM 2844 O O . ALA A 1 351 ? 23.813 13.767 -58.745 1.00 70.38 351 ALA A O 1
ATOM 2845 N N . LEU A 1 352 ? 25.276 15.317 -58.040 1.00 70.38 352 LEU A N 1
ATOM 2846 C CA . LEU A 1 352 ? 24.366 15.949 -57.080 1.00 70.38 352 LEU A CA 1
ATOM 2847 C C . LEU A 1 352 ? 23.209 16.678 -57.770 1.00 70.38 352 LEU A C 1
ATOM 2849 O O . LEU A 1 352 ? 22.067 16.602 -57.308 1.00 70.38 352 LEU A O 1
ATOM 2853 N N . ILE A 1 353 ? 23.488 17.355 -58.883 1.00 75.69 353 ILE A N 1
ATOM 2854 C CA . ILE A 1 353 ? 22.471 18.034 -59.690 1.00 75.69 353 ILE A CA 1
ATOM 2855 C C . ILE A 1 353 ? 21.472 17.015 -60.239 1.00 75.69 353 ILE A C 1
ATOM 2857 O O . ILE A 1 353 ? 20.264 17.202 -60.066 1.00 75.69 353 ILE A O 1
ATOM 2861 N N . ASP A 1 354 ? 21.947 15.915 -60.822 1.00 79.50 354 ASP A N 1
ATOM 2862 C CA . ASP A 1 354 ? 21.080 14.872 -61.372 1.00 79.50 354 ASP A CA 1
ATOM 2863 C C . ASP A 1 354 ? 20.264 14.173 -60.272 1.00 79.50 354 ASP A C 1
ATOM 2865 O O . ASP A 1 354 ? 19.055 13.970 -60.430 1.00 79.50 354 ASP A O 1
ATOM 2869 N N . GLY A 1 355 ? 20.874 13.900 -59.113 1.00 78.94 355 GLY A N 1
ATOM 2870 C CA . GLY A 1 355 ? 20.207 13.299 -57.953 1.00 78.94 355 GLY A CA 1
ATOM 2871 C C . GLY A 1 355 ? 19.116 14.191 -57.344 1.00 78.94 355 GLY A C 1
ATOM 2872 O O . GLY A 1 355 ? 17.987 13.741 -57.117 1.00 78.94 355 GLY A O 1
ATOM 2873 N N . LEU A 1 356 ? 19.401 15.482 -57.129 1.00 79.75 356 LEU A N 1
ATOM 2874 C CA . LEU A 1 356 ? 18.414 16.463 -56.649 1.00 79.75 356 LEU A CA 1
ATOM 2875 C C . LEU A 1 356 ? 17.303 16.694 -57.671 1.00 79.75 356 LEU A C 1
ATOM 2877 O O . LEU A 1 356 ? 16.135 16.835 -57.295 1.00 79.75 356 LEU A O 1
ATOM 2881 N N . THR A 1 357 ? 17.641 16.686 -58.959 1.00 78.62 357 THR A N 1
ATOM 2882 C CA . THR A 1 357 ? 16.664 16.823 -60.042 1.00 78.62 357 THR A CA 1
ATOM 2883 C C . THR A 1 357 ? 15.732 15.613 -60.083 1.00 78.62 357 THR A C 1
ATOM 2885 O O . THR A 1 357 ? 14.510 15.786 -60.145 1.00 78.62 357 THR A O 1
ATOM 2888 N N . ALA A 1 358 ? 16.266 14.397 -59.949 1.00 81.19 358 ALA A N 1
ATOM 2889 C CA . ALA A 1 358 ? 15.480 13.170 -59.855 1.00 81.19 358 ALA A CA 1
ATOM 2890 C C . ALA A 1 358 ? 14.544 13.177 -58.631 1.00 81.19 358 ALA A C 1
ATOM 2892 O O . ALA A 1 358 ? 13.345 12.922 -58.768 1.00 81.19 358 ALA A O 1
ATOM 2893 N N . ALA A 1 359 ? 15.044 13.549 -57.449 1.00 79.38 359 ALA A N 1
ATOM 2894 C CA . ALA A 1 359 ? 14.248 13.613 -56.220 1.00 79.38 359 ALA A CA 1
ATOM 2895 C C . ALA A 1 359 ? 13.174 14.709 -56.250 1.00 79.38 359 ALA A C 1
ATOM 2897 O O . ALA A 1 359 ? 12.035 14.493 -55.825 1.00 79.38 359 ALA A O 1
ATOM 2898 N N . GLY A 1 360 ? 13.505 15.877 -56.803 1.00 80.69 360 GLY A N 1
ATOM 2899 C CA . GLY A 1 360 ? 12.563 16.972 -57.009 1.00 80.69 360 GLY A CA 1
ATOM 2900 C C . GLY A 1 360 ? 11.437 16.609 -57.980 1.00 80.69 360 GLY A C 1
ATOM 2901 O O . GLY A 1 360 ? 10.297 17.037 -57.776 1.00 80.69 360 GLY A O 1
ATOM 2902 N N . LYS A 1 361 ? 11.726 15.794 -59.006 1.00 82.56 361 LYS A N 1
ATOM 2903 C CA . LYS A 1 361 ? 10.709 15.223 -59.903 1.00 82.56 361 LYS A CA 1
ATOM 2904 C C . LYS A 1 361 ? 9.887 14.133 -59.205 1.00 82.56 361 LYS A C 1
ATOM 2906 O O . LYS A 1 361 ? 8.665 14.142 -59.321 1.00 82.56 361 LYS A O 1
ATOM 2911 N N . LEU A 1 362 ? 10.518 13.260 -58.417 1.00 82.75 362 LEU A N 1
ATOM 2912 C CA . LEU A 1 362 ? 9.846 12.180 -57.689 1.00 82.75 362 LEU A CA 1
ATOM 2913 C C . LEU A 1 362 ? 8.869 12.686 -56.611 1.00 82.75 362 LEU A C 1
ATOM 2915 O O . LEU A 1 362 ? 7.773 12.148 -56.480 1.00 82.75 362 LEU A O 1
ATOM 2919 N N . LYS A 1 363 ? 9.231 13.735 -55.857 1.00 81.50 363 LYS A N 1
ATOM 2920 C CA . LYS A 1 363 ? 8.383 14.330 -54.800 1.00 81.50 363 LYS A CA 1
ATOM 2921 C C . LYS A 1 363 ? 7.037 14.841 -55.331 1.00 81.50 363 LYS A C 1
ATOM 2923 O O . LYS A 1 363 ? 6.100 15.023 -54.565 1.00 81.50 363 LYS A O 1
ATOM 2928 N N . LYS A 1 364 ? 6.951 15.094 -56.637 1.00 78.19 364 LYS A N 1
ATOM 2929 C CA . LYS A 1 364 ? 5.757 15.610 -57.310 1.00 78.19 364 LYS A CA 1
ATOM 2930 C C . LYS A 1 364 ? 4.858 14.503 -57.875 1.00 78.19 364 LYS A C 1
ATOM 2932 O O . LYS A 1 364 ? 3.848 14.836 -58.489 1.00 78.19 364 LYS A O 1
ATOM 2937 N N . ILE A 1 365 ? 5.218 13.221 -57.712 1.00 79.81 365 ILE A N 1
ATOM 2938 C CA . ILE A 1 365 ? 4.479 12.088 -58.286 1.00 79.81 365 ILE A CA 1
ATOM 2939 C C . ILE A 1 365 ? 4.083 11.038 -57.228 1.00 79.81 365 ILE A C 1
ATOM 2941 O O . ILE A 1 365 ? 4.918 10.442 -56.542 1.00 79.81 365 ILE A O 1
ATOM 2945 N N . ASP A 1 366 ? 2.782 10.741 -57.143 1.00 74.25 366 ASP A N 1
ATOM 2946 C CA . ASP A 1 366 ? 2.213 9.848 -56.115 1.00 74.25 366 ASP A CA 1
ATOM 2947 C C . ASP A 1 366 ? 2.101 8.373 -56.551 1.00 74.25 366 ASP A C 1
ATOM 2949 O O . ASP A 1 366 ? 1.988 7.476 -55.713 1.00 74.25 366 ASP A O 1
ATOM 2953 N N . TRP A 1 367 ? 2.245 8.090 -57.846 1.00 74.88 367 TRP A N 1
ATOM 2954 C CA . TRP A 1 367 ? 2.090 6.754 -58.445 1.00 74.88 367 TRP A CA 1
ATOM 2955 C C . TRP A 1 367 ? 3.413 5.999 -58.683 1.00 74.88 367 TRP A C 1
ATOM 2957 O O . TRP A 1 367 ? 3.410 4.923 -59.288 1.00 74.88 367 TRP A O 1
ATOM 2967 N N . ALA A 1 368 ? 4.561 6.552 -58.279 1.00 79.06 368 ALA A N 1
ATOM 2968 C CA . ALA A 1 368 ? 5.849 5.876 -58.433 1.00 79.06 368 ALA A CA 1
ATOM 2969 C C . ALA A 1 368 ? 5.910 4.604 -57.569 1.00 79.06 368 ALA A C 1
ATOM 2971 O O . ALA A 1 368 ? 5.541 4.615 -56.394 1.00 79.06 368 ALA A O 1
ATOM 2972 N N . LYS A 1 369 ? 6.406 3.499 -58.142 1.00 76.06 369 LYS A N 1
ATOM 2973 C CA . LYS A 1 369 ? 6.591 2.236 -57.408 1.00 76.06 369 LYS A CA 1
ATOM 2974 C C . LYS A 1 369 ? 7.598 2.424 -56.266 1.00 76.06 369 LYS A C 1
ATOM 2976 O O . LYS A 1 369 ? 8.561 3.177 -56.420 1.00 76.06 369 LYS A O 1
ATOM 2981 N N . ALA A 1 370 ? 7.400 1.697 -55.163 1.00 71.25 370 ALA A N 1
ATOM 2982 C CA . ALA A 1 370 ? 8.239 1.778 -53.961 1.00 71.25 370 ALA A CA 1
ATOM 2983 C C . ALA A 1 370 ? 9.743 1.632 -54.265 1.00 71.25 370 ALA A C 1
ATOM 2985 O O . ALA A 1 370 ? 10.541 2.409 -53.756 1.00 71.25 370 ALA A O 1
ATOM 2986 N N . ASP A 1 371 ? 10.108 0.734 -55.184 1.00 74.50 371 ASP A N 1
ATOM 2987 C CA . ASP A 1 371 ? 11.483 0.539 -55.664 1.00 74.50 371 ASP A CA 1
ATOM 2988 C C . ASP A 1 371 ? 12.113 1.814 -56.261 1.00 74.50 371 ASP A C 1
ATOM 2990 O O . ASP A 1 371 ? 13.204 2.218 -55.874 1.00 74.50 371 ASP A O 1
ATOM 2994 N N . THR A 1 372 ? 11.409 2.519 -57.156 1.00 76.81 372 THR A N 1
ATOM 2995 C CA . THR A 1 372 ? 11.936 3.752 -57.776 1.00 76.81 372 THR A CA 1
ATOM 2996 C C . THR A 1 372 ? 12.050 4.879 -56.755 1.00 76.81 372 THR A C 1
ATOM 2998 O O . THR A 1 372 ? 13.001 5.657 -56.806 1.00 76.81 372 THR A O 1
ATOM 3001 N N . ARG A 1 373 ? 11.122 4.942 -55.792 1.00 75.31 373 ARG A N 1
ATOM 3002 C CA . ARG A 1 373 ? 11.219 5.888 -54.677 1.00 75.31 373 ARG A CA 1
ATOM 3003 C C . ARG A 1 373 ? 12.443 5.620 -53.813 1.00 75.31 373 ARG A C 1
ATOM 3005 O O . ARG A 1 373 ? 13.220 6.538 -53.577 1.00 75.31 373 ARG A O 1
ATOM 3012 N N . MET A 1 374 ? 12.637 4.368 -53.415 1.00 74.19 374 MET A N 1
ATOM 3013 C CA . MET A 1 374 ? 13.763 3.942 -52.592 1.00 74.19 374 MET A CA 1
ATOM 3014 C C . MET A 1 374 ? 15.103 4.176 -53.299 1.00 74.19 374 MET A C 1
ATOM 3016 O O . MET A 1 374 ? 16.004 4.750 -52.699 1.00 74.19 374 MET A O 1
ATOM 3020 N N . ARG A 1 375 ? 15.208 3.841 -54.593 1.00 75.00 375 ARG A N 1
ATOM 3021 C CA . ARG A 1 375 ? 16.412 4.111 -55.396 1.00 75.00 375 ARG A CA 1
ATOM 3022 C C . ARG A 1 375 ? 16.711 5.601 -55.519 1.00 75.00 375 ARG A C 1
ATOM 3024 O O . ARG A 1 375 ? 17.836 5.996 -55.277 1.00 75.00 375 ARG A O 1
ATOM 3031 N N . THR A 1 376 ? 15.713 6.440 -55.803 1.00 77.00 376 THR A N 1
ATOM 3032 C CA . THR A 1 376 ? 15.923 7.900 -55.888 1.00 77.00 376 THR A CA 1
ATOM 3033 C C . THR A 1 376 ? 16.398 8.481 -54.556 1.00 77.00 376 THR A C 1
ATOM 3035 O O . THR A 1 376 ? 17.270 9.345 -54.539 1.00 77.00 376 THR A O 1
ATOM 3038 N N . VAL A 1 377 ? 15.835 8.007 -53.439 1.00 77.38 377 VAL A N 1
ATOM 3039 C CA . VAL A 1 377 ? 16.271 8.407 -52.094 1.00 77.38 377 VAL A CA 1
ATOM 3040 C C . VAL A 1 377 ? 17.712 7.959 -51.847 1.00 77.38 377 VAL A C 1
ATOM 3042 O O . VAL A 1 377 ? 18.516 8.784 -51.431 1.00 77.38 377 VAL A O 1
ATOM 3045 N N . ALA A 1 378 ? 18.062 6.712 -52.168 1.00 69.50 378 ALA A N 1
ATOM 3046 C CA . ALA A 1 378 ? 19.417 6.189 -52.001 1.00 69.50 378 ALA A CA 1
ATOM 3047 C C . ALA A 1 378 ? 20.451 6.935 -52.864 1.00 69.50 378 ALA A C 1
ATOM 3049 O O . ALA A 1 378 ? 21.505 7.314 -52.362 1.00 69.50 378 ALA A O 1
ATOM 3050 N N . THR A 1 379 ? 20.143 7.212 -54.134 1.00 71.62 379 THR A N 1
ATOM 3051 C CA . THR A 1 379 ? 21.027 7.959 -55.044 1.00 71.62 379 THR A CA 1
ATOM 3052 C C . THR A 1 379 ? 21.176 9.414 -54.610 1.00 71.62 379 THR A C 1
ATOM 3054 O O . THR A 1 379 ? 22.284 9.941 -54.611 1.00 71.62 379 THR A O 1
ATOM 3057 N N . LEU A 1 380 ? 20.092 10.064 -54.169 1.00 71.12 380 LEU A N 1
ATOM 3058 C CA . LEU A 1 380 ? 20.182 11.407 -53.600 1.00 71.12 380 LEU A CA 1
ATOM 3059 C C . LEU A 1 380 ? 21.033 11.407 -52.326 1.00 71.12 380 LEU A C 1
ATOM 3061 O O . LEU A 1 380 ? 21.869 12.286 -52.165 1.00 71.12 380 LEU A O 1
ATOM 3065 N N . GLN A 1 381 ? 20.852 10.431 -51.436 1.00 69.69 381 GLN A N 1
ATOM 3066 C CA . GLN A 1 381 ? 21.692 10.288 -50.248 1.00 69.69 381 GLN A CA 1
ATOM 3067 C C . GLN A 1 381 ? 23.166 10.122 -50.643 1.00 69.69 381 GLN A C 1
ATOM 3069 O O . GLN A 1 381 ? 24.020 10.832 -50.125 1.00 69.69 381 GLN A O 1
ATOM 3074 N N . GLN A 1 382 ? 23.480 9.268 -51.616 1.00 66.31 382 GLN A N 1
ATOM 3075 C CA . GLN A 1 382 ? 24.853 9.097 -52.096 1.00 66.31 382 GLN A CA 1
ATOM 3076 C C . GLN A 1 382 ? 25.427 10.382 -52.699 1.00 66.31 382 GLN A C 1
ATOM 3078 O O . GLN A 1 382 ? 26.539 10.764 -52.354 1.00 66.31 382 GLN A O 1
ATOM 3083 N N . ALA A 1 383 ? 24.676 11.090 -53.540 1.00 66.31 383 ALA A N 1
ATOM 3084 C CA . ALA A 1 383 ? 25.170 12.293 -54.200 1.00 66.31 383 ALA A CA 1
ATOM 3085 C C . ALA A 1 383 ? 25.281 13.502 -53.250 1.00 66.31 383 ALA A C 1
ATOM 3087 O O . ALA A 1 383 ? 26.198 14.307 -53.380 1.00 66.31 383 ALA A O 1
ATOM 3088 N N . VAL A 1 384 ? 24.377 13.627 -52.269 1.00 63.97 384 VAL A N 1
ATOM 3089 C CA . VAL A 1 384 ? 24.422 14.690 -51.245 1.00 63.97 384 VAL A CA 1
ATOM 3090 C C . VAL A 1 384 ? 25.546 14.436 -50.237 1.00 63.97 384 VAL A C 1
ATOM 3092 O O . VAL A 1 384 ? 26.129 15.395 -49.731 1.00 63.97 384 VAL A O 1
ATOM 3095 N N . TYR A 1 385 ? 25.871 13.172 -49.944 1.00 58.25 385 TYR A N 1
ATOM 3096 C CA . TYR A 1 385 ? 26.748 12.823 -48.821 1.00 58.25 385 TYR A CA 1
ATOM 3097 C C . TYR A 1 385 ? 28.119 12.242 -49.210 1.00 58.25 385 TYR A C 1
ATOM 3099 O O . TYR A 1 385 ? 29.012 12.218 -48.365 1.00 58.25 385 TYR A O 1
ATOM 3107 N N . ILE A 1 386 ? 28.347 11.861 -50.474 1.00 55.25 386 ILE A N 1
ATOM 3108 C CA . ILE A 1 386 ? 29.645 11.395 -50.997 1.00 55.25 386 ILE A CA 1
ATOM 3109 C C . ILE A 1 386 ? 30.215 12.451 -51.958 1.00 55.25 386 ILE A C 1
ATOM 3111 O O . ILE A 1 386 ? 30.102 12.345 -53.177 1.00 55.25 386 ILE A O 1
ATOM 3115 N N . HIS A 1 387 ? 30.867 13.477 -51.405 1.00 49.91 387 HIS A N 1
ATOM 3116 C CA . HIS A 1 387 ? 31.753 14.378 -52.153 1.00 49.91 387 HIS A CA 1
ATOM 3117 C C . HIS A 1 387 ? 33.216 14.096 -51.759 1.00 49.91 387 HIS A C 1
ATOM 3119 O O . HIS A 1 387 ? 33.537 14.140 -50.569 1.00 49.91 387 HIS A O 1
ATOM 3125 N N . PRO A 1 388 ? 34.139 13.851 -52.706 1.00 46.97 388 PRO A N 1
ATOM 3126 C CA . PRO A 1 388 ? 35.549 13.708 -52.409 1.00 46.97 388 PRO A CA 1
ATOM 3127 C C . PRO A 1 388 ? 36.144 15.101 -52.211 1.00 46.97 388 PRO A C 1
ATOM 3129 O O . PRO A 1 388 ? 36.291 15.879 -53.154 1.00 46.97 388 PRO A O 1
ATOM 3132 N N . LYS A 1 389 ? 36.550 15.410 -50.982 1.00 38.91 389 LYS A N 1
ATOM 3133 C CA . LYS A 1 389 ? 37.732 16.248 -50.797 1.00 38.91 389 LYS A CA 1
ATOM 3134 C C . LYS A 1 389 ? 38.738 15.531 -49.910 1.00 38.91 389 LYS A C 1
ATOM 3136 O O . LYS A 1 389 ? 38.522 15.361 -48.720 1.00 38.91 389 LYS A O 1
ATOM 3141 N N . GLU A 1 390 ? 39.814 15.150 -50.595 1.00 38.88 390 GLU A N 1
ATOM 3142 C CA . GLU A 1 390 ? 41.155 14.797 -50.129 1.00 38.88 390 GLU A CA 1
ATOM 3143 C C . GLU A 1 390 ? 41.282 13.585 -49.194 1.00 38.88 390 GLU A C 1
ATOM 3145 O O . GLU A 1 390 ? 41.113 13.659 -47.983 1.00 38.88 390 GLU A O 1
ATOM 3150 N N . ASN A 1 391 ? 41.701 12.472 -49.809 1.00 42.88 391 ASN A N 1
ATOM 3151 C CA . ASN A 1 391 ? 42.490 11.393 -49.215 1.00 42.88 391 ASN A CA 1
ATOM 3152 C C . ASN A 1 391 ? 42.036 10.887 -47.838 1.00 42.88 391 ASN A C 1
ATOM 3154 O O . ASN A 1 391 ? 42.738 11.060 -46.844 1.00 42.88 391 ASN A O 1
ATOM 3158 N N . LYS A 1 392 ? 40.924 10.145 -47.817 1.00 39.69 392 LYS A N 1
ATOM 3159 C CA . LYS A 1 392 ? 40.766 8.875 -47.081 1.00 39.69 392 LYS A CA 1
ATOM 3160 C C . LYS A 1 392 ? 39.512 8.149 -47.594 1.00 39.69 392 LYS A C 1
ATOM 3162 O O . LYS A 1 392 ? 38.612 8.777 -48.135 1.00 39.69 392 LYS A O 1
ATOM 3167 N N . ALA A 1 393 ? 39.558 6.821 -47.555 1.00 38.97 393 ALA A N 1
ATOM 3168 C CA . ALA A 1 393 ? 38.788 5.888 -48.377 1.00 38.97 393 ALA A CA 1
ATOM 3169 C C . ALA A 1 393 ? 37.251 6.065 -48.384 1.00 38.97 393 ALA A C 1
ATOM 3171 O O . ALA A 1 393 ? 36.646 6.535 -47.428 1.00 38.97 393 ALA A O 1
ATOM 3172 N N . LYS A 1 394 ? 36.649 5.620 -49.499 1.00 44.91 394 LYS A N 1
ATOM 3173 C CA . LYS A 1 394 ? 35.208 5.453 -49.745 1.00 44.91 394 LYS A CA 1
ATOM 3174 C C . LYS A 1 394 ? 34.513 4.720 -48.588 1.00 44.91 394 LYS A C 1
ATOM 3176 O O . LYS A 1 394 ? 34.664 3.508 -48.484 1.00 44.91 394 LYS A O 1
ATOM 3181 N N . GLU A 1 395 ? 33.653 5.399 -47.834 1.00 43.81 395 GLU A N 1
ATOM 3182 C CA . GLU A 1 395 ? 32.617 4.739 -47.032 1.00 43.81 395 GLU A CA 1
ATOM 3183 C C . GLU A 1 395 ? 31.256 5.410 -47.264 1.00 43.81 395 GLU A C 1
ATOM 3185 O O . GLU A 1 395 ? 31.094 6.627 -47.196 1.00 43.81 395 GLU A O 1
ATOM 3190 N N . ASN A 1 396 ? 30.287 4.575 -47.630 1.00 43.88 396 ASN A N 1
ATOM 3191 C CA . ASN A 1 396 ? 28.935 4.897 -48.074 1.00 43.88 396 ASN A CA 1
ATOM 3192 C C . ASN A 1 396 ? 28.101 5.351 -46.854 1.00 43.88 396 ASN A C 1
ATOM 3194 O O . ASN A 1 396 ? 27.469 4.528 -46.193 1.00 43.88 396 ASN A O 1
ATOM 3198 N N . LYS A 1 397 ? 28.158 6.635 -46.479 1.00 47.66 397 LYS A N 1
ATOM 3199 C CA . LYS A 1 397 ? 27.562 7.119 -45.221 1.00 47.66 397 LYS A CA 1
ATOM 3200 C C . LYS A 1 397 ? 26.063 7.424 -45.383 1.00 47.66 397 LYS A C 1
ATOM 3202 O O . LYS A 1 397 ? 25.686 8.501 -45.834 1.00 47.66 397 LYS A O 1
ATOM 3207 N N . VAL A 1 398 ? 25.202 6.472 -45.011 1.00 53.44 398 VAL A N 1
ATOM 3208 C CA . VAL A 1 398 ? 23.768 6.719 -44.750 1.00 53.44 398 VAL A CA 1
ATOM 3209 C C . VAL A 1 398 ? 23.669 7.748 -43.620 1.00 53.44 398 VAL A C 1
ATOM 3211 O O . VAL A 1 398 ? 24.294 7.563 -42.578 1.00 53.44 398 VAL A O 1
ATOM 3214 N N . ILE A 1 399 ? 22.933 8.848 -43.824 1.00 54.44 399 ILE A N 1
ATOM 3215 C CA . ILE A 1 399 ? 22.780 9.879 -42.790 1.00 54.44 399 ILE A CA 1
ATOM 3216 C C . ILE A 1 399 ? 21.637 9.534 -41.847 1.00 54.44 399 ILE A C 1
ATOM 3218 O O . ILE A 1 399 ? 20.472 9.458 -42.234 1.00 54.44 399 ILE A O 1
ATOM 3222 N N . GLU A 1 400 ? 22.027 9.358 -40.594 1.00 60.09 400 GLU A N 1
ATOM 3223 C CA . GLU A 1 400 ? 21.185 9.286 -39.414 1.00 60.09 400 GLU A CA 1
ATOM 3224 C C . GLU A 1 400 ? 20.352 10.572 -39.265 1.00 60.09 400 GLU A C 1
ATOM 3226 O O . GLU A 1 400 ? 20.893 11.676 -39.215 1.00 60.09 400 GLU A O 1
ATOM 3231 N N . VAL A 1 401 ? 19.022 10.434 -39.244 1.00 71.50 401 VAL A N 1
ATOM 3232 C CA . VAL A 1 401 ? 18.088 11.566 -39.071 1.00 71.50 401 VAL A CA 1
ATOM 3233 C C . VAL A 1 401 ? 17.907 11.906 -37.593 1.00 71.50 401 VAL A C 1
ATOM 3235 O O . VAL A 1 401 ? 17.730 13.073 -37.248 1.00 71.50 401 VAL A O 1
ATOM 3238 N N . ASN A 1 402 ? 17.920 10.888 -36.734 1.00 73.88 402 ASN A N 1
ATOM 3239 C CA . ASN A 1 402 ? 17.798 11.023 -35.292 1.00 73.88 402 ASN A CA 1
ATOM 3240 C C . ASN A 1 402 ? 18.295 9.739 -34.610 1.00 73.88 402 ASN A C 1
ATOM 3242 O O . ASN A 1 402 ? 18.051 8.652 -35.142 1.00 73.88 402 ASN A O 1
ATOM 3246 N N . THR A 1 403 ? 18.901 9.869 -33.430 1.00 81.19 403 THR A N 1
ATOM 3247 C CA . THR A 1 403 ? 19.203 8.742 -32.538 1.00 81.19 403 THR A CA 1
ATOM 3248 C C . THR A 1 403 ? 18.390 8.877 -31.265 1.00 81.19 403 THR A C 1
ATOM 3250 O O . THR A 1 403 ? 18.403 9.907 -30.594 1.00 81.19 403 THR A O 1
ATOM 3253 N N . LEU A 1 404 ? 17.654 7.813 -30.948 1.00 89.19 404 LEU A N 1
ATOM 3254 C CA . LEU A 1 404 ? 16.816 7.721 -29.759 1.00 89.19 404 LEU A CA 1
ATOM 3255 C C . LEU A 1 404 ? 17.656 7.168 -28.606 1.00 89.19 404 LEU A C 1
ATOM 3257 O O . LEU A 1 404 ? 17.695 5.962 -28.362 1.00 89.19 404 LEU A O 1
ATOM 3261 N N . GLU A 1 405 ? 18.384 8.057 -27.937 1.00 85.12 405 GLU A N 1
ATOM 3262 C CA . GLU A 1 405 ? 19.243 7.705 -26.807 1.00 85.12 405 GLU A CA 1
ATOM 3263 C C . GLU A 1 405 ? 18.423 7.622 -25.511 1.00 85.12 405 GLU A C 1
ATOM 3265 O O . GLU A 1 405 ? 17.705 8.556 -25.153 1.00 85.12 405 GLU A O 1
ATOM 3270 N N . GLY A 1 406 ? 18.527 6.506 -24.782 1.00 85.75 406 GLY A N 1
ATOM 3271 C CA . GLY A 1 406 ? 17.920 6.391 -23.450 1.00 85.75 406 GLY A CA 1
ATOM 3272 C C . GLY A 1 406 ? 17.766 4.974 -22.902 1.00 85.75 406 GLY A C 1
ATOM 3273 O O . GLY A 1 406 ? 17.638 4.817 -21.688 1.00 85.75 406 GLY A O 1
ATOM 3274 N N . HIS A 1 407 ? 17.799 3.937 -23.745 1.00 93.44 407 HIS A N 1
ATOM 3275 C CA . HIS A 1 407 ? 17.983 2.563 -23.261 1.00 93.44 407 HIS A CA 1
ATOM 3276 C C . HIS A 1 407 ? 19.378 2.393 -22.651 1.00 93.44 407 HIS A C 1
ATOM 3278 O O . HIS A 1 407 ? 20.353 2.927 -23.174 1.00 93.44 407 HIS A O 1
ATOM 3284 N N . SER A 1 408 ? 19.472 1.653 -21.544 1.00 92.62 408 SER A N 1
ATOM 3285 C CA . SER A 1 408 ? 20.737 1.431 -20.827 1.00 92.62 408 SER A CA 1
ATOM 3286 C C . SER A 1 408 ? 21.455 0.148 -21.253 1.00 92.62 408 SER A C 1
ATOM 3288 O O . SER A 1 408 ? 22.428 -0.244 -20.620 1.00 92.62 408 SER A O 1
ATOM 3290 N N . SER A 1 409 ? 20.947 -0.537 -22.280 1.00 94.06 409 SER A N 1
ATOM 3291 C CA . SER A 1 409 ? 21.556 -1.720 -22.889 1.00 94.06 409 SER A CA 1
ATOM 3292 C C . SER A 1 409 ? 21.050 -1.902 -24.330 1.00 94.06 409 SER A C 1
ATOM 3294 O O . SER A 1 409 ? 20.295 -1.069 -24.840 1.00 94.06 409 SER A O 1
ATOM 3296 N N . TYR A 1 410 ? 21.486 -2.972 -24.998 1.00 92.38 410 TYR A N 1
ATOM 3297 C CA . TYR A 1 410 ? 21.185 -3.252 -26.401 1.00 92.38 410 TYR A CA 1
ATOM 3298 C C . TYR A 1 410 ? 19.682 -3.293 -26.685 1.00 92.38 410 TYR A C 1
ATOM 3300 O O . TYR A 1 410 ? 18.929 -4.040 -26.057 1.00 92.38 410 TYR A O 1
ATOM 3308 N N . VAL A 1 411 ? 19.264 -2.546 -27.704 1.00 94.88 411 VAL A N 1
ATOM 3309 C CA . VAL A 1 411 ? 17.899 -2.587 -28.228 1.00 94.88 411 VAL A CA 1
ATOM 3310 C C . VAL A 1 411 ? 17.775 -3.772 -29.183 1.00 94.88 411 VAL A C 1
ATOM 3312 O O . VAL A 1 411 ? 18.405 -3.792 -30.239 1.00 94.88 411 VAL A O 1
ATOM 3315 N N . TRP A 1 412 ? 16.963 -4.762 -28.815 1.00 94.25 412 TRP A N 1
ATOM 3316 C CA . TRP A 1 412 ? 16.770 -5.993 -29.590 1.00 94.25 412 TRP A CA 1
ATOM 3317 C C . TRP A 1 412 ? 15.607 -5.911 -30.574 1.00 94.25 412 TRP A C 1
ATOM 3319 O O . TRP A 1 412 ? 15.588 -6.622 -31.578 1.00 94.25 412 TRP A O 1
ATOM 3329 N N . SER A 1 413 ? 14.621 -5.060 -30.295 1.00 96.62 413 SER A N 1
ATOM 3330 C CA . SER A 1 413 ? 13.415 -4.962 -31.109 1.00 96.62 413 SER A CA 1
ATOM 3331 C C . SER A 1 413 ? 12.891 -3.537 -31.147 1.00 96.62 413 SER A C 1
ATOM 3333 O O . SER A 1 413 ? 12.954 -2.825 -30.149 1.00 96.62 413 SER A O 1
ATOM 3335 N N . VAL A 1 414 ? 12.350 -3.135 -32.296 1.00 96.56 414 VAL A N 1
ATOM 3336 C CA . VAL A 1 414 ? 11.662 -1.857 -32.490 1.00 96.56 414 VAL A CA 1
ATOM 3337 C C . VAL A 1 414 ? 10.391 -2.077 -33.306 1.00 96.56 414 VAL A C 1
ATOM 3339 O O . VAL A 1 414 ? 10.389 -2.854 -34.261 1.00 96.56 414 VAL A O 1
ATOM 3342 N N . ALA A 1 415 ? 9.316 -1.383 -32.951 1.00 97.06 415 ALA A N 1
ATOM 3343 C CA . ALA A 1 415 ? 8.043 -1.427 -33.656 1.00 97.06 415 ALA A CA 1
ATOM 3344 C C . ALA A 1 415 ? 7.418 -0.033 -33.721 1.00 97.06 415 ALA A C 1
ATOM 3346 O O . ALA A 1 415 ? 7.362 0.676 -32.719 1.00 97.06 415 ALA A O 1
ATOM 3347 N N . PHE A 1 416 ? 6.911 0.351 -34.890 1.00 96.69 416 PHE A N 1
ATOM 3348 C CA . PHE A 1 416 ? 6.076 1.543 -35.019 1.00 96.69 416 PHE A CA 1
ATOM 3349 C C . PHE A 1 416 ? 4.650 1.248 -34.554 1.00 96.69 416 PHE A C 1
ATOM 3351 O O . PHE A 1 416 ? 4.122 0.158 -34.794 1.00 96.69 416 PHE A O 1
ATOM 3358 N N . SER A 1 417 ? 4.011 2.243 -33.946 1.00 94.56 417 SER A N 1
ATOM 3359 C CA . SER A 1 417 ? 2.566 2.254 -33.771 1.00 94.56 417 SER A CA 1
ATOM 3360 C C . SER A 1 417 ? 1.869 2.281 -35.141 1.00 94.56 417 SER A C 1
ATOM 3362 O O . SER A 1 417 ? 2.426 2.817 -36.106 1.00 94.56 417 SER A O 1
ATOM 3364 N N . PRO A 1 418 ? 0.638 1.753 -35.259 1.00 93.00 418 PRO A N 1
ATOM 3365 C CA . PRO A 1 418 ? -0.098 1.746 -36.527 1.00 93.00 418 PRO A CA 1
ATOM 3366 C C . PRO A 1 418 ? -0.334 3.141 -37.124 1.00 93.00 418 PRO A C 1
ATOM 3368 O O . PRO A 1 418 ? -0.448 3.281 -38.340 1.00 93.00 418 PRO A O 1
ATOM 3371 N N . ASP A 1 419 ? -0.384 4.179 -36.285 1.00 90.00 419 ASP A N 1
ATOM 3372 C CA . ASP A 1 419 ? -0.522 5.576 -36.709 1.00 90.00 419 ASP A CA 1
ATOM 3373 C C . ASP A 1 419 ? 0.818 6.263 -37.047 1.00 90.00 419 ASP A C 1
ATOM 3375 O O . ASP A 1 419 ? 0.824 7.415 -37.487 1.00 90.00 419 ASP A O 1
ATOM 3379 N N . GLY A 1 420 ? 1.946 5.569 -36.854 1.00 91.38 420 GLY A N 1
ATOM 3380 C CA . GLY A 1 420 ? 3.298 6.029 -37.167 1.00 91.38 420 GLY A CA 1
ATOM 3381 C C . GLY A 1 420 ? 3.835 7.143 -36.266 1.00 91.38 420 GLY A C 1
ATOM 3382 O O . GLY A 1 420 ? 4.888 7.701 -36.574 1.00 91.38 420 GLY A O 1
ATOM 3383 N N . LYS A 1 421 ? 3.135 7.499 -35.182 1.00 92.31 421 LYS A N 1
ATOM 3384 C CA . LYS A 1 421 ? 3.532 8.603 -34.290 1.00 92.31 421 LYS A CA 1
ATOM 3385 C C . LYS A 1 421 ? 4.422 8.162 -33.138 1.00 92.31 421 LYS A C 1
ATOM 3387 O O . LYS A 1 421 ? 5.150 8.987 -32.586 1.00 92.31 421 LYS A O 1
ATOM 3392 N N . THR A 1 422 ? 4.380 6.881 -32.790 1.00 93.88 422 THR A N 1
ATOM 3393 C CA . THR A 1 422 ? 5.108 6.323 -31.654 1.00 93.88 422 THR A CA 1
ATOM 3394 C C . THR A 1 422 ? 5.970 5.147 -32.095 1.00 93.88 422 THR A C 1
ATOM 3396 O O . THR A 1 422 ? 5.558 4.333 -32.915 1.00 93.88 422 THR A O 1
ATOM 3399 N N . ILE A 1 423 ? 7.172 5.037 -31.537 1.00 96.06 423 ILE A N 1
ATOM 3400 C CA . ILE A 1 423 ? 8.000 3.827 -31.631 1.00 96.06 423 ILE A CA 1
ATOM 3401 C C . ILE A 1 423 ? 8.005 3.160 -30.263 1.00 96.06 423 ILE A C 1
ATOM 3403 O O . ILE A 1 423 ? 8.187 3.840 -29.261 1.00 96.06 423 ILE A O 1
ATOM 3407 N N . ALA A 1 424 ? 7.840 1.843 -30.219 1.00 96.88 424 ALA A N 1
ATOM 3408 C CA . ALA A 1 424 ? 8.178 1.025 -29.066 1.00 96.88 424 ALA A CA 1
ATOM 3409 C C . ALA A 1 424 ? 9.504 0.318 -29.333 1.00 96.88 424 ALA A C 1
ATOM 3411 O O . ALA A 1 424 ? 9.697 -0.237 -30.413 1.00 96.88 424 ALA A O 1
ATOM 3412 N N . SER A 1 425 ? 10.401 0.307 -28.358 1.00 97.19 425 SER A N 1
ATOM 3413 C CA . SER A 1 425 ? 11.661 -0.430 -28.424 1.00 97.19 425 SER A CA 1
ATOM 3414 C C . SER A 1 425 ? 11.801 -1.346 -27.218 1.00 97.19 425 SER A C 1
ATOM 3416 O O . SER A 1 425 ? 11.606 -0.901 -26.093 1.00 97.19 425 SER A O 1
ATOM 3418 N N . GLY A 1 426 ? 12.108 -2.621 -27.455 1.00 96.69 426 GLY A N 1
ATOM 3419 C CA . GLY A 1 426 ? 12.417 -3.616 -26.429 1.00 96.69 426 GLY A CA 1
ATOM 3420 C C . GLY A 1 426 ? 13.927 -3.799 -26.307 1.00 96.69 426 GLY A C 1
ATOM 3421 O O . GLY A 1 426 ? 14.623 -3.904 -27.322 1.00 96.69 426 GLY A O 1
ATOM 3422 N N . SER A 1 427 ? 14.430 -3.809 -25.076 1.00 96.81 427 SER A N 1
ATOM 3423 C CA . SER A 1 427 ? 15.863 -3.800 -24.789 1.00 96.81 427 SER A CA 1
ATOM 3424 C C . SER A 1 427 ? 16.281 -4.904 -23.820 1.00 96.81 427 SER A C 1
ATOM 3426 O O . SER A 1 427 ? 15.483 -5.460 -23.060 1.00 96.81 427 SER A O 1
ATOM 3428 N N . TRP A 1 428 ? 17.578 -5.206 -23.844 1.00 95.81 428 TRP A N 1
ATOM 3429 C CA . TRP A 1 428 ? 18.265 -6.021 -22.845 1.00 95.81 428 TRP A CA 1
ATOM 3430 C C . TRP A 1 428 ? 18.201 -5.363 -21.455 1.00 95.81 428 TRP A C 1
ATOM 3432 O O . TRP A 1 428 ? 18.288 -6.040 -20.448 1.00 95.81 428 TRP A O 1
ATOM 3442 N N . ASP A 1 429 ? 17.920 -4.065 -21.333 1.00 95.50 429 ASP A N 1
ATOM 3443 C CA . ASP A 1 429 ? 17.702 -3.431 -20.019 1.00 95.50 429 ASP A CA 1
ATOM 3444 C C . ASP A 1 429 ? 16.376 -3.823 -19.321 1.00 95.50 429 ASP A C 1
ATOM 3446 O O . ASP A 1 429 ? 15.933 -3.150 -18.388 1.00 95.50 429 ASP A O 1
ATOM 3450 N N . ASN A 1 430 ? 15.743 -4.912 -19.773 1.00 96.12 430 ASN A N 1
ATOM 3451 C CA . ASN A 1 430 ? 14.471 -5.469 -19.309 1.00 96.12 430 ASN A CA 1
ATOM 3452 C C . ASN A 1 430 ? 13.275 -4.517 -19.468 1.00 96.12 430 ASN A C 1
ATOM 3454 O O . ASN A 1 430 ? 12.187 -4.779 -18.945 1.00 96.12 430 ASN A O 1
ATOM 3458 N N . SER A 1 431 ? 13.453 -3.405 -20.182 1.00 95.94 431 SER A N 1
ATOM 3459 C CA . SER A 1 431 ? 12.426 -2.390 -20.359 1.00 95.94 431 SER A CA 1
ATOM 3460 C C . SER A 1 431 ? 11.976 -2.267 -21.806 1.00 95.94 431 SER A C 1
ATOM 3462 O O . SER A 1 431 ? 12.663 -2.652 -22.759 1.00 95.94 431 SER A O 1
ATOM 3464 N N . ILE A 1 432 ? 10.786 -1.695 -21.956 1.00 97.75 432 ILE A N 1
ATOM 3465 C CA . ILE A 1 432 ? 10.282 -1.219 -23.238 1.00 97.75 432 ILE A CA 1
ATOM 3466 C C . ILE A 1 432 ? 10.176 0.295 -23.149 1.00 97.75 432 ILE A C 1
ATOM 3468 O O . ILE A 1 432 ? 9.588 0.807 -22.198 1.00 97.75 432 ILE A O 1
ATOM 3472 N N . LYS A 1 433 ? 10.708 1.030 -24.123 1.00 96.75 433 LYS A N 1
ATOM 3473 C CA . LYS A 1 433 ? 10.532 2.488 -24.198 1.00 96.75 433 LYS A CA 1
ATOM 3474 C C . LYS A 1 433 ? 9.624 2.867 -25.349 1.00 96.75 433 LYS A C 1
ATOM 3476 O O . LYS A 1 433 ? 9.697 2.281 -26.425 1.00 96.75 433 LYS A O 1
ATOM 3481 N N . LEU A 1 434 ? 8.767 3.848 -25.098 1.00 96.06 434 LEU A N 1
ATOM 3482 C CA . LEU A 1 434 ? 7.919 4.492 -26.088 1.00 96.06 434 LEU A CA 1
ATOM 3483 C C . LEU A 1 434 ? 8.519 5.846 -26.447 1.00 96.06 434 LEU A C 1
ATOM 3485 O O . LEU A 1 434 ? 8.866 6.613 -25.551 1.00 96.06 434 LEU A O 1
ATOM 3489 N N . TRP A 1 435 ? 8.595 6.153 -27.735 1.00 94.06 435 TRP A N 1
ATOM 3490 C CA . TRP A 1 435 ? 9.240 7.352 -28.266 1.00 94.06 435 TRP A CA 1
ATOM 3491 C C . TRP A 1 435 ? 8.305 8.111 -29.183 1.00 94.06 435 TRP A C 1
ATOM 3493 O O . TRP A 1 435 ? 7.601 7.504 -29.988 1.00 94.06 435 TRP A O 1
ATOM 3503 N N . ASP A 1 436 ? 8.346 9.434 -29.109 1.00 90.88 436 ASP A N 1
ATOM 3504 C CA . ASP A 1 436 ? 7.701 10.295 -30.090 1.00 90.88 436 ASP A CA 1
ATOM 3505 C C . ASP A 1 436 ? 8.555 10.370 -31.360 1.00 90.88 436 ASP A C 1
ATOM 3507 O O . ASP A 1 436 ? 9.723 10.758 -31.318 1.00 90.88 436 ASP A O 1
ATOM 3511 N N . VAL A 1 437 ? 7.969 10.013 -32.502 1.00 88.56 437 VAL A N 1
ATOM 3512 C CA . VAL A 1 437 ? 8.696 9.934 -33.780 1.00 88.56 437 VAL A CA 1
ATOM 3513 C C . VAL A 1 437 ? 9.151 11.309 -34.271 1.00 88.56 437 VAL A C 1
ATOM 3515 O O . VAL A 1 437 ? 10.218 11.425 -34.870 1.00 88.56 437 VAL A O 1
ATOM 3518 N N . ALA A 1 438 ? 8.363 12.360 -34.028 1.00 84.75 438 ALA A N 1
ATOM 3519 C CA . ALA A 1 438 ? 8.642 13.693 -34.557 1.00 84.75 438 ALA A CA 1
ATOM 3520 C C . ALA A 1 438 ? 9.782 14.398 -33.809 1.00 84.75 438 ALA A C 1
ATOM 3522 O O . ALA A 1 438 ? 10.555 15.144 -34.410 1.00 84.75 438 ALA A O 1
ATOM 3523 N N . THR A 1 439 ? 9.876 14.181 -32.500 1.00 82.12 439 THR A N 1
ATOM 3524 C CA . THR A 1 439 ? 10.819 14.870 -31.611 1.00 82.12 439 THR A CA 1
ATOM 3525 C C . THR A 1 439 ? 11.962 13.981 -31.139 1.00 82.12 439 THR A C 1
ATOM 3527 O O . THR A 1 439 ? 12.967 14.500 -30.660 1.00 82.12 439 THR A O 1
ATOM 3530 N N . GLY A 1 440 ? 11.819 12.659 -31.251 1.00 81.50 440 GLY A N 1
ATOM 3531 C CA . GLY A 1 440 ? 12.755 11.672 -30.717 1.00 81.50 440 GLY A CA 1
ATOM 3532 C C . GLY A 1 440 ? 12.790 11.589 -29.193 1.00 81.50 440 GLY A C 1
ATOM 3533 O O . GLY A 1 440 ? 13.701 10.986 -28.634 1.00 81.50 440 GLY A O 1
ATOM 3534 N N . LYS A 1 441 ? 11.831 12.208 -28.499 1.00 86.69 441 LYS A N 1
ATOM 3535 C CA . LYS A 1 441 ? 11.785 12.188 -27.036 1.00 86.69 441 LYS A CA 1
ATOM 3536 C C . LYS A 1 441 ? 11.168 10.896 -26.522 1.00 86.69 441 LYS A C 1
ATOM 3538 O O . LYS A 1 441 ? 10.186 10.401 -27.076 1.00 86.69 441 LYS A O 1
ATOM 3543 N N . GLU A 1 442 ? 11.704 10.401 -25.412 1.00 91.69 442 GLU A N 1
ATOM 3544 C CA . GLU A 1 442 ? 11.076 9.323 -24.655 1.00 91.69 442 GLU A CA 1
ATOM 3545 C C . GLU A 1 442 ? 9.740 9.808 -24.069 1.00 91.69 442 GLU A C 1
ATOM 3547 O O . GLU A 1 442 ? 9.680 10.812 -23.357 1.00 91.69 442 GLU A O 1
ATOM 3552 N N . LEU A 1 443 ? 8.665 9.083 -24.368 1.00 91.25 443 LEU A N 1
ATOM 3553 C CA . LEU A 1 443 ? 7.328 9.291 -23.819 1.00 91.25 443 LEU A CA 1
ATOM 3554 C C . LEU A 1 443 ? 7.144 8.522 -22.511 1.00 91.25 443 LEU A C 1
ATOM 3556 O O . LEU A 1 443 ? 6.577 9.043 -21.548 1.00 91.25 443 LEU A O 1
ATOM 3560 N N . LYS A 1 444 ? 7.584 7.258 -22.482 1.00 92.94 444 LYS A N 1
ATOM 3561 C CA . LYS A 1 444 ? 7.387 6.370 -21.333 1.00 92.94 444 LYS A CA 1
ATOM 3562 C C . LYS A 1 444 ? 8.335 5.175 -21.364 1.00 92.94 444 LYS A C 1
ATOM 3564 O O . LYS A 1 444 ? 8.516 4.570 -22.412 1.00 92.94 444 LYS A O 1
ATOM 3569 N N . THR A 1 445 ? 8.818 4.760 -20.195 1.00 94.62 445 THR A N 1
ATOM 3570 C CA . THR A 1 445 ? 9.405 3.429 -19.982 1.00 94.62 445 THR A CA 1
ATOM 3571 C C . THR A 1 445 ? 8.369 2.498 -19.339 1.00 94.62 445 THR A C 1
ATOM 3573 O O . THR A 1 445 ? 7.825 2.819 -18.278 1.00 94.62 445 THR A O 1
ATOM 3576 N N . LEU A 1 446 ? 8.118 1.342 -19.951 1.00 95.50 446 LEU A N 1
ATOM 3577 C CA . LEU A 1 446 ? 7.352 0.224 -19.404 1.00 95.50 446 LEU A CA 1
ATOM 3578 C C . LEU A 1 446 ? 8.329 -0.780 -18.776 1.00 95.50 446 LEU A C 1
ATOM 3580 O O . LEU A 1 446 ? 9.272 -1.235 -19.426 1.00 95.50 446 LEU A O 1
ATOM 3584 N N . LYS A 1 447 ? 8.110 -1.102 -17.499 1.00 93.06 447 LYS A N 1
ATOM 3585 C CA . LYS A 1 447 ? 8.918 -2.048 -16.718 1.00 93.06 447 LYS A CA 1
ATOM 3586 C C . LYS A 1 447 ? 8.013 -3.156 -16.199 1.00 93.06 447 LYS A C 1
ATOM 3588 O O . LYS A 1 447 ? 6.921 -2.863 -15.719 1.00 93.06 447 LYS A O 1
ATOM 3593 N N . GLY A 1 448 ? 8.458 -4.404 -16.290 1.00 90.06 448 GLY A N 1
ATOM 3594 C CA . GLY A 1 448 ? 7.691 -5.552 -15.797 1.00 90.06 448 GLY A CA 1
ATOM 3595 C C . GLY A 1 448 ? 8.281 -6.903 -16.182 1.00 90.06 448 GLY A C 1
ATOM 3596 O O . GLY A 1 448 ? 8.124 -7.853 -15.426 1.00 90.06 448 GLY A O 1
ATOM 3597 N N . HIS A 1 449 ? 9.016 -6.979 -17.292 1.00 96.00 449 HIS A N 1
ATOM 3598 C CA . HIS A 1 449 ? 9.827 -8.153 -17.594 1.00 96.00 449 HIS A CA 1
ATOM 3599 C C . HIS A 1 449 ? 11.004 -8.272 -16.620 1.00 96.00 449 HIS A C 1
ATOM 3601 O O . HIS A 1 449 ? 11.606 -7.267 -16.236 1.00 96.00 449 HIS A O 1
ATOM 3607 N N . SER A 1 450 ? 11.334 -9.501 -16.220 1.00 95.12 450 SER A N 1
ATOM 3608 C CA . SER A 1 450 ? 12.450 -9.786 -15.304 1.00 95.12 450 SER A CA 1
ATOM 3609 C C . SER A 1 450 ? 13.746 -10.171 -16.028 1.00 95.12 450 SER A C 1
ATOM 3611 O O . SER A 1 450 ? 14.746 -10.455 -15.376 1.00 95.12 450 SER A O 1
ATOM 3613 N N . SER A 1 451 ? 13.711 -10.208 -17.360 1.00 96.06 451 SER A N 1
ATOM 3614 C CA . SER A 1 451 ? 14.835 -10.496 -18.257 1.00 96.06 451 SER A CA 1
ATOM 3615 C C . SER A 1 451 ? 14.658 -9.722 -19.569 1.00 96.06 451 SER A C 1
ATOM 3617 O O . SER A 1 451 ? 13.665 -9.012 -19.770 1.00 96.06 451 SER A O 1
ATOM 3619 N N . GLU A 1 452 ? 15.599 -9.897 -20.487 1.00 95.19 452 GLU A N 1
ATOM 3620 C CA . GLU A 1 452 ? 15.741 -9.154 -21.733 1.00 95.19 452 GLU A CA 1
ATOM 3621 C C . GLU A 1 452 ? 14.491 -9.200 -22.599 1.00 95.19 452 GLU A C 1
ATOM 3623 O O . GLU A 1 452 ? 13.998 -10.283 -22.929 1.00 95.19 452 GLU A O 1
ATOM 3628 N N . VAL A 1 453 ? 14.029 -8.035 -23.051 1.00 97.56 453 VAL A N 1
ATOM 3629 C CA . VAL A 1 453 ? 12.911 -7.947 -23.988 1.00 97.56 453 VAL A CA 1
ATOM 3630 C C . VAL A 1 453 ? 13.440 -8.141 -25.402 1.00 97.56 453 VAL A C 1
ATOM 3632 O O . VAL A 1 453 ? 14.095 -7.269 -25.968 1.00 97.56 453 VAL A O 1
ATOM 3635 N N . GLN A 1 454 ? 13.149 -9.302 -25.982 1.00 97.19 454 GLN A N 1
ATOM 3636 C CA . GLN A 1 454 ? 13.654 -9.691 -27.301 1.00 97.19 454 GLN A CA 1
ATOM 3637 C C . GLN A 1 454 ? 12.729 -9.266 -28.442 1.00 97.19 454 GLN A C 1
ATOM 3639 O O . GLN A 1 454 ? 13.160 -9.195 -29.590 1.00 97.19 454 GLN A O 1
ATOM 3644 N N . SER A 1 455 ? 11.453 -9.016 -28.151 1.00 96.81 455 SER A N 1
ATOM 3645 C CA . SER A 1 455 ? 10.464 -8.643 -29.159 1.00 96.81 455 SER A CA 1
ATOM 3646 C C . SER A 1 455 ? 9.431 -7.689 -28.582 1.00 96.81 455 SER A C 1
ATOM 3648 O O . SER A 1 455 ? 8.988 -7.868 -27.448 1.00 96.81 455 SER A O 1
ATOM 3650 N N . VAL A 1 456 ? 9.036 -6.697 -29.378 1.00 97.31 456 VAL A N 1
ATOM 3651 C CA . VAL A 1 456 ? 7.912 -5.808 -29.093 1.00 97.31 456 VAL A CA 1
ATOM 3652 C C . VAL A 1 456 ? 7.065 -5.631 -30.352 1.00 97.31 456 VAL A C 1
ATOM 3654 O O . VAL A 1 456 ? 7.599 -5.523 -31.456 1.00 97.31 456 VAL A O 1
ATOM 3657 N N . ALA A 1 457 ? 5.743 -5.609 -30.203 1.00 97.81 457 ALA A N 1
ATOM 3658 C CA . ALA A 1 457 ? 4.813 -5.386 -31.303 1.00 97.81 457 ALA A CA 1
ATOM 3659 C C . ALA A 1 457 ? 3.582 -4.607 -30.836 1.00 97.81 457 ALA A C 1
ATOM 3661 O O . ALA A 1 457 ? 3.022 -4.890 -29.777 1.00 97.81 457 ALA A O 1
ATOM 3662 N N . PHE A 1 458 ? 3.129 -3.662 -31.656 1.00 97.44 458 PHE A N 1
ATOM 3663 C CA . PHE A 1 458 ? 1.816 -3.054 -31.482 1.00 97.44 458 PHE A CA 1
ATOM 3664 C C . PHE A 1 458 ? 0.727 -3.948 -32.074 1.00 97.44 458 PHE A C 1
ATOM 3666 O O . PHE A 1 458 ? 0.886 -4.547 -33.139 1.00 97.44 458 PHE A O 1
ATOM 3673 N N . SER A 1 459 ? -0.412 -3.981 -31.395 1.00 95.50 459 SER A N 1
ATOM 3674 C CA . SER A 1 459 ? -1.686 -4.410 -31.973 1.00 95.50 459 SER A CA 1
ATOM 3675 C C . SER A 1 459 ? -2.087 -3.504 -33.151 1.00 95.50 459 SER A C 1
ATOM 3677 O O . SER A 1 459 ? -1.728 -2.324 -33.168 1.00 95.50 459 SER A O 1
ATOM 3679 N N . PRO A 1 460 ? -2.854 -4.010 -34.136 1.00 94.06 460 PRO A N 1
ATOM 3680 C CA . PRO A 1 460 ? -3.269 -3.218 -35.298 1.00 94.06 460 PRO A CA 1
ATOM 3681 C C . PRO A 1 460 ? -4.116 -1.980 -34.971 1.00 94.06 460 PRO A C 1
ATOM 3683 O O . PRO A 1 460 ? -4.131 -1.039 -35.760 1.00 94.06 460 PRO A O 1
ATOM 3686 N N . ASP A 1 461 ? -4.821 -1.973 -33.837 1.00 91.56 461 ASP A N 1
ATOM 3687 C CA . ASP A 1 461 ? -5.604 -0.826 -33.362 1.00 91.56 461 ASP A CA 1
ATOM 3688 C C . ASP A 1 461 ? -4.785 0.156 -32.501 1.00 91.56 461 ASP A C 1
ATOM 3690 O O . ASP A 1 461 ? -5.277 1.232 -32.163 1.00 91.56 461 ASP A O 1
ATOM 3694 N N . GLY A 1 462 ? -3.535 -0.190 -32.171 1.00 91.62 462 GLY A N 1
ATOM 3695 C CA . GLY A 1 462 ? -2.616 0.619 -31.373 1.00 91.62 462 GLY A CA 1
ATOM 3696 C C . GLY A 1 462 ? -2.919 0.641 -29.872 1.00 91.62 462 GLY A C 1
ATOM 3697 O O . GLY A 1 462 ? -2.231 1.350 -29.140 1.00 91.62 462 GLY A O 1
ATOM 3698 N N . LYS A 1 463 ? -3.914 -0.119 -29.398 1.00 93.00 463 LYS A N 1
ATOM 3699 C CA . LYS A 1 463 ? -4.377 -0.088 -27.999 1.00 93.00 463 LYS A CA 1
ATOM 3700 C C . LYS A 1 463 ? -3.628 -1.038 -27.080 1.00 93.00 463 LYS A C 1
ATOM 3702 O O . LYS A 1 463 ? -3.724 -0.934 -25.865 1.00 93.00 463 LYS A O 1
ATOM 3707 N N . THR A 1 464 ? -2.881 -1.973 -27.642 1.00 94.81 464 THR A N 1
ATOM 3708 C CA . THR A 1 464 ? -2.118 -2.961 -26.879 1.00 94.81 464 THR A CA 1
ATOM 3709 C C . THR A 1 464 ? -0.725 -3.130 -27.459 1.00 94.81 464 THR A C 1
ATOM 3711 O O . THR A 1 464 ? -0.559 -3.172 -28.682 1.00 94.81 464 THR A O 1
ATOM 3714 N N . ILE A 1 465 ? 0.269 -3.282 -26.589 1.00 96.88 465 ILE A N 1
ATOM 3715 C CA . ILE A 1 465 ? 1.608 -3.745 -26.962 1.00 96.88 465 ILE A CA 1
ATOM 3716 C C . ILE A 1 465 ? 1.786 -5.167 -26.445 1.00 96.88 465 ILE A C 1
ATOM 3718 O O . ILE A 1 465 ? 1.470 -5.445 -25.294 1.00 96.88 465 ILE A O 1
ATOM 3722 N N . ALA A 1 466 ? 2.322 -6.057 -27.271 1.00 97.38 466 ALA A N 1
ATOM 3723 C CA . ALA A 1 466 ? 2.821 -7.351 -26.832 1.00 97.38 466 ALA A CA 1
ATOM 3724 C C . ALA A 1 466 ? 4.347 -7.303 -26.762 1.00 97.38 466 ALA A C 1
ATOM 3726 O O . ALA A 1 466 ? 4.996 -6.837 -27.702 1.00 97.38 466 ALA A O 1
ATOM 3727 N N . SER A 1 467 ? 4.922 -7.805 -25.675 1.00 97.44 467 SER A N 1
ATOM 3728 C CA . SER A 1 467 ? 6.367 -7.976 -25.544 1.00 97.44 467 SER A CA 1
ATOM 3729 C C . SER A 1 467 ? 6.720 -9.392 -25.126 1.00 97.44 467 SER A C 1
ATOM 3731 O O . SER A 1 467 ? 6.056 -9.970 -24.270 1.00 97.44 467 SER A O 1
ATOM 3733 N N . GLY A 1 468 ? 7.760 -9.948 -25.743 1.00 97.44 468 GLY A N 1
ATOM 3734 C CA . GLY A 1 468 ? 8.312 -11.258 -25.406 1.00 97.44 468 GLY A CA 1
ATOM 3735 C C . GLY A 1 468 ? 9.704 -11.120 -24.803 1.00 97.44 468 GLY A C 1
ATOM 3736 O O . GLY A 1 468 ? 10.533 -10.372 -25.333 1.00 97.44 468 GLY A O 1
ATOM 3737 N N . SER A 1 469 ? 9.963 -11.847 -23.717 1.00 97.31 469 SER A N 1
ATOM 3738 C CA . SER A 1 469 ? 11.221 -11.772 -22.972 1.00 97.31 469 SER A CA 1
ATOM 3739 C C . SER A 1 469 ? 11.858 -13.141 -22.726 1.00 97.31 469 SER A C 1
ATOM 3741 O O . SER A 1 469 ? 11.200 -14.187 -22.747 1.00 97.31 469 SER A O 1
ATOM 3743 N N . ARG A 1 470 ? 13.169 -13.130 -22.453 1.00 96.25 470 ARG A N 1
ATOM 3744 C CA . ARG A 1 470 ? 13.925 -14.292 -21.958 1.00 96.25 470 ARG A CA 1
ATOM 3745 C C . ARG A 1 470 ? 13.459 -14.797 -20.593 1.00 96.25 470 ARG A C 1
ATOM 3747 O O . ARG A 1 470 ? 13.782 -15.929 -20.236 1.00 96.25 470 ARG A O 1
ATOM 3754 N N . ASP A 1 471 ? 12.640 -14.030 -19.874 1.00 95.38 471 ASP A N 1
ATOM 3755 C CA . ASP A 1 471 ? 11.982 -14.479 -18.641 1.00 95.38 471 ASP A CA 1
ATOM 3756 C C . ASP A 1 471 ? 10.909 -15.560 -18.873 1.00 95.38 471 ASP A C 1
ATOM 3758 O O . ASP A 1 471 ? 10.286 -16.031 -17.922 1.00 95.38 471 ASP A O 1
ATOM 3762 N N . LYS A 1 472 ? 10.743 -16.007 -20.128 1.00 96.81 472 LYS A N 1
ATOM 3763 C CA . LYS A 1 472 ? 9.788 -17.028 -20.578 1.00 96.81 472 LYS A CA 1
ATOM 3764 C C . LYS A 1 472 ? 8.338 -16.542 -20.543 1.00 96.81 472 LYS A C 1
ATOM 3766 O O . LYS A 1 472 ? 7.426 -17.367 -20.599 1.00 96.81 472 LYS A O 1
ATOM 3771 N N . THR A 1 473 ? 8.116 -15.230 -20.484 1.00 95.50 473 THR A N 1
ATOM 3772 C CA . THR A 1 473 ? 6.781 -14.631 -20.474 1.00 95.50 473 THR A CA 1
ATOM 3773 C C . THR A 1 473 ? 6.531 -13.745 -21.691 1.00 95.50 473 THR A C 1
ATOM 3775 O O . THR A 1 473 ? 7.445 -13.209 -22.327 1.00 95.50 473 THR A O 1
ATOM 3778 N N . VAL A 1 474 ? 5.244 -13.595 -22.007 1.00 97.25 474 VAL A N 1
ATOM 3779 C CA . VAL A 1 474 ? 4.732 -12.554 -22.897 1.00 97.25 474 VAL A CA 1
ATOM 3780 C C . VAL A 1 474 ? 3.860 -11.635 -22.053 1.00 97.25 474 VAL A C 1
ATOM 3782 O O . VAL A 1 474 ? 2.935 -12.116 -21.398 1.00 97.25 474 VAL A O 1
ATOM 3785 N N . ILE A 1 475 ? 4.140 -10.333 -22.069 1.00 97.12 475 ILE A N 1
ATOM 3786 C CA . ILE A 1 475 ? 3.322 -9.330 -21.379 1.00 97.12 475 ILE A CA 1
ATOM 3787 C C . ILE A 1 475 ? 2.512 -8.554 -22.415 1.00 97.12 475 ILE A C 1
ATOM 3789 O O . ILE A 1 475 ? 3.041 -8.098 -23.431 1.00 97.12 475 ILE A O 1
ATOM 3793 N N . LEU A 1 476 ? 1.214 -8.413 -22.145 1.00 96.88 476 LEU A N 1
ATOM 3794 C CA . LEU A 1 476 ? 0.328 -7.514 -22.874 1.00 96.88 476 LEU A CA 1
ATOM 3795 C C . LEU A 1 476 ? 0.178 -6.219 -22.079 1.00 96.88 476 LEU A C 1
ATOM 3797 O O . LEU A 1 476 ? -0.306 -6.223 -20.948 1.00 96.88 476 LEU A O 1
ATOM 3801 N N . TRP A 1 477 ? 0.589 -5.111 -22.678 1.00 94.69 477 TRP A N 1
ATOM 3802 C CA . TRP A 1 477 ? 0.486 -3.778 -22.104 1.00 94.69 477 TRP A CA 1
ATOM 3803 C C . TRP A 1 477 ? -0.747 -3.102 -22.673 1.00 94.69 477 TRP A C 1
ATOM 3805 O O . TRP A 1 477 ? -0.778 -2.770 -23.861 1.00 94.69 477 TRP A O 1
ATOM 3815 N N . ASN A 1 478 ? -1.755 -2.906 -21.829 1.00 91.62 478 ASN A N 1
ATOM 3816 C CA . ASN A 1 478 ? -2.932 -2.150 -22.214 1.00 91.62 478 ASN A CA 1
ATOM 3817 C C . ASN A 1 478 ? -2.595 -0.653 -22.273 1.00 91.62 478 ASN A C 1
ATOM 3819 O O . ASN A 1 478 ? -2.052 -0.095 -21.320 1.00 91.62 478 ASN A O 1
ATOM 3823 N N . LEU A 1 479 ? -2.901 -0.023 -23.402 1.00 89.31 479 LEU A N 1
ATOM 3824 C CA . LEU A 1 479 ? -2.797 1.413 -23.651 1.00 89.31 479 LEU A CA 1
ATOM 3825 C C . LEU A 1 479 ? -4.175 2.041 -23.913 1.00 89.31 479 LEU A C 1
ATOM 3827 O O . LEU A 1 479 ? -4.251 3.241 -24.185 1.00 89.31 479 LEU A O 1
ATOM 3831 N N . ASP A 1 480 ? -5.264 1.265 -23.850 1.00 90.69 480 ASP A N 1
ATOM 3832 C CA . ASP A 1 480 ? -6.616 1.802 -23.955 1.00 90.69 480 ASP A CA 1
ATOM 3833 C C . ASP A 1 480 ? -6.946 2.607 -22.695 1.00 90.69 480 ASP A C 1
ATOM 3835 O O . ASP A 1 480 ? -7.221 2.078 -21.617 1.00 90.69 480 ASP A O 1
ATOM 3839 N N . PHE A 1 481 ? -6.919 3.928 -22.857 1.00 86.25 481 PHE A N 1
ATOM 3840 C CA . PHE A 1 481 ? -7.220 4.884 -21.801 1.00 86.25 481 PHE A CA 1
ATOM 3841 C C . PHE A 1 481 ? -8.573 4.619 -21.127 1.00 86.25 481 PHE A C 1
ATOM 3843 O O . PHE A 1 481 ? -8.675 4.729 -19.906 1.00 86.25 481 PHE A O 1
ATOM 3850 N N . ASN A 1 482 ? -9.604 4.258 -21.896 1.00 87.88 482 ASN A N 1
ATOM 3851 C CA . ASN A 1 482 ? -10.947 4.078 -21.345 1.00 87.88 482 ASN A CA 1
ATOM 3852 C C . ASN A 1 482 ? -11.039 2.805 -20.497 1.00 87.88 482 ASN A C 1
ATOM 3854 O O . ASN A 1 482 ? -11.695 2.802 -19.456 1.00 87.88 482 ASN A O 1
ATOM 3858 N N . GLU A 1 483 ? -10.370 1.737 -20.928 1.00 88.19 483 GLU A N 1
ATOM 3859 C CA . GLU A 1 483 ? -10.333 0.474 -20.190 1.00 88.19 483 GLU A CA 1
ATOM 3860 C C . GLU A 1 483 ? -9.534 0.623 -18.891 1.00 88.19 483 GLU A C 1
ATOM 3862 O O . GLU A 1 483 ? -10.043 0.301 -17.821 1.00 88.19 483 GLU A O 1
ATOM 3867 N N . LEU A 1 484 ? -8.347 1.236 -18.953 1.00 88.94 484 LEU A N 1
ATOM 3868 C CA . LEU A 1 484 ? -7.528 1.513 -17.768 1.00 88.94 484 LEU A CA 1
ATOM 3869 C C . LEU A 1 484 ? -8.245 2.402 -16.745 1.00 88.94 484 LEU A C 1
ATOM 3871 O O . LEU A 1 484 ? -8.120 2.182 -15.539 1.00 88.94 484 LEU A O 1
ATOM 3875 N N . MET A 1 485 ? -9.004 3.399 -17.210 1.00 88.12 485 MET A N 1
ATOM 3876 C CA . MET A 1 485 ? -9.821 4.240 -16.334 1.00 88.12 485 MET A CA 1
ATOM 3877 C C . MET A 1 485 ? -10.896 3.408 -15.624 1.00 88.12 485 MET A C 1
ATOM 3879 O O . MET A 1 485 ? -11.044 3.496 -14.405 1.00 88.12 485 MET A O 1
ATOM 3883 N N . SER A 1 486 ? -11.607 2.559 -16.372 1.00 88.00 486 SER A N 1
ATOM 3884 C CA . SER A 1 486 ? -12.626 1.658 -15.825 1.00 88.00 486 SER A CA 1
ATOM 3885 C C . SER A 1 486 ? -12.040 0.692 -14.789 1.00 88.00 486 SER A C 1
ATOM 3887 O O . SER A 1 486 ? -12.608 0.535 -13.706 1.00 88.00 486 SER A O 1
ATOM 3889 N N . ASP A 1 487 ? -10.885 0.090 -15.074 1.00 88.94 487 ASP A N 1
ATOM 3890 C CA . ASP A 1 487 ? -10.195 -0.821 -14.156 1.00 88.94 487 ASP A CA 1
ATOM 3891 C C . ASP A 1 487 ? -9.725 -0.106 -12.886 1.00 88.94 487 ASP A C 1
ATOM 3893 O O . ASP A 1 487 ? -9.913 -0.613 -11.777 1.00 88.94 487 ASP A O 1
ATOM 3897 N N . GLY A 1 488 ? -9.178 1.106 -13.023 1.00 88.50 488 GLY A N 1
ATOM 3898 C CA . GLY A 1 488 ? -8.798 1.951 -11.892 1.00 88.50 488 GLY A CA 1
ATOM 3899 C C . GLY A 1 488 ? -9.988 2.272 -10.985 1.00 88.50 488 GLY A C 1
ATOM 3900 O O . GLY A 1 488 ? -9.911 2.092 -9.766 1.00 88.50 488 GLY A O 1
ATOM 3901 N N . CYS A 1 489 ? -11.121 2.666 -11.573 1.00 89.94 489 CYS A N 1
ATOM 3902 C CA . CYS A 1 489 ? -12.365 2.873 -10.835 1.00 89.94 489 CYS A CA 1
ATOM 3903 C C . CYS A 1 489 ? -12.835 1.584 -10.143 1.00 89.94 489 CYS A C 1
ATOM 3905 O O . CYS A 1 489 ? -13.226 1.618 -8.974 1.00 89.94 489 CYS A O 1
ATOM 3907 N N . HIS A 1 490 ? -12.745 0.436 -10.823 1.00 88.44 490 HIS A N 1
ATOM 3908 C CA . HIS A 1 490 ? -13.140 -0.853 -10.261 1.00 88.44 490 HIS A CA 1
ATOM 3909 C C . HIS A 1 490 ? -12.271 -1.264 -9.062 1.00 88.44 490 HIS A C 1
ATOM 3911 O O . HIS A 1 490 ? -12.808 -1.694 -8.038 1.00 88.44 490 HIS A O 1
ATOM 3917 N N . LEU A 1 491 ? -10.947 -1.090 -9.145 1.00 89.75 491 LEU A N 1
ATOM 3918 C CA . LEU A 1 491 ? -10.013 -1.346 -8.039 1.00 89.75 491 LEU A CA 1
ATOM 3919 C C . LEU A 1 491 ? -10.326 -0.481 -6.810 1.00 89.75 491 LEU A C 1
ATOM 3921 O O . LEU A 1 491 ? -10.193 -0.938 -5.674 1.00 89.75 491 LEU A O 1
ATOM 3925 N N . LEU A 1 492 ? -10.789 0.750 -7.032 1.00 90.38 492 LEU A N 1
ATOM 3926 C CA . LEU A 1 492 ? -11.154 1.681 -5.969 1.00 90.38 492 LEU A CA 1
ATOM 3927 C C . LEU A 1 492 ? -12.589 1.512 -5.451 1.00 90.38 492 LEU A C 1
ATOM 3929 O O . LEU A 1 492 ? -12.926 2.161 -4.462 1.00 90.38 492 LEU A O 1
ATOM 3933 N N . ASN A 1 493 ? -13.423 0.642 -6.035 1.00 88.31 493 ASN A N 1
ATOM 3934 C CA . ASN A 1 493 ? -14.850 0.534 -5.697 1.00 88.31 493 ASN A CA 1
ATOM 3935 C C . ASN A 1 493 ? -15.111 0.494 -4.182 1.00 88.31 493 ASN A C 1
ATOM 3937 O O . ASN A 1 493 ? -15.873 1.307 -3.664 1.00 88.31 493 ASN A O 1
ATOM 3941 N N . HIS A 1 494 ? -14.443 -0.402 -3.447 1.00 85.50 494 HIS A N 1
ATOM 3942 C CA . HIS A 1 494 ? -14.650 -0.530 -1.999 1.00 85.50 494 HIS A CA 1
ATOM 3943 C C . HIS A 1 494 ? -14.256 0.744 -1.231 1.00 85.50 494 HIS A C 1
ATOM 3945 O O . HIS A 1 494 ? -14.956 1.164 -0.308 1.00 85.50 494 HIS A O 1
ATOM 3951 N N . TYR A 1 495 ? -13.162 1.392 -1.637 1.00 91.25 495 TYR A N 1
ATOM 3952 C CA . TYR A 1 495 ? -12.719 2.650 -1.044 1.00 91.25 495 TYR A CA 1
ATOM 3953 C C . TYR A 1 495 ? -13.718 3.782 -1.318 1.00 91.25 495 TYR A C 1
ATOM 3955 O O . TYR A 1 495 ? -14.121 4.482 -0.387 1.00 91.25 495 TYR A O 1
ATOM 3963 N N . LEU A 1 496 ? -14.171 3.919 -2.567 1.00 92.44 496 LEU A N 1
ATOM 3964 C CA . LEU A 1 496 ? -15.082 4.977 -3.010 1.00 92.44 496 LEU A CA 1
ATOM 3965 C C . LEU A 1 496 ? -16.464 4.885 -2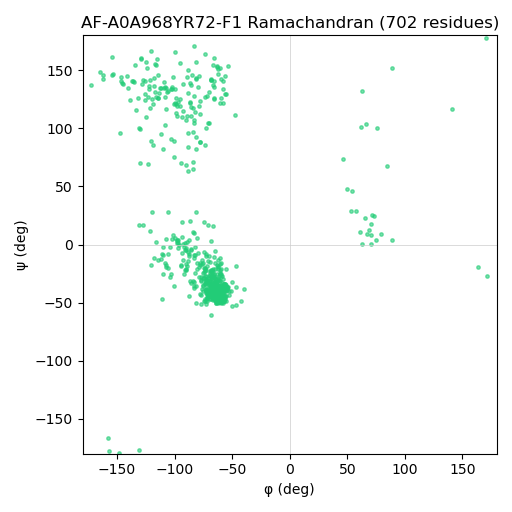.353 1.00 92.44 496 LEU A C 1
ATOM 3967 O O . LEU A 1 496 ? -17.056 5.920 -2.051 1.00 92.44 496 LEU A O 1
ATOM 3971 N N . VAL A 1 497 ? -16.957 3.677 -2.052 1.00 92.25 497 VAL A N 1
ATOM 3972 C CA . VAL A 1 497 ? -18.193 3.502 -1.261 1.00 92.25 497 VAL A CA 1
ATOM 3973 C C . VAL A 1 497 ? -18.053 4.128 0.124 1.00 92.25 497 VAL A C 1
ATOM 3975 O O . VAL A 1 497 ? -18.952 4.837 0.574 1.00 92.25 497 VAL A O 1
ATOM 3978 N N . ALA A 1 498 ? -16.929 3.883 0.801 1.00 90.88 498 ALA A N 1
ATOM 3979 C CA . ALA A 1 498 ? -16.669 4.423 2.133 1.00 90.88 498 ALA A CA 1
ATOM 3980 C C . ALA A 1 498 ? -16.337 5.930 2.120 1.00 90.88 498 ALA A C 1
ATOM 3982 O O . ALA A 1 498 ? -16.514 6.601 3.140 1.00 90.88 498 ALA A O 1
ATOM 3983 N N . HIS A 1 499 ? -15.906 6.464 0.971 1.00 92.31 499 HIS A N 1
ATOM 3984 C CA . HIS A 1 499 ? -15.460 7.848 0.787 1.00 92.31 499 HIS A CA 1
ATOM 3985 C C . HIS A 1 499 ? -16.280 8.554 -0.315 1.00 92.31 499 HIS A C 1
ATOM 3987 O O . HIS A 1 499 ? -15.747 8.904 -1.372 1.00 92.31 499 HIS A O 1
ATOM 3993 N N . PRO A 1 500 ? -17.579 8.828 -0.074 1.00 93.06 500 PRO A N 1
ATOM 3994 C CA . PRO A 1 500 ? -18.482 9.445 -1.055 1.00 93.06 500 PRO A CA 1
ATOM 3995 C C . PRO A 1 500 ? -18.112 10.891 -1.447 1.00 93.06 500 PRO A C 1
ATOM 3997 O O . PRO A 1 500 ? -18.739 11.507 -2.312 1.00 93.06 500 PRO A O 1
ATOM 4000 N N . GLU A 1 501 ? -17.108 11.468 -0.800 1.00 91.62 501 GLU A N 1
ATOM 4001 C CA . GLU A 1 501 ? -16.592 12.801 -1.106 1.00 91.62 501 GLU A CA 1
ATOM 4002 C C . GLU A 1 501 ? -15.647 12.706 -2.292 1.00 91.62 501 GLU A C 1
ATOM 4004 O O . GLU A 1 501 ? -15.888 13.351 -3.306 1.00 91.62 501 GLU A O 1
ATOM 4009 N N . THR A 1 502 ? -14.694 11.779 -2.216 1.00 92.50 502 THR A N 1
ATOM 4010 C CA . THR A 1 502 ? -13.799 11.419 -3.315 1.00 92.50 502 THR A CA 1
ATOM 4011 C C . THR A 1 502 ? -14.575 10.893 -4.522 1.00 92.50 502 THR A C 1
ATOM 4013 O O . THR A 1 502 ? -14.301 11.288 -5.648 1.00 92.50 502 THR A O 1
ATOM 4016 N N . LEU A 1 503 ? -15.611 10.069 -4.310 1.00 94.00 503 LEU A N 1
ATOM 4017 C CA . LEU A 1 503 ? -16.460 9.598 -5.414 1.00 94.00 503 LEU A CA 1
ATOM 4018 C C . LEU A 1 503 ? -17.194 10.743 -6.137 1.00 94.00 503 LEU A C 1
ATOM 4020 O O . LEU A 1 503 ? -17.491 10.635 -7.322 1.00 94.00 503 LEU A O 1
ATOM 4024 N N . ALA A 1 504 ? -17.501 11.842 -5.445 1.00 91.62 504 ALA A N 1
ATOM 4025 C CA . ALA A 1 504 ? -18.145 12.986 -6.084 1.00 91.62 504 ALA A CA 1
ATOM 4026 C C . ALA A 1 504 ? -17.191 13.805 -6.958 1.00 91.62 504 ALA A C 1
ATOM 4028 O O . ALA A 1 504 ? -17.663 14.473 -7.869 1.00 91.62 504 ALA A O 1
ATOM 4029 N N . GLU A 1 505 ? -15.890 13.750 -6.677 1.00 93.12 505 GLU A N 1
ATOM 4030 C CA . GLU A 1 505 ? -14.844 14.403 -7.472 1.00 93.12 505 GLU A CA 1
ATOM 4031 C C . GLU A 1 505 ? -14.444 13.565 -8.697 1.00 93.12 505 GLU A C 1
ATOM 4033 O O . GLU A 1 505 ? -13.981 14.120 -9.687 1.00 93.12 505 GLU A O 1
ATOM 4038 N N . LEU A 1 506 ? -14.651 12.245 -8.643 1.00 91.38 506 LEU A N 1
ATOM 4039 C CA . LEU A 1 506 ? -14.334 11.297 -9.716 1.00 91.38 506 LEU A CA 1
ATOM 4040 C C . LEU A 1 506 ? -15.594 10.925 -10.510 1.00 91.38 506 LEU A C 1
ATOM 4042 O O . LEU A 1 506 ? -16.146 9.835 -10.332 1.00 91.38 506 LEU A O 1
ATOM 4046 N N . GLU A 1 507 ? -16.066 11.834 -11.367 1.00 89.50 507 GLU A N 1
ATOM 4047 C CA . GLU A 1 507 ? -17.279 11.638 -12.182 1.00 89.50 507 GLU A CA 1
ATOM 4048 C C . GLU A 1 507 ? -17.191 10.389 -13.072 1.00 89.50 507 GLU A C 1
ATOM 4050 O O . GLU A 1 507 ? -18.173 9.661 -13.225 1.00 89.50 507 GLU A O 1
ATOM 4055 N N . GLU A 1 508 ? -16.002 10.071 -13.578 1.00 89.12 508 GLU A N 1
ATOM 4056 C CA . GLU A 1 508 ? -15.734 8.927 -14.453 1.00 89.12 508 GLU A CA 1
ATOM 4057 C C . GLU A 1 508 ? -15.948 7.577 -13.752 1.00 89.12 508 GLU A C 1
ATOM 4059 O O . GLU A 1 508 ? -16.271 6.584 -14.405 1.00 89.12 508 GLU A O 1
ATOM 4064 N N . CYS A 1 509 ? -15.827 7.533 -12.421 1.00 90.50 509 CYS A N 1
ATOM 4065 C CA . CYS A 1 509 ? -16.039 6.322 -11.626 1.00 90.50 509 CYS A CA 1
ATOM 4066 C C . CYS A 1 509 ? -17.493 6.138 -11.163 1.00 90.50 509 CYS A C 1
ATOM 4068 O O . CYS A 1 509 ? -17.825 5.131 -10.529 1.00 90.50 509 CYS A O 1
ATOM 4070 N N . GLN A 1 510 ? -18.385 7.090 -11.451 1.00 92.31 510 GLN A N 1
ATOM 4071 C CA . GLN A 1 510 ? -19.760 7.070 -10.958 1.00 92.31 510 GLN A CA 1
ATOM 4072 C C . GLN A 1 510 ? -20.635 6.099 -11.755 1.00 92.31 510 GLN A C 1
ATOM 4074 O O . GLN A 1 510 ? -21.336 6.462 -12.698 1.00 92.31 510 GLN A O 1
ATOM 4079 N N . THR A 1 511 ? -20.659 4.837 -11.326 1.00 91.56 511 THR A N 1
ATOM 4080 C CA . THR A 1 511 ? -21.637 3.861 -11.826 1.00 91.56 511 THR A CA 1
ATOM 4081 C C . THR A 1 511 ? -22.926 3.893 -10.993 1.00 91.56 511 THR A C 1
ATOM 4083 O O . THR A 1 511 ? -22.867 4.132 -9.782 1.00 91.56 511 THR A O 1
ATOM 4086 N N . PRO A 1 512 ? -24.105 3.582 -11.573 1.00 92.31 512 PRO A N 1
ATOM 4087 C CA . PRO A 1 512 ? -25.366 3.557 -10.823 1.00 92.31 512 PRO A CA 1
ATOM 4088 C C . PRO A 1 512 ? -25.325 2.656 -9.581 1.00 92.31 512 PRO A C 1
ATOM 4090 O O . PRO A 1 512 ? -25.868 3.006 -8.536 1.00 92.31 512 PRO A O 1
ATOM 4093 N N . SER A 1 513 ? -24.645 1.508 -9.672 1.00 91.19 513 SER A N 1
ATOM 4094 C CA . SER A 1 513 ? -24.473 0.589 -8.541 1.00 91.19 513 SER A CA 1
ATOM 4095 C C . SER A 1 513 ? -23.612 1.200 -7.432 1.00 91.19 513 SER A C 1
ATOM 4097 O O . SER A 1 513 ? -23.959 1.098 -6.254 1.00 91.19 513 SER A O 1
ATOM 4099 N N . LEU A 1 514 ? -22.501 1.847 -7.793 1.00 91.81 514 LEU A N 1
ATOM 4100 C CA . LEU A 1 514 ? -21.572 2.432 -6.830 1.00 91.81 514 LEU A CA 1
ATOM 4101 C C . LEU A 1 514 ? -22.188 3.637 -6.109 1.00 91.81 514 LEU A C 1
ATOM 4103 O O . LEU A 1 514 ? -22.099 3.734 -4.885 1.00 91.81 514 LEU A O 1
ATOM 4107 N N . LEU A 1 515 ? -22.887 4.503 -6.849 1.00 94.25 515 LEU A N 1
ATOM 4108 C CA . LEU A 1 515 ? -23.619 5.645 -6.294 1.00 94.25 515 LEU A CA 1
ATOM 4109 C C . LEU A 1 515 ? -24.652 5.205 -5.253 1.00 94.25 515 LEU A C 1
ATOM 4111 O O . LEU A 1 515 ? -24.730 5.790 -4.174 1.00 94.25 515 LEU A O 1
ATOM 4115 N N . VAL A 1 516 ? -25.393 4.131 -5.532 1.00 94.75 516 VAL A N 1
ATOM 4116 C CA . VAL A 1 516 ? -26.365 3.548 -4.599 1.00 94.75 516 VAL A CA 1
ATOM 4117 C C . VAL A 1 516 ? -25.708 3.058 -3.303 1.00 94.75 516 VAL A C 1
ATOM 4119 O O . VAL A 1 516 ? -26.220 3.300 -2.207 1.00 94.75 516 VAL A O 1
ATOM 4122 N N . GLN A 1 517 ? -24.567 2.375 -3.403 1.00 93.12 517 GLN A N 1
ATOM 4123 C CA . GLN A 1 517 ? -23.843 1.890 -2.225 1.00 93.12 517 GLN A CA 1
ATOM 4124 C C . GLN A 1 517 ? -23.296 3.060 -1.395 1.00 93.12 517 GLN A C 1
ATOM 4126 O O . GLN A 1 517 ? -23.511 3.123 -0.183 1.00 93.12 517 GLN A O 1
ATOM 4131 N N . ALA A 1 518 ? -22.674 4.039 -2.054 1.00 95.00 518 ALA A N 1
ATOM 4132 C CA . ALA A 1 518 ? -22.127 5.231 -1.414 1.00 95.00 518 ALA A CA 1
ATOM 4133 C C . ALA A 1 518 ? -23.220 6.143 -0.815 1.00 95.00 518 ALA A C 1
ATOM 4135 O O . ALA A 1 518 ? -23.009 6.783 0.219 1.00 95.00 518 ALA A O 1
ATOM 4136 N N . ALA A 1 519 ? -24.427 6.157 -1.394 1.00 95.88 519 ALA A N 1
ATOM 4137 C CA . ALA A 1 519 ? -25.579 6.873 -0.848 1.00 95.88 519 ALA A CA 1
ATOM 4138 C C . ALA A 1 519 ? -25.945 6.386 0.562 1.00 95.88 519 ALA A C 1
ATOM 4140 O O . ALA A 1 519 ? -26.281 7.198 1.426 1.00 95.88 519 ALA A O 1
ATOM 4141 N N . SER A 1 520 ? -25.816 5.084 0.834 1.00 94.31 520 SER A N 1
ATOM 4142 C CA . SER A 1 520 ? -26.060 4.527 2.173 1.00 94.31 520 SER A CA 1
ATOM 4143 C C . SER A 1 520 ? -25.065 5.076 3.202 1.00 94.31 520 SER A C 1
ATOM 4145 O O . SER A 1 520 ? -25.450 5.426 4.319 1.00 94.31 520 SER A O 1
ATOM 4147 N N . VAL A 1 521 ? -23.798 5.238 2.810 1.00 95.75 521 VAL A N 1
ATOM 4148 C CA . VAL A 1 521 ? -22.758 5.839 3.659 1.00 95.75 521 VAL A CA 1
ATOM 4149 C C . VAL A 1 521 ? -23.035 7.324 3.904 1.00 95.75 521 VAL A C 1
ATOM 4151 O O . VAL A 1 521 ? -22.958 7.775 5.048 1.00 95.75 521 VAL A O 1
ATOM 4154 N N . LEU A 1 522 ? -23.450 8.077 2.879 1.00 96.75 522 LEU A N 1
ATOM 4155 C CA . LEU A 1 522 ? -23.873 9.476 3.033 1.00 96.75 522 LEU A CA 1
ATOM 4156 C C . LEU A 1 522 ? -25.045 9.630 4.011 1.00 96.75 522 LEU A C 1
ATOM 4158 O O . LEU A 1 522 ? -25.061 10.579 4.796 1.00 96.75 522 LEU A O 1
ATOM 4162 N N . VAL A 1 523 ? -26.004 8.697 4.006 1.00 97.06 523 VAL A N 1
ATOM 4163 C CA . VAL A 1 523 ? -27.096 8.682 4.992 1.00 97.06 523 VAL A CA 1
ATOM 4164 C C . VAL A 1 523 ? -26.540 8.511 6.406 1.00 97.06 523 VAL A C 1
ATOM 4166 O O . VAL A 1 523 ? -26.872 9.306 7.280 1.00 97.06 523 VAL A O 1
ATOM 4169 N N . ILE A 1 524 ? -25.650 7.543 6.636 1.00 95.69 524 ILE A N 1
ATOM 4170 C CA . ILE A 1 524 ? -25.044 7.312 7.960 1.00 95.69 524 ILE A CA 1
ATOM 4171 C C . ILE A 1 524 ? -24.271 8.550 8.439 1.00 95.69 524 ILE A C 1
ATOM 4173 O O . ILE A 1 524 ? -24.415 8.977 9.588 1.00 95.69 524 ILE A O 1
ATOM 4177 N N . GLN A 1 525 ? -23.478 9.163 7.556 1.00 95.88 525 GLN A N 1
ATOM 4178 C CA . GLN A 1 525 ? -22.755 10.399 7.861 1.00 95.88 525 GLN A CA 1
ATOM 4179 C C . GLN A 1 525 ? -23.715 11.546 8.210 1.00 95.88 525 GLN A C 1
ATOM 4181 O O . GLN A 1 525 ? -23.495 12.248 9.198 1.00 95.88 525 GLN A O 1
ATOM 4186 N N . GLY A 1 526 ? -24.795 11.714 7.440 1.00 96.94 526 GLY A N 1
ATOM 4187 C CA . GLY A 1 526 ? -25.830 12.714 7.704 1.00 96.94 526 GLY A CA 1
ATOM 4188 C C . GLY A 1 526 ? -26.511 12.506 9.058 1.00 96.94 526 GLY A C 1
ATOM 4189 O O . GLY A 1 526 ? -26.658 13.452 9.827 1.00 96.94 526 GLY A O 1
ATOM 4190 N N . GLU A 1 527 ? -26.848 11.263 9.411 1.00 96.56 527 GLU A N 1
ATOM 4191 C CA . GLU A 1 527 ? -27.435 10.929 10.715 1.00 96.56 527 GLU A CA 1
ATOM 4192 C C . GLU A 1 527 ? -26.479 11.228 11.877 1.00 96.56 527 GLU A C 1
ATOM 4194 O O . GLU A 1 527 ? -26.919 11.646 12.950 1.00 96.56 527 GLU A O 1
ATOM 4199 N N . LYS A 1 528 ? -25.170 11.024 11.691 1.00 96.25 528 LYS A N 1
ATOM 4200 C CA . LYS A 1 528 ? -24.151 11.377 12.691 1.00 96.25 528 LYS A CA 1
ATOM 4201 C C . LYS A 1 528 ? -24.038 12.893 12.868 1.00 96.25 528 LYS A C 1
ATOM 4203 O O . LYS A 1 528 ? -24.022 13.363 14.002 1.00 96.25 528 LYS A O 1
ATOM 4208 N N . LEU A 1 529 ? -23.987 13.646 11.770 1.00 96.00 529 LEU A N 1
ATOM 4209 C CA . LEU A 1 529 ? -23.924 15.112 11.799 1.00 96.00 529 LEU A CA 1
ATOM 4210 C C . LEU A 1 529 ? -25.163 15.716 12.463 1.00 96.00 529 LEU A C 1
ATOM 4212 O O . LEU A 1 529 ? -25.027 16.578 13.328 1.00 96.00 529 LEU A O 1
ATOM 4216 N N . ALA A 1 530 ? -26.351 15.208 12.127 1.00 96.44 530 ALA A N 1
ATOM 4217 C CA . ALA A 1 530 ? -27.608 15.652 12.718 1.00 96.44 530 ALA A CA 1
ATOM 4218 C C . ALA A 1 530 ? -27.634 15.444 14.239 1.00 96.44 530 ALA A C 1
ATOM 4220 O O . ALA A 1 530 ? -27.967 16.371 14.968 1.00 96.44 530 ALA A O 1
ATOM 4221 N N . ARG A 1 531 ? -27.208 14.272 14.737 1.00 94.81 531 ARG A N 1
ATOM 4222 C CA . ARG A 1 531 ? -27.114 14.007 16.188 1.00 94.81 531 ARG A CA 1
ATOM 4223 C C . ARG A 1 531 ? -26.167 14.962 16.924 1.00 94.81 531 ARG A C 1
ATOM 4225 O O . ARG A 1 531 ? -26.342 15.177 18.118 1.00 94.81 531 ARG A O 1
ATOM 4232 N N . ASN A 1 532 ? -25.191 15.525 16.217 1.00 92.56 532 ASN A N 1
ATOM 4233 C CA . ASN A 1 532 ? -24.247 16.511 16.738 1.00 92.56 532 ASN A CA 1
ATOM 4234 C C . ASN A 1 532 ? -24.705 17.960 16.491 1.00 92.56 532 ASN A C 1
ATOM 4236 O O . ASN A 1 532 ? -23.879 18.867 16.529 1.00 92.56 532 ASN A O 1
ATOM 4240 N N . ASP A 1 533 ? -25.998 18.178 16.227 1.00 91.81 533 ASP A N 1
ATOM 4241 C CA . ASP A 1 533 ? -26.609 19.495 15.992 1.00 91.81 533 ASP A CA 1
ATOM 4242 C C . ASP A 1 533 ? -26.163 20.197 14.696 1.00 91.81 533 ASP A C 1
ATOM 4244 O O . ASP A 1 533 ? -26.505 21.349 14.433 1.00 91.81 533 ASP A O 1
ATOM 4248 N N . ASN A 1 534 ? -25.429 19.503 13.822 1.00 94.56 534 ASN A N 1
ATOM 4249 C CA . ASN A 1 534 ? -25.047 20.035 12.518 1.00 94.56 534 ASN A CA 1
ATOM 4250 C C . ASN A 1 534 ? -26.107 19.690 11.459 1.00 94.56 534 ASN A C 1
ATOM 4252 O O . ASN A 1 534 ? -25.897 18.884 10.546 1.00 94.56 534 ASN A O 1
ATOM 4256 N N . VAL A 1 535 ? -27.284 20.302 11.606 1.00 95.38 535 VAL A N 1
ATOM 4257 C CA . VAL A 1 535 ? -28.460 20.044 10.759 1.00 95.38 535 VAL A CA 1
ATOM 4258 C C . VAL A 1 535 ? -28.211 20.449 9.306 1.00 95.38 535 VAL A C 1
ATOM 4260 O O . VAL A 1 535 ? -28.613 19.733 8.390 1.00 95.38 535 VAL A O 1
ATOM 4263 N N . LYS A 1 536 ? -27.527 21.574 9.068 1.00 96.38 536 LYS A N 1
ATOM 4264 C CA . LYS A 1 536 ? -27.282 22.093 7.712 1.00 96.38 536 LYS A CA 1
ATOM 4265 C C . LYS A 1 536 ? -26.475 21.103 6.870 1.00 96.38 536 LYS A C 1
ATOM 4267 O O . LYS A 1 536 ? -26.891 20.771 5.757 1.00 96.38 536 LYS A O 1
ATOM 4272 N N . ASP A 1 537 ? -25.369 20.599 7.410 1.00 95.25 537 ASP A N 1
ATOM 4273 C CA . ASP A 1 537 ? -24.505 19.672 6.679 1.00 95.25 537 ASP A CA 1
ATOM 4274 C C . ASP A 1 537 ? -25.146 18.284 6.578 1.00 95.25 537 ASP A C 1
ATOM 4276 O O . ASP A 1 537 ? -25.038 17.627 5.542 1.00 95.25 537 ASP A O 1
ATOM 4280 N N . ALA A 1 538 ? -25.908 17.865 7.594 1.00 97.19 538 ALA A N 1
ATOM 4281 C CA . ALA A 1 538 ? -26.711 16.648 7.522 1.00 97.19 538 ALA A CA 1
ATOM 4282 C C . ALA A 1 538 ? -27.729 16.692 6.370 1.00 97.19 538 ALA A C 1
ATOM 4284 O O . ALA A 1 538 ? -27.816 15.744 5.588 1.00 97.19 538 ALA A O 1
ATOM 4285 N N . VAL A 1 539 ? -28.450 17.808 6.203 1.00 97.75 539 VAL A N 1
ATOM 4286 C CA . VAL A 1 539 ? -29.382 18.010 5.080 1.00 97.75 539 VAL A CA 1
ATOM 4287 C C . VAL A 1 539 ? -28.654 17.933 3.742 1.00 97.75 539 VAL A C 1
ATOM 4289 O O . VAL A 1 539 ? -29.171 17.315 2.807 1.00 97.75 539 VAL A O 1
ATOM 4292 N N . ALA A 1 540 ? -27.456 18.515 3.635 1.00 97.00 540 ALA A N 1
ATOM 4293 C CA . ALA A 1 540 ? -26.654 18.432 2.418 1.00 97.00 540 ALA A CA 1
ATOM 4294 C C . ALA A 1 540 ? -26.283 16.975 2.084 1.00 97.00 540 ALA A C 1
ATOM 4296 O O . ALA A 1 540 ? -26.468 16.540 0.944 1.00 97.00 540 ALA A O 1
ATOM 4297 N N . LYS A 1 541 ? -25.850 16.194 3.083 1.00 97.25 541 LYS A N 1
ATOM 4298 C CA . LYS A 1 541 ? -25.520 14.766 2.933 1.00 97.25 541 LYS A CA 1
ATOM 4299 C C . LYS A 1 541 ? -26.730 13.927 2.530 1.00 97.25 541 LYS A C 1
ATOM 4301 O O . LYS A 1 541 ? -26.649 13.161 1.574 1.00 97.25 541 LYS A O 1
ATOM 4306 N N . PHE A 1 542 ? -27.868 14.126 3.186 1.00 97.69 542 PHE A N 1
ATOM 4307 C CA . PHE A 1 542 ? -29.128 13.460 2.857 1.00 97.69 542 PHE A CA 1
ATOM 4308 C C . PHE A 1 542 ? -29.633 13.792 1.452 1.00 97.69 542 PHE A C 1
ATOM 4310 O O . PHE A 1 542 ? -30.027 12.894 0.710 1.00 97.69 542 PHE A O 1
ATOM 4317 N N . SER A 1 543 ? -29.568 15.064 1.061 1.00 96.50 543 SER A N 1
ATOM 4318 C CA . SER A 1 543 ? -29.969 15.500 -0.280 1.00 96.50 543 SER A CA 1
ATOM 4319 C C . SER A 1 543 ? -29.059 14.896 -1.352 1.00 96.50 543 SER A C 1
ATOM 4321 O O . SER A 1 543 ? -29.538 14.469 -2.401 1.00 96.50 543 SER A O 1
ATOM 4323 N N . LYS A 1 544 ? -27.746 14.820 -1.091 1.00 95.75 544 LYS A N 1
ATOM 4324 C CA . LYS A 1 544 ? -26.782 14.157 -1.981 1.00 95.75 544 LYS A CA 1
ATOM 4325 C C . LYS A 1 544 ? -27.059 12.653 -2.076 1.00 95.75 544 LYS A C 1
ATOM 4327 O O . LYS A 1 544 ? -27.111 12.128 -3.181 1.00 95.75 544 LYS A O 1
ATOM 4332 N N . ALA A 1 545 ? -27.346 11.989 -0.955 1.00 96.88 545 ALA A N 1
ATOM 4333 C CA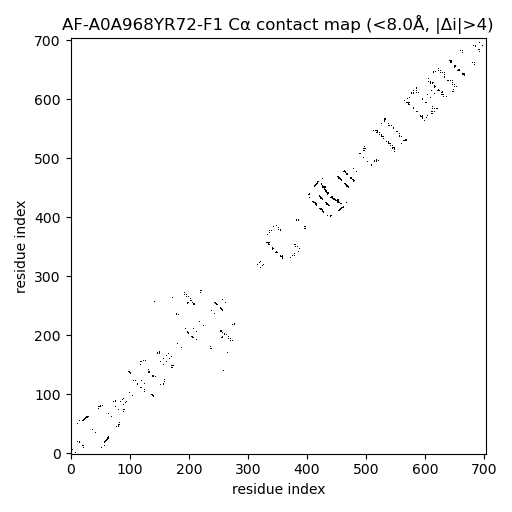 . ALA A 1 545 ? -27.714 10.574 -0.941 1.00 96.88 545 ALA A CA 1
ATOM 4334 C C . ALA A 1 545 ? -28.957 10.282 -1.798 1.00 96.88 545 ALA A C 1
ATOM 4336 O O . ALA A 1 545 ? -28.953 9.317 -2.548 1.00 96.88 545 ALA A O 1
ATOM 4337 N N . GLN A 1 546 ? -29.992 11.129 -1.757 1.00 96.06 546 GLN A N 1
ATOM 4338 C CA . GLN A 1 546 ? -31.188 10.952 -2.598 1.00 96.06 546 GLN A CA 1
ATOM 4339 C C . GLN A 1 546 ? -30.937 11.188 -4.087 1.00 96.06 546 GLN A C 1
ATOM 4341 O O . GLN A 1 546 ? -31.577 10.557 -4.925 1.00 96.06 546 GLN A O 1
ATOM 4346 N N . LYS A 1 547 ? -30.008 12.089 -4.430 1.00 94.56 547 LYS A N 1
ATOM 4347 C CA . LYS A 1 547 ? -29.572 12.252 -5.823 1.00 94.56 547 LYS A CA 1
ATOM 4348 C C . LYS A 1 547 ? -28.881 10.989 -6.338 1.00 94.56 547 LYS A C 1
ATOM 4350 O O . LYS A 1 547 ? -29.011 10.675 -7.513 1.00 94.56 547 LYS A O 1
ATOM 4355 N N . TRP A 1 548 ? -28.151 10.293 -5.468 1.00 95.62 548 TRP A N 1
ATOM 4356 C CA . TRP A 1 548 ? -27.377 9.096 -5.805 1.00 95.62 548 TRP A CA 1
ATOM 4357 C C . TRP A 1 548 ? -28.192 7.797 -5.735 1.00 95.62 548 TRP A C 1
ATOM 4359 O O . TRP A 1 548 ? -27.958 6.890 -6.527 1.00 95.62 548 TRP A O 1
ATOM 4369 N N . ASP A 1 549 ? -29.186 7.721 -4.849 1.00 96.44 549 ASP A N 1
ATOM 4370 C CA . ASP A 1 549 ? -30.163 6.634 -4.784 1.00 96.44 549 ASP A CA 1
ATOM 4371 C C . ASP A 1 549 ? -31.592 7.190 -4.735 1.00 96.44 549 ASP A C 1
ATOM 4373 O O . ASP A 1 549 ? -32.124 7.555 -3.682 1.00 96.44 549 ASP A O 1
ATOM 4377 N N . SER A 1 550 ? -32.249 7.184 -5.895 1.00 91.69 550 SER A N 1
ATOM 4378 C CA . SER A 1 550 ? -33.629 7.650 -6.068 1.00 91.69 550 SER A CA 1
ATOM 4379 C C . SER A 1 550 ? -34.675 6.800 -5.334 1.00 91.69 550 SER A C 1
ATOM 4381 O O . SER A 1 550 ? -35.835 7.204 -5.222 1.00 91.69 550 SER A O 1
ATOM 4383 N N . ARG A 1 551 ? -34.298 5.628 -4.801 1.00 94.06 551 ARG A N 1
ATOM 4384 C CA . ARG A 1 551 ? -35.191 4.765 -4.009 1.00 94.06 551 ARG A CA 1
ATOM 4385 C C . ARG A 1 551 ? -35.318 5.242 -2.562 1.00 94.06 551 ARG A C 1
ATOM 4387 O O . ARG A 1 551 ? -36.251 4.825 -1.874 1.00 94.06 551 ARG A O 1
ATOM 4394 N N . LEU A 1 552 ? -34.420 6.113 -2.094 1.00 93.50 552 LEU A N 1
ATOM 4395 C CA . LEU A 1 552 ? -34.460 6.681 -0.748 1.00 93.50 552 LEU A CA 1
ATOM 4396 C C . LEU A 1 552 ? -35.620 7.677 -0.602 1.00 93.50 552 LEU A C 1
ATOM 4398 O O . LEU A 1 552 ? -35.560 8.820 -1.059 1.00 93.50 552 LEU A O 1
ATOM 4402 N N . LYS A 1 553 ? -36.680 7.250 0.091 1.00 93.50 553 LYS A N 1
ATOM 4403 C CA . LYS A 1 553 ? -37.892 8.046 0.329 1.00 93.50 553 LYS A CA 1
ATOM 4404 C C . LYS A 1 553 ? -37.917 8.610 1.750 1.00 93.50 553 LYS A C 1
ATOM 4406 O O . LYS A 1 553 ? -38.419 7.967 2.666 1.00 93.50 553 LYS A O 1
ATOM 4411 N N . PHE A 1 554 ? -37.385 9.814 1.929 1.00 94.94 554 PHE A N 1
ATOM 4412 C CA . PHE A 1 554 ? -37.543 10.624 3.143 1.00 94.94 554 PHE A CA 1
ATOM 4413 C C . PHE A 1 554 ? -37.375 12.114 2.804 1.00 94.94 554 PHE A C 1
ATOM 4415 O O . PHE A 1 554 ? -36.809 12.443 1.766 1.00 94.94 554 PHE A O 1
ATOM 4422 N N . ASP A 1 555 ? -37.850 13.020 3.660 1.00 95.81 555 ASP A N 1
ATOM 4423 C CA . ASP A 1 555 ? -37.538 14.451 3.531 1.00 95.81 555 ASP A CA 1
ATOM 4424 C C . ASP A 1 555 ? -36.208 14.753 4.254 1.00 95.81 555 ASP A C 1
ATOM 4426 O O . ASP A 1 555 ? -36.103 14.471 5.452 1.00 95.81 555 ASP A O 1
ATOM 4430 N N . PRO A 1 556 ? -35.173 15.294 3.575 1.00 95.69 556 PRO A N 1
ATOM 4431 C CA . PRO A 1 556 ? -33.867 15.553 4.186 1.00 95.69 556 PRO A CA 1
ATOM 4432 C C . PRO A 1 556 ? -33.912 16.450 5.421 1.00 95.69 556 PRO A C 1
ATOM 4434 O O . PRO A 1 556 ? -33.161 16.214 6.366 1.00 95.69 556 PRO A O 1
ATOM 4437 N N . LYS A 1 557 ? -34.780 17.471 5.428 1.00 96.06 557 LYS A N 1
ATOM 4438 C CA . LYS A 1 557 ? -34.892 18.414 6.549 1.00 96.06 557 LYS A CA 1
ATOM 4439 C C . LYS A 1 557 ? -35.582 17.756 7.733 1.00 96.06 557 LYS A C 1
ATOM 4441 O O . LYS A 1 557 ? -35.061 17.824 8.840 1.00 96.06 557 LYS A O 1
ATOM 4446 N N . ALA A 1 558 ? -36.698 17.071 7.499 1.00 95.62 558 ALA A N 1
ATOM 4447 C CA . ALA A 1 558 ? -37.421 16.334 8.523 1.00 95.62 558 ALA A CA 1
ATOM 4448 C C . ALA A 1 558 ? -36.548 15.229 9.125 1.00 95.62 558 ALA A C 1
ATOM 4450 O O . ALA A 1 558 ? -36.480 15.113 10.345 1.00 95.62 558 ALA A O 1
ATOM 4451 N N . LYS A 1 559 ? -35.813 14.475 8.293 1.00 95.75 559 LYS A N 1
ATOM 4452 C CA . LYS A 1 559 ? -34.891 13.435 8.765 1.00 95.75 559 LYS A CA 1
ATOM 4453 C C . LYS A 1 559 ? -33.736 14.032 9.574 1.00 95.75 559 LYS A C 1
ATOM 4455 O O . LYS A 1 559 ? -33.418 13.522 10.643 1.00 95.75 559 LYS A O 1
ATOM 4460 N N . ALA A 1 560 ? -33.126 15.128 9.121 1.00 96.38 560 ALA A N 1
ATOM 4461 C CA . ALA A 1 560 ? -32.090 15.805 9.903 1.00 96.38 560 ALA A CA 1
ATOM 4462 C C . ALA A 1 560 ? -32.625 16.312 11.248 1.00 96.38 560 ALA A C 1
ATOM 4464 O O . ALA A 1 560 ? -31.978 16.102 12.271 1.00 96.38 560 ALA A O 1
ATOM 4465 N N . GLN A 1 561 ? -33.827 16.888 11.268 1.00 94.94 561 GLN A N 1
ATOM 4466 C CA . GLN A 1 561 ? -34.453 17.354 12.501 1.00 94.94 561 GLN A CA 1
ATOM 4467 C C . GLN A 1 561 ? -34.777 16.199 13.456 1.00 94.94 561 GLN A C 1
ATOM 4469 O O . GLN A 1 561 ? -34.523 16.303 14.651 1.00 94.94 561 GLN A O 1
ATOM 4474 N N . GLU A 1 562 ? -35.275 15.076 12.937 1.00 94.31 562 GLU A N 1
ATOM 4475 C CA . GLU A 1 562 ? -35.540 13.869 13.724 1.00 94.31 562 GLU A CA 1
ATOM 4476 C C . GLU A 1 562 ? -34.271 13.382 14.440 1.00 94.31 562 GLU A C 1
ATOM 4478 O O . GLU A 1 562 ? -34.290 13.119 15.642 1.00 94.31 562 GLU A O 1
ATOM 4483 N N . PHE A 1 563 ? -33.145 13.279 13.726 1.00 95.31 563 PHE A N 1
ATOM 4484 C CA . PHE A 1 563 ? -31.885 12.831 14.324 1.00 95.31 563 PHE A CA 1
ATOM 4485 C C . PHE A 1 563 ? -31.228 13.885 15.222 1.00 95.31 563 PHE A C 1
ATOM 4487 O O . PHE A 1 563 ? -30.544 13.498 16.170 1.00 95.31 563 PHE A O 1
ATOM 4494 N N . ALA A 1 564 ? -31.467 15.175 14.981 1.00 95.31 564 ALA A N 1
ATOM 4495 C CA . ALA A 1 564 ? -31.063 16.246 15.888 1.00 95.31 564 ALA A CA 1
ATOM 4496 C C . ALA A 1 564 ? -31.803 16.157 17.226 1.00 95.31 564 ALA A C 1
ATOM 4498 O O . ALA A 1 564 ? -31.154 16.157 18.268 1.00 95.31 564 ALA A O 1
ATOM 4499 N N . ILE A 1 565 ? -33.122 15.933 17.206 1.00 93.81 565 ILE A N 1
ATOM 4500 C CA . ILE A 1 565 ? -33.929 15.706 18.418 1.00 93.81 565 ILE A CA 1
ATOM 4501 C C . ILE A 1 565 ? -33.425 14.473 19.182 1.00 93.81 565 ILE A C 1
ATOM 4503 O O . ILE A 1 565 ? -33.241 14.529 20.397 1.00 93.81 565 ILE A O 1
ATOM 4507 N N . LYS A 1 566 ? -33.126 13.368 18.482 1.00 93.81 566 LYS A N 1
ATOM 4508 C CA . LYS A 1 566 ? -32.529 12.169 19.107 1.00 93.81 566 LYS A CA 1
ATOM 4509 C C . LYS A 1 566 ? -31.156 12.455 19.726 1.00 93.81 566 LYS A C 1
ATOM 4511 O O . LYS A 1 566 ? -30.819 11.899 20.770 1.00 93.81 566 LYS A O 1
ATOM 4516 N N . GLY A 1 567 ? -30.344 13.285 19.073 1.00 93.50 567 GLY A N 1
ATOM 4517 C CA . GLY A 1 567 ? -29.057 13.745 19.594 1.00 93.50 567 GLY A CA 1
ATOM 4518 C C . GLY A 1 567 ? -29.218 14.595 20.852 1.00 93.50 567 GLY A C 1
ATOM 4519 O O . GLY A 1 567 ? -28.576 14.326 21.864 1.00 93.50 567 GLY A O 1
ATOM 4520 N N . GLU A 1 568 ? -30.132 15.563 20.818 1.00 94.12 568 GLU A N 1
ATOM 4521 C CA . GLU A 1 568 ? -30.472 16.428 21.946 1.00 94.12 568 GLU A CA 1
ATOM 4522 C C . GLU A 1 568 ? -30.977 15.630 23.148 1.00 94.12 568 GLU A C 1
ATOM 4524 O O . GLU A 1 568 ? -30.466 15.816 24.251 1.00 94.12 568 GLU A O 1
ATOM 4529 N N . ALA A 1 569 ? -31.891 14.680 22.932 1.00 94.19 569 ALA A N 1
ATOM 4530 C CA . ALA A 1 569 ? -32.363 13.785 23.982 1.00 94.19 569 ALA A CA 1
ATOM 4531 C C . ALA A 1 569 ? -31.195 13.035 24.643 1.00 94.19 569 ALA A C 1
ATOM 4533 O O . ALA A 1 569 ? -31.096 13.012 25.866 1.00 94.19 569 ALA A O 1
ATOM 4534 N N . LYS A 1 570 ? -30.244 12.499 23.863 1.00 93.31 570 LYS A N 1
ATOM 4535 C CA . LYS A 1 570 ? -29.043 11.850 24.421 1.00 93.31 570 LYS A CA 1
ATOM 4536 C C . LYS A 1 570 ? -28.138 12.808 25.200 1.00 93.31 570 LYS A C 1
ATOM 4538 O O . LYS A 1 570 ? -27.603 12.409 26.232 1.00 93.31 570 LYS A O 1
ATOM 4543 N N . ARG A 1 571 ? -27.962 14.053 24.740 1.00 93.19 571 ARG A N 1
ATOM 4544 C CA . ARG A 1 571 ? -27.198 15.071 25.487 1.00 93.19 571 ARG A CA 1
ATOM 4545 C C . ARG A 1 571 ? -27.860 15.380 26.827 1.00 93.19 571 ARG A C 1
ATOM 4547 O O . ARG A 1 571 ? -27.163 15.397 27.832 1.00 93.19 571 ARG A O 1
ATOM 4554 N N . LEU A 1 572 ? -29.185 15.531 26.852 1.00 94.25 572 LEU A N 1
ATOM 4555 C CA . LEU A 1 572 ? -29.954 15.758 28.080 1.00 94.25 572 LEU A CA 1
ATOM 4556 C C . LEU A 1 572 ? -29.858 14.581 29.059 1.00 94.25 572 LEU A C 1
ATOM 4558 O O . LEU A 1 572 ? -29.802 14.796 30.265 1.00 94.25 572 LEU A O 1
ATOM 4562 N N . VAL A 1 573 ? -29.782 13.339 28.567 1.00 93.12 573 VAL A N 1
ATOM 4563 C CA . VAL A 1 573 ? -29.499 12.170 29.422 1.00 93.12 573 VAL A CA 1
ATOM 4564 C C . VAL A 1 573 ? -28.110 12.284 30.060 1.00 93.12 573 VAL A C 1
ATOM 4566 O O . VAL A 1 573 ? -27.970 12.111 31.270 1.00 93.12 573 VAL A O 1
ATOM 4569 N N . ALA A 1 574 ? -27.082 12.625 29.279 1.00 91.25 574 ALA A N 1
ATOM 4570 C CA . ALA A 1 574 ? -25.727 12.809 29.806 1.00 91.25 574 ALA A CA 1
ATOM 4571 C C . ALA A 1 574 ? -25.634 13.987 30.800 1.00 91.25 574 ALA A C 1
ATOM 4573 O O . ALA A 1 574 ? -24.976 13.887 31.841 1.00 91.25 574 ALA A O 1
ATOM 4574 N N . GLU A 1 575 ? -26.325 15.087 30.504 1.00 92.69 575 GLU A N 1
ATOM 4575 C CA . GLU A 1 575 ? -26.440 16.255 31.375 1.00 92.69 575 GLU A CA 1
ATOM 4576 C C . GLU A 1 575 ? -27.148 15.901 32.686 1.00 92.69 575 GLU A C 1
ATOM 4578 O O . GLU A 1 575 ? -26.614 16.180 33.757 1.00 92.69 575 GLU A O 1
ATOM 4583 N N . GLY A 1 576 ? -28.279 15.190 32.628 1.00 93.00 576 GLY A N 1
ATOM 4584 C CA . GLY A 1 576 ? -29.000 14.710 33.808 1.00 93.00 576 GLY A CA 1
ATOM 4585 C C . GLY A 1 576 ? -28.127 13.845 34.720 1.00 93.00 576 GLY A C 1
ATOM 4586 O O . GLY A 1 576 ? -28.159 13.997 35.942 1.00 93.00 576 GLY A O 1
ATOM 4587 N N . GLY A 1 577 ? -27.273 12.993 34.145 1.00 89.75 577 GLY A N 1
ATOM 4588 C CA . GLY A 1 577 ? -26.301 12.203 34.906 1.00 89.75 577 GLY A CA 1
ATOM 4589 C C . GLY A 1 577 ? -25.240 13.056 35.604 1.00 89.75 577 GLY A C 1
ATOM 4590 O O . GLY A 1 577 ? -24.819 12.732 36.717 1.00 89.75 577 GLY A O 1
ATOM 4591 N N . THR A 1 578 ? -24.831 14.159 34.979 1.00 90.81 578 THR A N 1
ATOM 4592 C CA . THR A 1 578 ? -23.865 15.115 35.542 1.00 90.81 578 THR A CA 1
ATOM 4593 C C . THR A 1 578 ? -24.501 15.945 36.656 1.00 90.81 578 THR A C 1
ATOM 4595 O O . THR A 1 578 ? -23.976 15.982 37.767 1.00 90.81 578 THR A O 1
ATOM 4598 N N . LEU A 1 579 ? -25.686 16.511 36.414 1.00 93.31 579 LEU A N 1
ATOM 4599 C CA . LEU A 1 579 ? -26.460 17.273 37.399 1.00 93.31 579 LEU A CA 1
ATOM 4600 C C . LEU A 1 579 ? -26.799 16.437 38.639 1.00 93.31 579 LEU A C 1
ATOM 4602 O O . LEU A 1 579 ? -26.728 16.937 39.763 1.00 93.31 579 LEU A O 1
ATOM 4606 N N . ALA A 1 580 ? -27.103 15.146 38.455 1.00 90.00 580 ALA A N 1
ATOM 4607 C CA . ALA A 1 580 ? -27.324 14.224 39.564 1.00 90.00 580 ALA A CA 1
ATOM 4608 C C . ALA A 1 580 ? -26.087 14.126 40.469 1.00 90.00 580 ALA A C 1
ATOM 4610 O O . ALA A 1 580 ? -26.223 14.227 41.685 1.00 90.00 580 ALA A O 1
ATOM 4611 N N . LYS A 1 581 ? -24.886 13.992 39.889 1.00 87.75 581 LYS A N 1
ATOM 4612 C CA . LYS A 1 581 ? -23.613 13.940 40.635 1.00 87.75 581 LYS A CA 1
ATOM 4613 C C . LYS A 1 581 ? -23.287 15.251 41.351 1.00 87.75 581 LYS A C 1
ATOM 4615 O O . LYS A 1 581 ? -22.703 15.218 42.428 1.00 87.75 581 LYS A O 1
ATOM 4620 N N . GLU A 1 582 ? -23.675 16.389 40.777 1.00 88.75 582 GLU A N 1
ATOM 4621 C CA . GLU A 1 582 ? -23.535 17.716 41.397 1.00 88.75 582 GLU A CA 1
ATOM 4622 C C . GLU A 1 582 ? -24.547 17.971 42.530 1.00 88.75 582 GLU A C 1
ATOM 4624 O O . GLU A 1 582 ? -24.475 18.998 43.204 1.00 88.75 582 GLU A O 1
ATOM 4629 N N . GLY A 1 583 ? -25.505 17.061 42.741 1.00 86.25 583 GLY A N 1
ATOM 4630 C CA . GLY A 1 583 ? -26.560 17.204 43.743 1.00 86.25 583 GLY A CA 1
ATOM 4631 C C . GLY A 1 583 ? -27.714 18.116 43.326 1.00 86.25 583 GLY A C 1
ATOM 4632 O O . GLY A 1 583 ? -28.592 18.401 44.140 1.00 86.25 583 GLY A O 1
ATOM 4633 N N . LYS A 1 584 ? -27.769 18.538 42.057 1.00 92.75 584 LYS A N 1
ATOM 4634 C CA . LYS A 1 584 ? -28.881 19.307 41.471 1.00 92.75 584 LYS A CA 1
ATOM 4635 C C . LYS A 1 584 ? -29.994 18.361 41.016 1.00 92.75 584 LYS A C 1
ATOM 4637 O O . LYS A 1 584 ? -30.271 18.191 39.830 1.00 92.75 584 LYS A O 1
ATOM 4642 N N . VAL A 1 585 ? -30.610 17.685 41.982 1.00 91.69 585 VAL A N 1
ATOM 4643 C CA . VAL A 1 585 ? -31.504 16.538 41.737 1.00 91.69 585 VAL A CA 1
ATOM 4644 C C . VAL A 1 585 ? -32.752 16.921 40.939 1.00 91.69 585 VAL A C 1
ATOM 4646 O O . VAL A 1 585 ? -33.155 16.195 40.033 1.00 91.69 585 VAL A O 1
ATOM 4649 N N . THR A 1 586 ? -33.354 18.070 41.237 1.00 91.62 586 THR A N 1
ATOM 4650 C CA . THR A 1 586 ? -34.547 18.567 40.536 1.00 91.62 586 THR A CA 1
ATOM 4651 C C . THR A 1 586 ? -34.260 18.884 39.069 1.00 91.62 586 THR A C 1
ATOM 4653 O O . THR A 1 586 ? -35.044 18.514 38.196 1.00 91.62 586 THR A O 1
ATOM 4656 N N . GLU A 1 587 ? -33.112 19.503 38.785 1.00 94.00 587 GLU A N 1
ATOM 4657 C CA . GLU A 1 587 ? -32.646 19.790 37.424 1.00 94.00 587 GLU A CA 1
ATOM 4658 C C . GLU A 1 587 ? -32.318 18.494 36.668 1.00 94.00 587 GLU A C 1
ATOM 4660 O O . GLU A 1 587 ? -32.697 18.343 35.509 1.00 94.00 587 GLU A O 1
ATOM 4665 N N . ALA A 1 588 ? -31.713 17.508 37.339 1.00 94.06 588 ALA A N 1
ATOM 4666 C CA . ALA A 1 588 ? -31.439 16.196 36.756 1.00 94.06 588 ALA A CA 1
ATOM 4667 C C . ALA A 1 588 ? -32.724 15.445 36.356 1.00 94.06 588 ALA A C 1
ATOM 4669 O O . ALA A 1 588 ? -32.810 14.897 35.255 1.00 94.06 588 ALA A O 1
ATOM 4670 N N . ILE A 1 589 ? -33.748 15.444 37.219 1.00 92.81 589 ILE A N 1
ATOM 4671 C CA . ILE A 1 589 ? -35.064 14.858 36.908 1.00 92.81 589 ILE A CA 1
ATOM 4672 C C . ILE A 1 589 ? -35.705 15.591 35.723 1.00 92.81 589 ILE A C 1
ATOM 4674 O O . ILE A 1 589 ? -36.249 14.943 34.822 1.00 92.81 589 ILE A O 1
ATOM 4678 N N . ALA A 1 590 ? -35.626 16.925 35.699 1.00 94.56 590 ALA A N 1
ATOM 4679 C CA . ALA A 1 590 ? -36.149 17.729 34.600 1.00 94.56 590 ALA A CA 1
ATOM 4680 C C . ALA A 1 590 ? -35.452 17.396 33.270 1.00 94.56 590 ALA A C 1
ATOM 4682 O O . ALA A 1 590 ? -36.142 17.188 32.273 1.00 94.56 590 ALA A O 1
ATOM 4683 N N . ALA A 1 591 ? -34.123 17.247 33.269 1.00 94.12 591 ALA A N 1
ATOM 4684 C CA . ALA A 1 591 ? -33.340 16.887 32.087 1.00 94.12 591 ALA A CA 1
ATOM 4685 C C . ALA A 1 591 ? -33.733 15.509 31.523 1.00 94.12 591 ALA A C 1
ATOM 4687 O O . ALA A 1 591 ? -34.035 15.395 30.334 1.00 94.12 591 ALA A O 1
ATOM 4688 N N . TYR A 1 592 ? -33.836 14.472 32.365 1.00 93.31 592 TYR A N 1
ATOM 4689 C CA . TYR A 1 592 ? -34.294 13.149 31.915 1.00 93.31 592 TYR A CA 1
ATOM 4690 C C . TYR A 1 592 ? -35.742 13.161 31.413 1.00 93.31 592 TYR A C 1
ATOM 4692 O O . TYR A 1 592 ? -36.055 12.533 30.400 1.00 93.31 592 TYR A O 1
ATOM 4700 N N . THR A 1 593 ? -36.624 13.903 32.086 1.00 92.44 593 THR A N 1
ATOM 4701 C CA . THR A 1 593 ? -38.028 14.044 31.674 1.00 92.44 593 THR A CA 1
ATOM 4702 C C . THR A 1 593 ? -38.130 14.743 30.319 1.00 92.44 593 THR A C 1
ATOM 4704 O O . THR A 1 593 ? -38.890 14.319 29.447 1.00 92.44 593 THR A O 1
ATOM 4707 N N . GLN A 1 594 ? -37.340 15.797 30.110 1.00 94.19 594 GLN A N 1
ATOM 4708 C CA . GLN A 1 594 ? -37.267 16.505 28.837 1.00 94.19 594 GLN A CA 1
ATOM 4709 C C . GLN A 1 594 ? -36.688 15.615 27.733 1.00 94.19 594 GLN A C 1
ATOM 4711 O O . GLN A 1 594 ? -37.236 15.606 26.632 1.00 94.19 594 GLN A O 1
ATOM 4716 N N . ALA A 1 595 ? -35.659 14.813 28.027 1.00 94.31 595 ALA A N 1
ATOM 4717 C CA . ALA A 1 595 ? -35.105 13.846 27.082 1.00 94.31 595 ALA A CA 1
ATOM 4718 C C . ALA A 1 595 ? -36.168 12.846 26.600 1.00 94.31 595 ALA A C 1
ATOM 4720 O O . ALA A 1 595 ? -36.338 12.665 25.397 1.00 94.31 595 ALA A O 1
ATOM 4721 N N . GLN A 1 596 ? -36.937 12.257 27.521 1.00 92.56 596 GLN A N 1
ATOM 4722 C CA . GLN A 1 596 ? -38.021 11.318 27.195 1.00 92.56 596 GLN A CA 1
ATOM 4723 C C . GLN A 1 596 ? -39.208 11.989 26.493 1.00 92.56 596 GLN A C 1
ATOM 4725 O O . GLN A 1 596 ? -39.923 11.347 25.726 1.00 92.56 596 GLN A O 1
ATOM 4730 N N . LYS A 1 597 ? -39.435 13.284 26.736 1.00 94.12 597 LYS A N 1
ATOM 4731 C CA . LYS A 1 597 ? -40.445 14.067 26.013 1.00 94.12 597 LYS A CA 1
ATOM 4732 C C . LYS A 1 597 ? -40.029 14.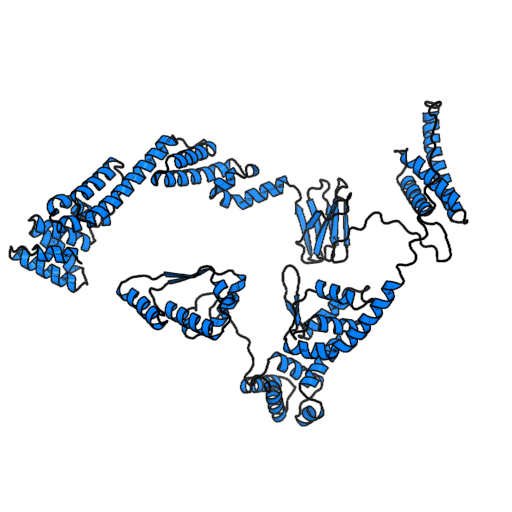325 24.562 1.00 94.12 597 LYS A C 1
ATOM 4734 O O . LYS A 1 597 ? -40.887 14.297 23.683 1.00 94.12 597 LYS A O 1
ATOM 4739 N N . LEU A 1 598 ? -38.746 14.604 24.329 1.00 92.06 598 LEU A N 1
ATOM 4740 C CA . LEU A 1 598 ? -38.179 14.847 23.001 1.00 92.06 598 LEU A CA 1
ATOM 4741 C C . LEU A 1 598 ? -38.087 13.559 22.176 1.00 92.06 598 LEU A C 1
ATOM 4743 O O . LEU A 1 598 ? -38.516 13.537 21.025 1.00 92.06 598 LEU A O 1
ATOM 4747 N N . ASP A 1 599 ? -37.581 12.482 22.773 1.00 91.94 599 ASP A N 1
ATOM 4748 C CA . ASP A 1 599 ? -37.547 11.151 22.174 1.00 91.94 599 ASP A CA 1
ATOM 4749 C C . ASP A 1 599 ? -38.095 10.120 23.173 1.00 91.94 599 ASP A C 1
ATOM 4751 O O . ASP A 1 599 ? -37.367 9.661 24.054 1.00 91.94 599 ASP A O 1
ATOM 4755 N N . PRO A 1 600 ? -39.365 9.694 23.028 1.00 90.81 600 PRO A N 1
ATOM 4756 C CA . PRO A 1 600 ? -39.965 8.684 23.900 1.00 90.81 600 PRO A CA 1
ATOM 4757 C C . PRO A 1 600 ? -39.246 7.330 23.895 1.00 90.81 600 PRO A C 1
ATOM 4759 O O . PRO A 1 600 ? -39.497 6.507 24.774 1.00 90.81 600 PRO A O 1
ATOM 4762 N N . LYS A 1 601 ? -38.385 7.073 22.901 1.00 90.00 601 LYS A N 1
ATOM 4763 C CA . LYS A 1 601 ? -37.580 5.851 22.789 1.00 90.00 601 LYS A CA 1
ATOM 4764 C C . LYS A 1 601 ? -36.140 6.040 23.267 1.00 90.00 601 LYS A C 1
ATOM 4766 O O . LYS A 1 601 ? -35.351 5.108 23.119 1.00 90.00 601 LYS A O 1
ATOM 4771 N N . VAL A 1 602 ? -35.779 7.202 23.821 1.00 91.56 602 VAL A N 1
ATOM 4772 C CA . VAL A 1 602 ? -34.428 7.426 24.341 1.00 91.56 602 VAL A CA 1
ATOM 4773 C C . VAL A 1 602 ? -34.134 6.428 25.459 1.00 91.56 602 VAL A C 1
ATOM 4775 O O . VAL A 1 602 ? -34.844 6.342 26.464 1.00 91.56 602 VAL A O 1
ATOM 4778 N N . GLU A 1 603 ? -33.079 5.643 25.271 1.00 87.62 603 GLU A N 1
ATOM 4779 C CA . GLU A 1 603 ? -32.608 4.722 26.295 1.00 87.62 603 GLU A CA 1
ATOM 4780 C C . GLU A 1 603 ? -31.809 5.501 27.339 1.00 87.62 603 GLU A C 1
ATOM 4782 O O . GLU A 1 603 ? -30.792 6.125 27.033 1.00 87.62 603 GLU A O 1
ATOM 4787 N N . ILE A 1 604 ? -32.285 5.455 28.580 1.00 90.44 604 ILE A N 1
ATOM 4788 C CA . ILE A 1 604 ? -31.540 5.909 29.751 1.00 90.44 604 ILE A CA 1
ATOM 4789 C C . ILE A 1 604 ? -30.947 4.657 30.375 1.00 90.44 604 ILE A C 1
ATOM 4791 O O . ILE A 1 604 ? -31.686 3.779 30.834 1.00 90.44 604 ILE A O 1
ATOM 4795 N N . ASP A 1 605 ? -29.622 4.561 30.335 1.00 88.81 605 ASP A N 1
ATOM 4796 C CA . ASP A 1 605 ? -28.914 3.387 30.820 1.00 88.81 605 ASP A CA 1
ATOM 4797 C C . ASP A 1 605 ? -29.066 3.201 32.339 1.00 88.81 605 ASP A C 1
ATOM 4799 O O . ASP A 1 605 ? -29.416 4.112 33.100 1.00 88.81 605 ASP A O 1
ATOM 4803 N N . THR A 1 606 ? -28.801 1.976 32.794 1.00 89.25 606 THR A N 1
ATOM 4804 C CA . THR A 1 606 ? -28.880 1.618 34.212 1.00 89.25 606 THR A CA 1
ATOM 4805 C C . THR A 1 606 ? -27.988 2.518 35.068 1.00 89.25 606 THR A C 1
ATOM 4807 O O . THR A 1 606 ? -28.410 2.943 36.139 1.00 89.25 606 THR A O 1
ATOM 4810 N N . SER A 1 607 ? -26.785 2.866 34.597 1.00 88.38 607 SER A N 1
ATOM 4811 C CA . SER A 1 607 ? -25.847 3.728 35.329 1.00 88.38 607 SER A CA 1
ATOM 4812 C C . SER A 1 607 ? -26.380 5.141 35.576 1.00 88.38 607 SER A C 1
ATOM 4814 O O . SER A 1 607 ? -26.116 5.721 36.632 1.00 88.38 607 SER A O 1
ATOM 4816 N N . SER A 1 608 ? -27.149 5.692 34.642 1.00 90.38 608 SER A N 1
ATOM 4817 C CA . SER A 1 608 ? -27.756 7.020 34.734 1.00 90.38 608 SER A CA 1
ATOM 4818 C C . SER A 1 608 ? -28.880 7.022 35.768 1.00 90.38 608 SER A C 1
ATOM 4820 O O . SER A 1 608 ? -28.914 7.890 36.647 1.00 90.38 608 SER A O 1
ATOM 4822 N N . TRP A 1 609 ? -29.730 5.988 35.755 1.00 93.00 609 TRP A N 1
ATOM 4823 C CA . TRP A 1 609 ? -30.755 5.788 36.784 1.00 93.00 609 TRP A CA 1
ATOM 4824 C C . TRP A 1 609 ? -30.165 5.519 38.167 1.00 93.00 609 TRP A C 1
ATOM 4826 O O . TRP A 1 609 ? -30.636 6.066 39.164 1.00 93.00 609 TRP A O 1
ATOM 4836 N N . GLU A 1 610 ? -29.110 4.713 38.238 1.00 91.25 610 GLU A N 1
ATOM 4837 C CA . GLU A 1 610 ? -28.377 4.448 39.471 1.00 91.25 610 GLU A CA 1
ATOM 4838 C C . GLU A 1 610 ? -27.737 5.704 40.051 1.00 91.25 610 GLU A C 1
ATOM 4840 O O . GLU A 1 610 ? -27.784 5.903 41.263 1.00 91.25 610 GLU A O 1
ATOM 4845 N N . SER A 1 611 ? -27.144 6.539 39.197 1.00 90.44 611 SER A N 1
ATOM 4846 C CA . SER A 1 611 ? -26.533 7.802 39.610 1.00 90.44 611 SER A CA 1
ATOM 4847 C C . SER A 1 611 ? -27.594 8.735 40.186 1.00 90.44 611 SER A C 1
ATOM 4849 O O . SER A 1 611 ? -27.415 9.252 41.287 1.00 90.44 611 SER A O 1
ATOM 4851 N N . LEU A 1 612 ? -28.736 8.883 39.506 1.00 93.81 612 LEU A N 1
ATOM 4852 C CA . LEU A 1 612 ? -29.846 9.687 40.019 1.00 93.81 612 LEU A CA 1
ATOM 4853 C C . LEU A 1 612 ? -30.388 9.140 41.346 1.00 93.81 612 LEU A C 1
ATOM 4855 O O . LEU A 1 612 ? -30.592 9.906 42.285 1.00 93.81 612 LEU A O 1
ATOM 4859 N N . CYS A 1 613 ? -30.567 7.822 41.447 1.00 94.31 613 CYS A N 1
ATOM 4860 C CA . CYS A 1 613 ? -31.000 7.157 42.673 1.00 94.31 613 CYS A CA 1
ATOM 4861 C C . CYS A 1 613 ? -30.030 7.412 43.837 1.00 94.31 613 CYS A C 1
ATOM 4863 O O . CYS A 1 613 ? -30.447 7.796 44.931 1.00 94.31 613 CYS A O 1
ATOM 4865 N N . TRP A 1 614 ? -28.732 7.208 43.605 1.00 92.50 614 TRP A N 1
ATOM 4866 C CA . TRP A 1 614 ? -27.699 7.311 44.631 1.00 92.50 614 TRP A CA 1
ATOM 4867 C C . TRP A 1 614 ? -27.510 8.747 45.107 1.00 92.50 614 TRP A C 1
ATOM 4869 O O . TRP A 1 614 ? -27.754 9.045 46.277 1.00 92.50 614 TRP A O 1
ATOM 4879 N N . TYR A 1 615 ? -27.131 9.650 44.201 1.00 91.62 615 TYR A N 1
ATOM 4880 C CA . TYR A 1 615 ? -26.855 11.035 44.566 1.00 91.62 615 TYR A CA 1
ATOM 4881 C C . TYR A 1 615 ? -28.133 11.760 45.000 1.00 91.62 615 TYR A C 1
ATOM 4883 O O . TYR A 1 615 ? -28.105 12.498 45.981 1.00 91.62 615 TYR A O 1
ATOM 4891 N N . GLY A 1 616 ? -29.281 11.463 44.384 1.00 91.69 616 GLY A N 1
ATOM 4892 C CA . GLY A 1 616 ? -30.569 11.983 44.839 1.00 91.69 616 GLY A CA 1
ATOM 4893 C C . GLY A 1 616 ? -30.897 11.597 46.279 1.00 91.69 616 GLY A C 1
ATOM 4894 O O . GLY A 1 616 ? -31.281 12.448 47.082 1.00 91.69 616 GLY A O 1
ATOM 4895 N N . SER A 1 617 ? -30.659 10.337 46.649 1.00 92.06 617 SER A N 1
ATOM 4896 C CA . SER A 1 617 ? -30.857 9.869 48.025 1.00 92.06 617 SER A CA 1
ATOM 4897 C C . SER A 1 617 ? -29.899 10.542 49.008 1.00 92.06 617 SER A C 1
ATOM 4899 O O . SER A 1 617 ? -30.322 10.985 50.076 1.00 92.06 617 SER A O 1
ATOM 4901 N N . LEU A 1 618 ? -28.623 10.676 48.638 1.00 90.44 618 LEU A N 1
ATOM 4902 C CA . LEU A 1 618 ? -27.608 11.313 49.478 1.00 90.44 618 LEU A CA 1
ATOM 4903 C C . LEU A 1 618 ? -27.851 12.815 49.688 1.00 90.44 618 LEU A C 1
ATOM 4905 O O . LEU A 1 618 ? -27.586 13.328 50.774 1.00 90.44 618 LEU A O 1
ATOM 4909 N N . HIS A 1 619 ? -28.416 13.503 48.694 1.00 89.12 619 HIS A N 1
ATOM 4910 C CA . HIS A 1 619 ? -28.801 14.915 48.769 1.00 89.12 619 HIS A CA 1
ATOM 4911 C C . HIS A 1 619 ? -30.210 15.143 49.348 1.00 89.12 619 HIS A C 1
ATOM 4913 O O . HIS A 1 619 ? -30.782 16.211 49.168 1.00 89.12 619 HIS A O 1
ATOM 4919 N N . ARG A 1 620 ? -30.764 14.169 50.089 1.00 87.75 620 ARG A N 1
ATOM 4920 C CA . ARG A 1 620 ? -32.071 14.247 50.781 1.00 87.75 620 ARG A CA 1
ATOM 4921 C C . ARG A 1 620 ? -33.301 14.362 49.867 1.00 87.75 620 ARG A C 1
ATOM 4923 O O . ARG A 1 620 ? -34.373 14.735 50.330 1.00 87.75 620 ARG A O 1
ATOM 4930 N N . HIS A 1 621 ? -33.184 13.922 48.619 1.00 91.25 621 HIS A N 1
ATOM 4931 C CA . HIS A 1 621 ? -34.280 13.809 47.650 1.00 91.25 621 HIS A CA 1
ATOM 4932 C C . HIS A 1 621 ? -34.719 12.350 47.427 1.00 91.25 621 HIS A C 1
ATOM 4934 O O . HIS A 1 621 ? -35.211 11.991 46.361 1.00 91.25 621 HIS A O 1
ATOM 4940 N N . ALA A 1 622 ? -34.545 11.475 48.427 1.00 89.75 622 ALA A N 1
ATOM 4941 C CA . ALA A 1 622 ? -34.806 10.034 48.310 1.00 89.75 622 ALA A CA 1
ATOM 4942 C C . ALA A 1 622 ? -36.248 9.692 47.878 1.00 89.75 622 ALA A C 1
ATOM 4944 O O . ALA A 1 622 ? -36.453 8.725 47.146 1.00 89.75 622 ALA A O 1
ATOM 4945 N N . ALA A 1 623 ? -37.238 10.486 48.304 1.00 90.75 623 ALA A N 1
ATOM 4946 C CA . ALA A 1 623 ? -38.627 10.330 47.869 1.00 90.75 623 ALA A CA 1
ATOM 4947 C C . ALA A 1 623 ? -38.799 10.680 46.382 1.00 90.75 623 ALA A C 1
ATOM 4949 O O . ALA A 1 623 ? -39.450 9.937 45.648 1.00 90.75 623 ALA A O 1
ATOM 4950 N N . ASP A 1 624 ? -38.150 11.755 45.932 1.00 91.31 624 ASP A N 1
ATOM 4951 C CA . ASP A 1 624 ? -38.250 12.265 44.563 1.00 91.31 624 ASP A CA 1
ATOM 4952 C C . ASP A 1 624 ? -37.563 11.339 43.548 1.00 91.31 624 ASP A C 1
ATOM 4954 O O . ASP A 1 624 ? -37.989 11.269 42.399 1.00 91.31 624 ASP A O 1
ATOM 4958 N N . VAL A 1 625 ? -36.527 10.591 43.957 1.00 94.19 625 VAL A N 1
ATOM 4959 C CA . VAL A 1 625 ? -35.757 9.694 43.067 1.00 94.19 625 VAL A CA 1
ATOM 4960 C C . VAL A 1 625 ? -36.100 8.211 43.202 1.00 94.19 625 VAL A C 1
ATOM 4962 O O . VAL A 1 625 ? -35.474 7.377 42.545 1.00 94.19 625 VAL A O 1
ATOM 4965 N N . MET A 1 626 ? -37.101 7.843 44.008 1.00 94.25 626 MET A N 1
ATOM 4966 C CA . MET A 1 626 ? -37.457 6.432 44.212 1.00 94.25 626 MET A CA 1
ATOM 4967 C C . MET A 1 626 ? -37.809 5.724 42.894 1.00 94.25 626 MET A C 1
ATOM 4969 O O . MET A 1 626 ? -37.389 4.590 42.665 1.00 94.25 626 MET A O 1
ATOM 4973 N N . PHE A 1 627 ? -38.496 6.417 41.979 1.00 93.69 627 PHE A N 1
ATOM 4974 C CA . PHE A 1 627 ? -38.820 5.882 40.652 1.00 93.69 627 PHE A CA 1
ATOM 4975 C C . PHE A 1 627 ? -37.558 5.512 39.848 1.00 93.69 627 PHE A C 1
ATOM 4977 O O . PHE A 1 627 ? -37.539 4.498 39.150 1.00 93.69 627 PHE A O 1
ATOM 4984 N N . ALA A 1 628 ? -36.482 6.299 39.972 1.00 92.94 628 ALA A N 1
ATOM 4985 C CA . ALA A 1 628 ? -35.204 6.043 39.313 1.00 92.94 628 ALA A CA 1
ATOM 4986 C C . ALA A 1 628 ? -34.522 4.804 39.903 1.00 92.94 628 ALA A C 1
ATOM 4988 O O . ALA A 1 628 ? -34.010 3.963 39.165 1.00 92.94 628 ALA A O 1
ATOM 4989 N N . CYS A 1 629 ? -34.584 4.638 41.227 1.00 93.69 629 CYS A N 1
ATOM 4990 C CA . CYS A 1 629 ? -34.090 3.444 41.909 1.00 93.69 629 CYS A CA 1
ATOM 4991 C C . CYS A 1 629 ? -34.826 2.171 41.463 1.00 93.69 629 CYS A C 1
ATOM 4993 O O . CYS A 1 629 ? -34.213 1.119 41.273 1.00 93.69 629 CYS A O 1
ATOM 4995 N N . GLU A 1 630 ? -36.144 2.250 41.278 1.00 93.69 630 GLU A N 1
ATOM 4996 C CA . GLU A 1 630 ? -36.943 1.133 40.772 1.00 93.69 630 GLU A CA 1
ATOM 4997 C C . GLU A 1 630 ? -36.608 0.802 39.319 1.00 93.69 630 GLU A C 1
ATOM 4999 O O . GLU A 1 630 ? -36.415 -0.371 38.997 1.00 93.69 630 GLU A O 1
ATOM 5004 N N . LYS A 1 631 ? -36.468 1.819 38.458 1.00 92.62 631 LYS A N 1
ATOM 5005 C CA . LYS A 1 631 ? -36.059 1.646 37.057 1.00 92.62 631 LYS A CA 1
ATOM 5006 C C . LYS A 1 631 ? -34.671 1.028 36.929 1.00 92.62 631 LYS A C 1
ATOM 5008 O O . LYS A 1 631 ? -34.502 0.098 36.144 1.00 92.62 631 LYS A O 1
ATOM 5013 N N . ALA A 1 632 ? -33.713 1.463 37.745 1.00 92.69 632 ALA A N 1
ATOM 5014 C CA . ALA A 1 632 ? -32.377 0.877 37.785 1.00 92.69 632 ALA A CA 1
ATOM 5015 C C . ALA A 1 632 ? -32.420 -0.626 38.120 1.00 92.69 632 ALA A C 1
ATOM 5017 O O . ALA A 1 632 ? -31.821 -1.439 37.419 1.00 92.69 632 ALA A O 1
ATOM 5018 N N . VAL A 1 633 ? -33.182 -1.022 39.147 1.00 92.81 633 VAL A N 1
ATOM 5019 C CA . VAL A 1 633 ? -33.314 -2.442 39.523 1.00 92.81 633 VAL A CA 1
ATOM 5020 C C . VAL A 1 633 ? -34.108 -3.243 38.485 1.00 92.81 633 VAL A C 1
ATOM 5022 O O . VAL A 1 633 ? -33.796 -4.409 38.266 1.00 92.81 633 VAL A O 1
ATOM 5025 N N . GLN A 1 634 ? -35.103 -2.651 37.818 1.00 93.25 634 GLN A N 1
ATOM 5026 C CA . GLN A 1 634 ? -35.810 -3.309 36.710 1.00 93.25 634 GLN A CA 1
ATOM 5027 C C . GLN A 1 634 ? -34.867 -3.631 35.541 1.00 93.25 634 GLN A C 1
ATOM 5029 O O . GLN A 1 634 ? -34.978 -4.707 34.959 1.00 93.25 634 GLN A O 1
ATOM 5034 N N . LEU A 1 635 ? -33.937 -2.725 35.217 1.00 91.12 635 LEU A N 1
ATOM 5035 C CA . LEU A 1 635 ? -32.964 -2.908 34.135 1.00 91.12 635 LEU A CA 1
ATOM 5036 C C . LEU A 1 635 ? -31.813 -3.852 34.514 1.00 91.12 635 LEU A C 1
ATOM 5038 O O . LEU A 1 635 ? -31.295 -4.561 33.655 1.00 91.12 635 LEU A O 1
ATOM 5042 N N . ALA A 1 636 ? -31.421 -3.891 35.789 1.00 89.94 636 ALA A N 1
ATOM 5043 C CA . ALA A 1 636 ? -30.366 -4.770 36.294 1.00 89.94 636 ALA A CA 1
ATOM 5044 C C . ALA A 1 636 ? -30.820 -5.545 37.546 1.00 89.94 636 ALA A C 1
ATOM 5046 O O . ALA A 1 636 ? -30.310 -5.316 38.647 1.00 89.94 636 ALA A O 1
ATOM 5047 N N . PRO A 1 637 ? -31.748 -6.511 37.405 1.00 87.12 637 PRO A N 1
ATOM 5048 C CA . PRO A 1 637 ? -32.353 -7.183 38.551 1.00 87.12 637 PRO A CA 1
ATOM 5049 C C . PRO A 1 637 ? -31.343 -7.985 39.367 1.00 87.12 637 PRO A C 1
ATOM 5051 O O . PRO A 1 637 ? -31.515 -8.101 40.576 1.00 87.12 637 PRO A O 1
ATOM 5054 N N . ASN A 1 638 ? -30.283 -8.506 38.749 1.00 87.50 638 ASN A N 1
ATOM 5055 C CA . ASN A 1 638 ? -29.274 -9.327 39.425 1.00 87.50 638 ASN A CA 1
ATOM 5056 C C . ASN A 1 638 ? -28.109 -8.513 40.007 1.00 87.50 638 ASN A C 1
ATOM 5058 O O . ASN A 1 638 ? -27.251 -9.079 40.677 1.00 87.50 638 ASN A O 1
ATOM 5062 N N . ASN A 1 639 ? -28.061 -7.198 39.775 1.00 90.06 639 ASN A N 1
ATOM 5063 C CA . ASN A 1 639 ? -26.984 -6.367 40.296 1.00 90.06 639 ASN A CA 1
ATOM 5064 C C . ASN A 1 639 ? -27.279 -5.974 41.751 1.00 90.06 639 ASN A C 1
ATOM 5066 O O . ASN A 1 639 ? -28.122 -5.121 42.047 1.00 90.06 639 ASN A O 1
ATOM 5070 N N . VAL A 1 640 ? -26.574 -6.618 42.680 1.00 88.38 640 VAL A N 1
ATOM 5071 C CA . VAL A 1 640 ? -26.751 -6.384 44.116 1.00 88.38 640 VAL A CA 1
ATOM 5072 C C . VAL A 1 640 ? -26.372 -4.970 44.544 1.00 88.38 640 VAL A C 1
ATOM 5074 O O . VAL A 1 640 ? -26.984 -4.443 45.471 1.00 88.38 640 VAL A O 1
ATOM 5077 N N . SER A 1 641 ? -25.428 -4.317 43.861 1.00 88.56 641 SER A N 1
ATOM 5078 C CA . SER A 1 641 ? -25.050 -2.926 44.143 1.00 88.56 641 SER A CA 1
ATOM 5079 C C . SER A 1 641 ? -26.191 -1.966 43.802 1.00 88.56 641 SER A C 1
ATOM 5081 O O . SER A 1 641 ? -26.493 -1.059 44.578 1.00 88.56 641 SER A O 1
ATOM 5083 N N . THR A 1 642 ? -26.884 -2.198 42.685 1.00 90.31 6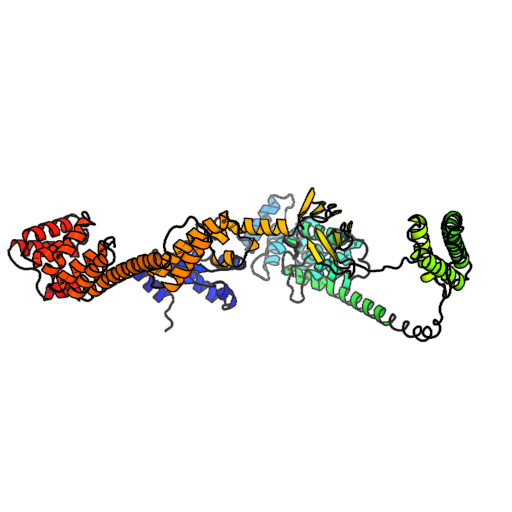42 THR A N 1
ATOM 5084 C CA . THR A 1 642 ? -28.086 -1.449 42.283 1.00 90.31 642 THR A CA 1
ATOM 5085 C C . THR A 1 642 ? -29.199 -1.600 43.317 1.00 90.31 642 THR A C 1
ATOM 5087 O O . THR A 1 642 ? -29.817 -0.612 43.722 1.00 90.31 642 THR A O 1
ATOM 5090 N N . ARG A 1 643 ? -29.415 -2.829 43.810 1.00 91.31 643 ARG A N 1
ATOM 5091 C CA . ARG A 1 643 ? -30.373 -3.100 44.894 1.00 91.31 643 ARG A CA 1
ATOM 5092 C C . ARG A 1 643 ? -29.982 -2.384 46.183 1.00 91.31 643 ARG A C 1
ATOM 5094 O O . ARG A 1 643 ? -30.828 -1.722 46.770 1.00 91.31 643 ARG A O 1
ATOM 5101 N N . ALA A 1 644 ? -28.711 -2.426 46.581 1.00 90.94 644 ALA A N 1
ATOM 5102 C CA . ALA A 1 644 ? -28.228 -1.730 47.771 1.00 90.94 644 ALA A CA 1
ATOM 5103 C C . ALA A 1 644 ? -28.443 -0.206 47.693 1.00 90.94 644 ALA A C 1
ATOM 5105 O O . ALA A 1 644 ? -28.860 0.408 48.674 1.00 90.94 644 ALA A O 1
ATOM 5106 N N . ARG A 1 645 ? -28.241 0.413 46.519 1.00 92.31 645 ARG A N 1
ATOM 5107 C CA . ARG A 1 645 ? -28.539 1.844 46.297 1.00 92.31 645 ARG A CA 1
ATOM 5108 C C . ARG A 1 645 ? -30.029 2.157 46.478 1.00 92.31 645 ARG A C 1
ATOM 5110 O O . ARG A 1 645 ? -30.364 3.137 47.138 1.00 92.31 645 ARG A O 1
ATOM 5117 N N . ARG A 1 646 ? -30.927 1.294 45.985 1.00 94.56 646 ARG A N 1
ATOM 5118 C CA . ARG A 1 646 ? -32.372 1.389 46.268 1.00 94.56 646 ARG A CA 1
ATOM 5119 C C . ARG A 1 646 ? -32.686 1.173 47.753 1.00 94.56 646 ARG A C 1
ATOM 5121 O O . ARG A 1 646 ? -33.549 1.863 48.290 1.00 94.56 646 ARG A O 1
ATOM 5128 N N . GLY A 1 647 ? -31.973 0.270 48.426 1.00 92.94 647 GLY A N 1
ATOM 5129 C CA . GLY A 1 647 ? -32.097 0.030 49.865 1.00 92.94 647 GLY A CA 1
ATOM 5130 C C . GLY A 1 647 ? -31.837 1.289 50.697 1.00 92.94 647 GLY A C 1
ATOM 5131 O O . GLY A 1 647 ? -32.604 1.588 51.612 1.00 92.94 647 GLY A O 1
ATOM 5132 N N . LEU A 1 648 ? -30.829 2.089 50.323 1.00 93.00 648 LEU A N 1
ATOM 5133 C CA . LEU A 1 648 ? -30.576 3.401 50.935 1.00 93.00 648 LEU A CA 1
ATOM 5134 C C . LEU A 1 648 ? -31.778 4.341 50.767 1.00 93.00 648 LEU A C 1
ATOM 5136 O O . LEU A 1 648 ? -32.263 4.899 51.752 1.00 93.00 648 LEU A O 1
ATOM 5140 N N . ALA A 1 649 ? -32.290 4.481 49.542 1.00 93.56 649 ALA A N 1
ATOM 5141 C CA . ALA A 1 649 ? -33.456 5.319 49.262 1.00 93.56 649 ALA A CA 1
ATOM 5142 C C . ALA A 1 649 ? -34.690 4.871 50.070 1.00 93.56 649 ALA A C 1
ATOM 5144 O O . ALA A 1 649 ? -35.420 5.695 50.626 1.00 93.56 649 ALA A O 1
ATOM 5145 N N . ARG A 1 650 ? -34.916 3.554 50.177 1.00 93.94 650 ARG A N 1
ATOM 5146 C CA . ARG A 1 650 ? -36.025 2.950 50.937 1.00 93.94 650 ARG A CA 1
ATOM 5147 C C . ARG A 1 650 ? -35.920 3.236 52.428 1.00 93.94 650 ARG A C 1
ATOM 5149 O O . ARG A 1 650 ? -36.919 3.592 53.046 1.00 93.94 650 ARG A O 1
ATOM 5156 N N . ALA A 1 651 ? -34.722 3.150 52.998 1.00 92.12 651 ALA A N 1
ATOM 5157 C CA . ALA A 1 651 ? -34.517 3.472 54.404 1.00 92.12 651 ALA A CA 1
ATOM 5158 C C . ALA A 1 651 ? -34.787 4.956 54.698 1.00 92.12 651 ALA A C 1
ATOM 5160 O O . ALA A 1 651 ? -35.451 5.272 55.682 1.00 92.12 651 ALA A O 1
ATOM 5161 N N . LEU A 1 652 ? -34.334 5.856 53.818 1.00 90.50 652 LEU A N 1
ATOM 5162 C CA . LEU A 1 652 ? -34.545 7.304 53.945 1.00 90.50 652 LEU A CA 1
ATOM 5163 C C . LEU A 1 652 ? -36.010 7.732 53.751 1.00 90.50 652 LEU A C 1
ATOM 5165 O O . LEU A 1 652 ? -36.404 8.787 54.237 1.00 90.50 652 LEU A O 1
ATOM 5169 N N . THR A 1 653 ? -36.818 6.915 53.071 1.00 90.69 653 THR A N 1
ATOM 5170 C CA . THR A 1 653 ? -38.258 7.147 52.841 1.00 90.69 653 THR A CA 1
ATOM 5171 C C . THR A 1 653 ? -39.164 6.392 53.822 1.00 90.69 653 THR A C 1
ATOM 5173 O O . THR A 1 653 ? -40.384 6.484 53.721 1.00 90.69 653 THR A O 1
ATOM 5176 N N . GLY A 1 654 ? -38.591 5.668 54.792 1.00 87.38 654 GLY A N 1
ATOM 5177 C CA . GLY A 1 654 ? -39.336 4.967 55.846 1.00 87.38 654 GLY A CA 1
ATOM 5178 C C . GLY A 1 654 ? -39.762 3.532 55.512 1.00 87.38 654 GLY A C 1
ATOM 5179 O O . GLY A 1 654 ? -40.408 2.886 56.334 1.00 87.38 654 GLY A O 1
ATOM 5180 N N . ASN A 1 655 ? -39.373 2.981 54.357 1.00 91.44 655 ASN A N 1
ATOM 5181 C CA . ASN A 1 655 ? -39.557 1.563 54.036 1.00 91.44 655 ASN A CA 1
ATOM 5182 C C . ASN A 1 655 ? -38.406 0.720 54.614 1.00 91.44 655 ASN A C 1
ATOM 5184 O O . ASN A 1 655 ? -37.538 0.215 53.896 1.00 91.44 655 ASN A O 1
ATOM 5188 N N . THR A 1 656 ? -38.397 0.583 55.940 1.00 90.31 656 THR A N 1
ATOM 5189 C CA . THR A 1 656 ? -37.352 -0.125 56.695 1.00 90.31 656 THR A CA 1
ATOM 5190 C C . THR A 1 656 ? -37.226 -1.591 56.285 1.00 90.31 656 THR A C 1
ATOM 5192 O O . THR A 1 656 ? -36.114 -2.081 56.107 1.00 90.31 656 THR A O 1
ATOM 5195 N N . GLN A 1 657 ? -38.351 -2.284 56.087 1.00 91.31 657 GLN A N 1
ATOM 5196 C CA . GLN A 1 657 ? -38.356 -3.704 55.734 1.00 91.31 657 GLN A CA 1
ATOM 5197 C C . GLN A 1 657 ? -37.755 -3.943 54.340 1.00 91.31 657 GLN A C 1
ATOM 5199 O O . GLN A 1 657 ? -36.847 -4.760 54.193 1.00 91.31 657 GLN A O 1
ATOM 5204 N N . GLY A 1 658 ? -38.174 -3.168 53.334 1.00 91.00 658 GLY A N 1
ATOM 5205 C CA . GLY A 1 658 ? -37.631 -3.279 51.978 1.00 91.00 658 GLY A CA 1
ATOM 5206 C C . GLY A 1 658 ? -36.167 -2.839 51.864 1.00 91.00 658 GLY A C 1
ATOM 5207 O O . GLY A 1 658 ? -35.451 -3.319 50.986 1.00 91.00 658 GLY A O 1
ATOM 5208 N N . ALA A 1 659 ? -35.704 -1.943 52.742 1.00 92.19 659 ALA A N 1
ATOM 5209 C CA . ALA A 1 659 ? -34.292 -1.579 52.834 1.00 92.19 659 ALA A CA 1
ATOM 5210 C C . ALA A 1 659 ? -33.432 -2.720 53.395 1.00 92.19 659 ALA A C 1
ATOM 5212 O O . ALA A 1 659 ? -32.358 -2.992 52.860 1.00 92.19 659 ALA A O 1
ATOM 5213 N N . ILE A 1 660 ? -33.913 -3.410 54.439 1.00 93.56 660 ILE A N 1
ATOM 5214 C CA . ILE A 1 660 ? -33.228 -4.574 55.020 1.00 93.56 660 ILE A CA 1
ATOM 5215 C C . ILE A 1 660 ? -33.061 -5.672 53.965 1.00 93.56 660 ILE A C 1
ATOM 5217 O O . ILE A 1 660 ? -31.952 -6.164 53.789 1.00 93.56 660 ILE A O 1
ATOM 5221 N N . GLU A 1 661 ? -34.117 -5.993 53.216 1.00 93.44 661 GLU A N 1
ATOM 5222 C CA . GLU A 1 661 ? -34.073 -7.011 52.155 1.00 93.44 661 GLU A CA 1
ATOM 5223 C C . GLU A 1 661 ? -33.030 -6.691 51.070 1.00 93.44 661 GLU A C 1
ATOM 5225 O O . GLU A 1 661 ? -32.247 -7.558 50.672 1.00 93.44 661 GLU A O 1
ATOM 5230 N N . ASP A 1 662 ? -32.976 -5.434 50.617 1.00 93.38 662 ASP A N 1
ATOM 5231 C CA . ASP A 1 662 ? -32.008 -4.986 49.611 1.00 93.38 662 ASP A CA 1
ATOM 5232 C C . ASP A 1 662 ? -30.557 -5.027 50.137 1.00 93.38 662 ASP A C 1
ATOM 5234 O O . ASP A 1 662 ? -29.642 -5.414 49.403 1.00 93.38 662 ASP A O 1
ATOM 5238 N N . PHE A 1 663 ? -30.329 -4.678 51.409 1.00 94.31 663 PHE A N 1
ATOM 5239 C CA . PHE A 1 663 ? -29.003 -4.746 52.034 1.00 94.31 663 PHE A CA 1
ATOM 5240 C C . PHE A 1 663 ? -28.551 -6.181 52.322 1.00 94.31 663 PHE A C 1
ATOM 5242 O O . PHE A 1 663 ? -27.380 -6.502 52.123 1.00 94.31 663 PHE A O 1
ATOM 5249 N N . GLU A 1 664 ? -29.451 -7.067 52.746 1.00 93.31 664 GLU A N 1
ATOM 5250 C CA . GLU A 1 664 ? -29.135 -8.481 52.976 1.00 93.31 664 GLU A CA 1
ATOM 5251 C C . GLU A 1 664 ? -28.782 -9.207 51.679 1.00 93.31 664 GLU A C 1
ATOM 5253 O O . GLU A 1 664 ? -27.823 -9.983 51.656 1.00 93.31 664 GLU A O 1
ATOM 5258 N N . ALA A 1 665 ? -29.473 -8.885 50.582 1.00 90.69 665 ALA A N 1
ATOM 5259 C CA . ALA A 1 665 ? -29.118 -9.384 49.257 1.00 90.69 665 ALA A CA 1
ATOM 5260 C C . ALA A 1 665 ? -27.685 -8.984 48.855 1.00 90.69 665 ALA A C 1
ATOM 5262 O O . ALA A 1 665 ? -26.959 -9.799 48.286 1.00 90.69 665 ALA A O 1
ATOM 5263 N N . TYR A 1 666 ? -27.254 -7.763 49.192 1.00 91.38 666 TYR A N 1
ATOM 5264 C CA . TYR A 1 666 ? -25.881 -7.308 48.962 1.00 91.38 666 TYR A CA 1
ATOM 5265 C C . TYR A 1 666 ? -24.865 -8.016 49.866 1.00 91.38 666 TYR A C 1
ATOM 5267 O O . TYR A 1 666 ? -23.848 -8.510 49.381 1.00 91.38 666 TYR A O 1
ATOM 5275 N N . ILE A 1 667 ? -25.147 -8.131 51.168 1.00 91.94 667 ILE A N 1
ATOM 5276 C CA . ILE A 1 667 ? -24.276 -8.811 52.146 1.00 91.94 667 ILE A CA 1
ATOM 5277 C C . ILE A 1 667 ? -24.023 -10.272 51.753 1.00 91.94 667 ILE A C 1
ATOM 5279 O O . ILE A 1 667 ? -22.908 -10.772 51.934 1.00 91.94 667 ILE A O 1
ATOM 5283 N N . ALA A 1 668 ? -25.042 -10.952 51.224 1.00 89.44 668 ALA A N 1
ATOM 5284 C CA . ALA A 1 668 ? -24.954 -12.350 50.822 1.00 89.44 668 ALA A CA 1
ATOM 5285 C C . ALA A 1 668 ? -23.997 -12.587 49.639 1.00 89.44 668 ALA A C 1
ATOM 5287 O O . ALA A 1 668 ? -23.439 -13.675 49.540 1.00 89.44 668 ALA A O 1
ATOM 5288 N N . GLN A 1 669 ? -23.795 -11.591 48.769 1.00 88.25 669 GLN A N 1
ATOM 5289 C CA . GLN A 1 669 ? -23.078 -11.759 47.496 1.00 88.25 669 GLN A CA 1
ATOM 5290 C C . GLN A 1 669 ? -21.797 -10.922 47.373 1.00 88.25 669 GLN A C 1
ATOM 5292 O O . GLN A 1 669 ? -21.026 -11.136 46.445 1.00 88.25 669 GLN A O 1
ATOM 5297 N N . THR A 1 670 ? -21.555 -9.965 48.274 1.00 85.94 670 THR A N 1
ATOM 5298 C CA . THR A 1 670 ? -20.346 -9.129 48.235 1.00 85.94 670 THR A CA 1
ATOM 5299 C C . THR A 1 670 ? -19.154 -9.780 48.950 1.00 85.94 670 THR A C 1
ATOM 5301 O O . THR A 1 670 ? -19.280 -10.290 50.077 1.00 85.94 670 THR A O 1
ATOM 5304 N N . ASP A 1 671 ? -17.981 -9.676 48.321 1.00 86.06 671 ASP A N 1
ATOM 5305 C CA . ASP A 1 671 ? -16.673 -10.031 48.892 1.00 86.06 671 ASP A CA 1
ATOM 5306 C C . ASP A 1 671 ? -15.960 -8.828 49.541 1.00 86.06 671 ASP A C 1
ATOM 5308 O O . ASP A 1 671 ? -14.951 -8.990 50.235 1.00 86.06 671 ASP A O 1
ATOM 5312 N N . ASP A 1 672 ? -16.499 -7.611 49.384 1.00 85.44 672 ASP A N 1
ATOM 5313 C CA . ASP A 1 672 ? -15.932 -6.406 49.991 1.00 85.44 672 ASP A CA 1
ATOM 5314 C C . ASP A 1 672 ? -16.191 -6.393 51.505 1.00 85.44 672 ASP A C 1
ATOM 5316 O O . ASP A 1 672 ? -17.270 -6.033 51.985 1.00 85.44 672 ASP A O 1
ATOM 5320 N N . LYS A 1 673 ? -15.166 -6.763 52.284 1.00 87.00 673 LYS A N 1
ATOM 5321 C CA . LYS A 1 673 ? -15.229 -6.831 53.754 1.00 87.00 673 LYS A CA 1
ATOM 5322 C C . LYS A 1 673 ? -15.630 -5.501 54.405 1.00 87.00 673 LYS A C 1
ATOM 5324 O O . LYS A 1 673 ? -16.302 -5.517 55.439 1.00 87.00 673 LYS A O 1
ATOM 5329 N N . LYS A 1 674 ? -15.237 -4.359 53.827 1.00 86.94 674 LYS A N 1
ATOM 5330 C CA . LYS A 1 674 ? -15.519 -3.023 54.375 1.00 86.94 674 LYS A CA 1
ATOM 5331 C C . LYS A 1 674 ? -16.993 -2.679 54.190 1.00 86.94 674 LYS A C 1
ATOM 5333 O O . LYS A 1 674 ? -17.660 -2.318 55.162 1.00 86.94 674 LYS A O 1
ATOM 5338 N N . TRP A 1 675 ? -17.513 -2.827 52.973 1.00 85.19 675 TRP A N 1
ATOM 5339 C CA . TRP A 1 675 ? -18.925 -2.566 52.692 1.00 85.19 675 TRP A CA 1
ATOM 5340 C C . TRP A 1 675 ? -19.840 -3.589 53.363 1.00 85.19 675 TRP A C 1
ATOM 5342 O O . TRP A 1 675 ? -20.846 -3.196 53.950 1.00 85.19 675 TRP A O 1
ATOM 5352 N N . LYS A 1 676 ? -19.460 -4.871 53.392 1.00 89.69 676 LYS A N 1
ATOM 5353 C CA . LYS A 1 676 ? -20.206 -5.933 54.084 1.00 89.69 676 LYS A CA 1
ATOM 5354 C C . LYS A 1 676 ? -20.433 -5.616 55.562 1.00 89.69 676 LYS A C 1
ATOM 5356 O O . LYS A 1 676 ? -21.569 -5.669 56.025 1.00 89.69 676 LYS A O 1
ATOM 5361 N N . SER A 1 677 ? -19.377 -5.215 56.274 1.00 89.94 677 SER A N 1
ATOM 5362 C CA . SER A 1 677 ? -19.462 -4.807 57.684 1.00 89.94 677 SER A CA 1
ATOM 5363 C C . SER A 1 677 ? -20.357 -3.575 57.876 1.00 89.94 677 SER A C 1
ATOM 5365 O O . SER A 1 677 ? -21.191 -3.532 58.782 1.00 89.94 677 SER A O 1
ATOM 5367 N N . ARG A 1 678 ? -20.258 -2.589 56.973 1.00 89.81 678 ARG A N 1
ATOM 5368 C CA . ARG A 1 678 ? -21.078 -1.371 57.029 1.00 89.81 678 ARG A CA 1
ATOM 5369 C C . ARG A 1 678 ? -22.570 -1.654 56.823 1.00 89.81 678 ARG A C 1
ATOM 5371 O O . ARG A 1 678 ? -23.377 -1.215 57.638 1.00 89.81 678 ARG A O 1
ATOM 5378 N N . PHE A 1 679 ? -22.932 -2.432 55.799 1.00 91.88 679 PHE A N 1
ATOM 5379 C CA . PHE A 1 679 ? -24.324 -2.831 55.552 1.00 91.88 679 PHE A CA 1
ATOM 5380 C C . PHE A 1 679 ? -24.886 -3.696 56.693 1.00 91.88 679 PHE A C 1
ATOM 5382 O O . PHE A 1 679 ? -26.040 -3.513 57.073 1.00 91.88 679 PHE A O 1
ATOM 5389 N N . GLN A 1 680 ? -24.082 -4.580 57.300 1.00 91.50 680 GLN A N 1
ATOM 5390 C CA . GLN A 1 680 ? -24.483 -5.334 58.499 1.00 91.50 680 GLN A CA 1
ATOM 5391 C C . GLN A 1 680 ? -24.795 -4.408 59.686 1.00 91.50 680 GLN A C 1
ATOM 5393 O O . GLN A 1 680 ? -25.770 -4.638 60.407 1.00 91.50 680 GLN A O 1
ATOM 5398 N N . GLY A 1 681 ? -24.003 -3.345 59.864 1.00 90.00 681 GLY A N 1
ATOM 5399 C CA . GLY A 1 681 ? -24.272 -2.286 60.839 1.00 90.00 681 GLY A CA 1
ATOM 5400 C C . GLY A 1 681 ? -25.607 -1.586 60.580 1.00 90.00 681 GLY A C 1
ATOM 5401 O O . GLY A 1 681 ? -26.445 -1.515 61.476 1.00 90.00 681 GLY A O 1
ATOM 5402 N N . TRP A 1 682 ? -25.853 -1.166 59.335 1.00 93.12 682 TRP A N 1
ATOM 5403 C CA . TRP A 1 682 ? -27.112 -0.517 58.953 1.00 93.12 682 TRP A CA 1
ATOM 5404 C C . TRP A 1 682 ? -28.333 -1.422 59.153 1.00 93.12 682 TRP A C 1
ATOM 5406 O O . TRP A 1 682 ? -29.337 -0.972 59.698 1.00 93.12 682 TRP A O 1
ATOM 5416 N N . VAL A 1 683 ? -28.251 -2.708 58.792 1.00 92.88 683 VAL A N 1
ATOM 5417 C CA . VAL A 1 683 ? -29.338 -3.679 59.024 1.00 92.88 683 VAL A CA 1
ATOM 5418 C C . VAL A 1 683 ? -29.630 -3.848 60.519 1.00 92.88 683 VAL A C 1
ATOM 5420 O O . VAL A 1 683 ? -30.796 -3.908 60.914 1.00 92.88 683 VAL A O 1
ATOM 5423 N N . LYS A 1 684 ? -28.596 -3.897 61.370 1.00 93.38 684 LYS A N 1
ATOM 5424 C CA . LYS A 1 684 ? -28.757 -3.998 62.830 1.00 93.38 684 LYS A CA 1
ATOM 5425 C C . LYS A 1 684 ? -29.487 -2.782 63.405 1.00 93.38 684 LYS A C 1
ATOM 5427 O O . LYS A 1 684 ? -30.401 -2.957 64.210 1.00 93.38 684 LYS A O 1
ATOM 5432 N N . ASP A 1 685 ? -29.103 -1.580 62.985 1.00 91.12 685 ASP A N 1
ATOM 5433 C CA . ASP A 1 685 ? -29.724 -0.340 63.454 1.00 91.12 685 ASP A CA 1
ATOM 5434 C C . ASP A 1 685 ? -31.178 -0.223 62.977 1.00 91.12 685 ASP A C 1
ATOM 5436 O O . ASP A 1 685 ? -32.064 0.051 63.789 1.00 91.12 685 ASP A O 1
ATOM 5440 N N . LEU A 1 686 ? -31.451 -0.548 61.708 1.00 90.81 686 LEU A N 1
ATOM 5441 C CA . LEU A 1 686 ? -32.806 -0.553 61.147 1.00 90.81 686 LEU A CA 1
ATOM 5442 C C . LEU A 1 686 ? -33.734 -1.553 61.859 1.00 90.81 686 LEU A C 1
ATOM 5444 O O . LEU A 1 686 ? -34.880 -1.216 62.155 1.00 90.81 686 LEU A O 1
ATOM 5448 N N . ARG A 1 687 ? -33.242 -2.750 62.217 1.00 90.94 687 ARG A N 1
ATOM 5449 C CA . ARG A 1 687 ? -33.994 -3.742 63.019 1.00 90.94 687 ARG A CA 1
ATOM 5450 C C . ARG A 1 687 ? -34.300 -3.268 64.437 1.00 90.94 687 ARG A C 1
ATOM 5452 O O . ARG A 1 687 ? -35.314 -3.656 65.006 1.00 90.94 687 ARG A O 1
ATOM 5459 N N . ALA A 1 688 ? -33.434 -2.431 65.000 1.00 90.81 688 ALA A N 1
ATOM 5460 C CA . ALA A 1 688 ? -33.634 -1.806 66.303 1.00 90.81 688 ALA A CA 1
ATOM 5461 C C . ALA A 1 688 ? -34.490 -0.526 66.231 1.00 90.81 688 ALA A C 1
ATOM 5463 O O . ALA A 1 688 ? -34.548 0.207 67.219 1.00 90.81 688 ALA A O 1
ATOM 5464 N N . LEU A 1 689 ? -35.122 -0.242 65.080 1.00 85.25 689 LEU A N 1
ATOM 5465 C CA . LEU A 1 689 ? -35.892 0.978 64.807 1.00 85.25 689 LEU A CA 1
ATOM 5466 C C . LEU A 1 689 ? -35.071 2.269 64.991 1.00 85.25 689 LEU A C 1
ATOM 5468 O O . LEU A 1 689 ? -35.612 3.325 65.319 1.00 85.25 689 LEU A O 1
ATOM 5472 N N . LYS A 1 690 ? -33.751 2.198 64.776 1.00 86.00 690 LYS A N 1
ATOM 5473 C CA . LYS A 1 690 ? -32.840 3.350 64.779 1.00 86.00 690 LYS A CA 1
ATOM 5474 C C . LYS A 1 690 ? -32.524 3.759 63.342 1.00 86.00 690 LYS A C 1
ATOM 5476 O O . LYS A 1 690 ? -32.386 2.903 62.475 1.00 86.00 690 LYS A O 1
ATOM 5481 N N . ASN A 1 691 ? -32.387 5.062 63.089 1.00 83.00 691 ASN A N 1
ATOM 5482 C CA . ASN A 1 691 ? -31.976 5.573 61.779 1.00 83.00 691 ASN A CA 1
ATOM 5483 C C . ASN A 1 691 ? -30.435 5.595 61.669 1.00 83.00 691 ASN A C 1
ATOM 5485 O O . ASN A 1 691 ? -29.814 6.431 62.331 1.00 83.00 691 ASN A O 1
ATOM 5489 N N . PRO A 1 692 ? -29.808 4.735 60.842 1.00 85.38 692 PRO A N 1
ATOM 5490 C CA . PRO A 1 692 ? -28.356 4.745 60.657 1.00 85.38 692 PRO A CA 1
ATOM 5491 C C . PRO A 1 692 ? -27.860 5.893 59.758 1.00 85.38 692 PRO A C 1
ATOM 5493 O O . PRO A 1 692 ? -26.674 6.220 59.774 1.00 85.38 692 PRO A O 1
ATOM 5496 N N . PHE A 1 693 ? -28.741 6.538 58.985 1.00 88.88 693 PHE A N 1
ATOM 5497 C CA . PHE A 1 693 ? -28.384 7.550 57.985 1.00 88.88 693 PHE A CA 1
ATOM 5498 C C . PHE A 1 693 ? -28.463 8.973 58.556 1.00 88.88 693 PHE A C 1
ATOM 5500 O O . PHE A 1 693 ? -29.346 9.762 58.220 1.00 88.88 693 PHE A O 1
ATOM 5507 N N . THR A 1 694 ? -27.530 9.294 59.454 1.00 86.44 694 THR A N 1
ATOM 5508 C CA . THR A 1 694 ? -27.344 10.660 59.985 1.00 86.44 694 THR A CA 1
ATOM 5509 C C . THR A 1 694 ? -26.693 11.589 58.951 1.00 86.44 694 THR A C 1
ATOM 5511 O O . THR A 1 694 ? -26.068 11.119 58.002 1.00 86.44 694 THR A O 1
ATOM 5514 N N . ASP A 1 695 ? -26.755 12.912 59.151 1.00 81.69 695 ASP A N 1
ATOM 5515 C CA . ASP A 1 695 ? -26.073 13.889 58.276 1.00 81.69 695 ASP A CA 1
ATOM 5516 C C . ASP A 1 695 ? -24.574 13.620 58.116 1.00 81.69 695 ASP A C 1
ATOM 5518 O O . ASP A 1 695 ? -24.019 13.744 57.023 1.00 81.69 695 ASP A O 1
ATOM 5522 N N . ALA A 1 696 ? -23.914 13.216 59.204 1.00 84.31 696 ALA A N 1
ATOM 5523 C CA . ALA A 1 696 ? -22.502 12.860 59.184 1.00 84.31 696 ALA A CA 1
ATOM 5524 C C . ALA A 1 696 ? -22.247 11.613 58.323 1.00 84.31 696 ALA A C 1
ATOM 5526 O O . ALA A 1 696 ? -21.264 11.564 57.583 1.00 84.31 696 ALA A O 1
ATOM 5527 N N . GLU A 1 697 ? -23.145 10.628 58.389 1.00 85.75 697 GLU A N 1
ATOM 5528 C CA . GLU A 1 697 ? -23.032 9.391 57.619 1.00 85.75 697 GLU A CA 1
ATOM 5529 C C . GLU A 1 697 ? -23.319 9.618 56.128 1.00 85.75 697 GLU A C 1
ATOM 5531 O O . GLU A 1 697 ? -22.553 9.147 55.286 1.00 85.75 697 GLU A O 1
ATOM 5536 N N . LEU A 1 698 ? -24.340 10.411 55.784 1.00 87.19 698 LEU A N 1
ATOM 5537 C CA . LEU A 1 698 ? -24.643 10.789 54.397 1.00 87.19 698 LEU A CA 1
ATOM 5538 C C . LEU A 1 698 ? -23.503 11.603 53.768 1.00 87.19 698 LEU A C 1
ATOM 5540 O O . LEU A 1 698 ? -23.076 11.309 52.652 1.00 87.19 698 LEU A O 1
ATOM 5544 N N . LYS A 1 699 ? -22.925 12.563 54.503 1.00 85.25 699 LYS A N 1
ATOM 5545 C CA . LYS A 1 699 ? -21.757 13.330 54.040 1.00 85.25 699 LYS A CA 1
ATOM 5546 C C . LYS A 1 699 ? -20.536 12.438 53.804 1.00 85.25 699 LYS A C 1
ATOM 5548 O O . LYS A 1 699 ? -19.793 12.653 52.852 1.00 85.25 699 LYS A O 1
ATOM 5553 N N . LYS A 1 700 ? -20.342 11.417 54.642 1.00 86.00 700 LYS A N 1
ATOM 5554 C CA . LYS A 1 700 ? -19.261 10.434 54.492 1.00 86.00 700 LYS A CA 1
ATOM 5555 C C . LYS A 1 700 ? -19.473 9.516 53.286 1.00 86.00 700 LYS A C 1
ATOM 5557 O O . LYS A 1 700 ? -18.493 9.079 52.696 1.00 86.00 700 LYS A O 1
ATOM 5562 N N . LEU A 1 701 ? -20.725 9.217 52.936 1.00 85.44 701 LEU A N 1
ATOM 5563 C CA . LEU A 1 701 ? -21.086 8.460 51.733 1.00 85.44 701 LEU A CA 1
ATOM 5564 C C . LEU A 1 701 ? -20.954 9.282 50.445 1.00 85.44 701 LEU A C 1
ATOM 5566 O O . LEU A 1 701 ? -20.662 8.702 49.414 1.00 85.44 701 LEU A O 1
ATOM 5570 N N . LEU A 1 702 ? -21.117 10.608 50.498 1.00 82.56 702 LEU A N 1
ATOM 5571 C CA . LEU A 1 702 ? -20.840 11.502 49.360 1.00 82.56 702 LEU A CA 1
ATOM 5572 C C . LEU A 1 702 ? -19.342 11.621 49.030 1.00 82.56 702 LEU A C 1
ATOM 5574 O O . LEU A 1 702 ? -18.987 11.979 47.913 1.00 82.56 702 LEU A O 1
ATOM 5578 N N . GLN A 1 703 ? -18.468 11.368 50.007 1.00 76.50 703 GLN A N 1
ATOM 5579 C CA . GLN A 1 703 ? -17.008 11.484 49.881 1.00 76.50 703 GLN A CA 1
ATOM 5580 C C . GLN A 1 703 ? -16.315 10.172 49.469 1.00 76.50 703 GLN A C 1
ATOM 5582 O O . GLN A 1 703 ? -15.089 10.149 49.349 1.00 76.50 703 GLN A O 1
ATOM 5587 N N . GLN A 1 704 ? -17.074 9.084 49.324 1.00 67.69 704 GLN A N 1
ATOM 5588 C CA . GLN A 1 704 ? -16.609 7.737 48.977 1.00 67.69 704 GLN A CA 1
ATOM 5589 C C . GLN A 1 704 ? -17.223 7.304 47.657 1.00 67.69 704 GLN A C 1
ATOM 5591 O O . GLN A 1 704 ? -16.528 6.553 46.941 1.00 67.69 704 GLN A O 1
#

pLDDT: mean 81.65, std 15.76, range [26.84, 97.81]

Secondary structure (DSSP, 8-state):
----HHHHHHHHHHHHHTT---EEEESSTTHHHHH---HHHHHHHHHHHHHHHTSTT-EEEE---GGGGGGGGGGTTSGGGTT--SSTT-TTT-----PBPHHHHHHHHHHHHHHSS-PPPHHHHHHHHHHHHTTTSSB-HHHHHHHHHHHHHTT--SHHHHHHH--HHHHHHHHHHHHHHHT-TTTHHHHHHHHHHTS-TTS----EEHHHHHHHHHTT-TT-TT-HHHHHHHHHHHHHTTSEEEE--SS--EEEES-THHHHHHHHHHHHHHHHHHHHHHHHHSGGGSSGGGSTTSTTS----------S-TTHHHHHHHHHHHHHHHHHHHHHHHHHHHHTTT-HHHHHHHHHHHHHHHTT-S---HHHHHHHHHHHHHHHH----SSS-----PPPS------SS-EEEEEE-TTSSEEEEEETTSEEEEEETTT--EEEEEE--SS-EEEEEE-TTSSEEEEEETTS-EEEEE--HHHHHHHHHHHHHHHHHH-HHHHHH-GGG--HHHHHHHHHHHHHHHHHHHHTT-HHHHHHHHHHHHHH-TT--S-HHHHHHHHHHHHHHHHHHHHHHHHHHTT-HHHHHHHHHHHHHH-TT----HHHHHHHHHHHHHTT-TTTTHHHHHHHHHH-TT-HHHHHHHHHHHHHTT-HHHHHHHHHHHHHH---HHHHHHHHHHHHHHHTT-----HHHHHHHHT-

Foldseek 3Di:
DPDDLVNVLVVLLVCVVVVHQAEAEAEACLVVCVVDVDPVVVQVVLLSVLSQVVRVSYHYHYHYDPVSVVVVLVSLPPPSNQVPQPDPSHPVNDDDDDFAQLVRQLVVVCVVCVVDVQAADSVLSNVVSCLQCVPPNTHDPVLCVQLVVLCVVVVVRYPVCVVVPDGSLVSNLVSLVVLLCVLPPVLNLLLLQLLLVLADPVLAGDKDFLLRSVVVVVLQDVPPPPDPPSSVSSQVSCVVSLQWDWDCDPPGIIIIGPDSVSRVSSCVVRVVVSVVRVVVVVVVVPPPPPPPPPDPPPDPDDDDDDDDDDDPCVVVCVVCVVVVVVVLLVQLVVLLVVLVVCLVVLNLVSSLVSLVVSQVSVVVDDPDDPVSNVSSVLSNLQSVPDHDDDDDDDDSDDDDPDDLDDDSADFQEWEAQLVRQWIWTWFQSQWIWIAGPVPSDTPDIDHDGPGGFNYWYADNVRQWIWTDGPSRDIDIDGNPPLVVLQVVLVVCLVVCLLVVVVVVVCVSSQDLVSLQSSLVNLQVVLLVCLLVVNLVVSLVSNVSSCVSPVVDDDRSNVSSPLSNLLSQLVVLLVVLLVCLLVLVLVSSVVSNVVSCVSPVPRDNDLSSLLSSLQSCLLSLNLVVSLVSLVVSCVRVVLDLVSLQSNLSSCLSVPVLVSSLVSLVSNLVPDPPPVSNVVSVVCNVCSVVVHRPDDNVNSVVSSVD

Mean predicted aligned error: 21.19 Å

Solvent-accessible surface area (backbone atoms only — not comparable to full-atom values): 39016 Å² total; per-residue (Å²): 133,88,74,53,73,66,58,55,52,51,53,59,55,49,28,56,81,68,76,42,67,53,72,49,75,39,74,65,46,60,52,58,70,71,76,48,83,54,70,66,60,55,48,52,51,48,47,53,51,18,54,48,66,73,37,84,51,46,42,80,46,77,39,68,63,76,92,55,53,68,66,63,58,75,51,59,79,40,77,50,37,64,81,58,61,86,55,100,77,12,74,91,81,61,83,87,89,75,66,30,48,53,69,54,47,48,52,50,51,50,57,53,24,72,74,39,100,56,65,62,36,72,70,28,52,54,51,50,43,52,63,58,14,63,89,73,70,32,29,48,63,65,58,51,49,48,42,50,49,40,34,58,78,70,67,52,38,42,47,69,51,43,72,70,72,56,57,71,70,55,36,45,51,49,46,54,51,49,62,32,53,74,53,33,86,93,36,31,73,58,40,50,50,52,55,42,67,31,28,46,99,83,37,37,47,50,78,38,37,70,69,54,52,52,56,58,44,60,77,67,41,92,78,64,87,77,50,81,66,56,61,56,52,39,52,49,51,35,38,74,72,63,54,27,42,78,46,91,45,90,95,54,51,30,40,23,46,68,52,43,82,52,25,51,60,45,44,73,72,44,53,74,62,55,60,57,50,60,65,57,63,61,67,66,66,67,72,73,75,78,75,78,83,77,74,87,80,73,85,86,79,84,90,83,91,82,92,86,88,88,87,91,44,72,74,58,41,50,65,46,31,52,50,40,52,50,44,50,51,48,45,33,48,47,26,40,53,47,14,56,51,25,58,74,66,81,41,40,68,62,6,29,50,27,14,51,50,27,39,61,55,48,77,76,50,92,83,67,55,69,67,63,52,50,50,39,51,52,45,27,47,47,32,74,65,60,68,94,77,79,94,75,82,96,72,91,65,80,80,81,88,77,80,75,82,78,72,89,43,61,72,60,22,70,27,60,33,69,84,62,52,36,35,40,34,9,12,54,63,22,30,34,39,32,28,35,60,90,78,50,44,79,73,44,78,49,77,79,56,89,28,33,19,57,35,39,40,54,36,86,85,52,38,34,36,43,36,36,30,75,63,78,47,72,52,77,46,82,61,42,62,69,57,53,51,51,51,53,36,58,75,39,44,74,57,34,30,79,34,52,64,62,41,66,74,38,66,92,58,63,40,74,70,52,32,38,54,14,19,56,46,30,40,54,53,14,49,53,32,2,32,70,69,36,39,70,62,9,25,52,30,32,49,50,16,36,74,40,24,80,82,60,87,75,56,37,62,62,52,17,50,53,30,24,40,51,23,49,20,52,50,28,43,55,46,16,40,49,32,8,72,74,52,40,40,70,61,13,52,48,28,42,52,48,14,40,70,65,23,78,79,64,83,77,51,50,67,44,26,41,40,33,17,40,34,16,28,60,65,76,33,19,72,82,24,43,67,32,22,51,50,20,28,70,73,37,72,84,41,39,69,50,34,32,42,33,13,53,24,27,46,74,64,68,39,50,68,64,13,39,55,23,35,50,54,25,49,76,71,57,83,51,67,70,60,38,53,50,46,53,50,42,43,53,31,47,75,68,76,39,85,67,79,41,74,70,49,36,55,54,58,75,76,106

Radius of gyration: 45.78 Å; Cα contacts (8 Å, |Δi|>4): 881; chains: 1; bounding box: 99×68×142 Å

Sequence (704 aa):
MTHSPTVLLEQLRLCETYNLRPVLIFDQFEEFFFVDTEPEQKRQFFEFLGECLNILPVKVIVSLRVDYLHYLLQCNRLPSMAIINNDILGKNVLYELGNFSPTDAKSIIQQLTERSHFHLEPALIEELVQDLARELGEVRPIELQVVGAQLQTENITTLAKYRECCTKEELVKRYLDEVVQDCGEENQQTAEFVLYLLTDEKGTRPLKTRAELDRDLQGLVADVSKEASKLDLILEIFVESGLVVLLKENPANRYQLVHDYLAEFIRQQQEPKLTQVMAELEREKEQRKLSERKLNRFLRVALAGSVAAVFGFAILAQQAEKQRKQAEISEIKALINSSETFSNSEQTLDALIDGLTAAGKLKKIDWAKADTRMRTVATLQQAVYIHPKENKAKENKVIEVNTLEGHSSYVWSVAFSPDGKTIASGSWDNSIKLWDVATGKELKTLKGHSSEVQSVAFSPDGKTIASGSRDKTVILWNLDFNELMSDGCHLLNHYLVAHPETLAELEECQTPSLLVQAASVLVIQGEKLARNDNVKDAVAKFSKAQKWDSRLKFDPKAKAQEFAIKGEAKRLVAEGGTLAKEGKVTEAIAAYTQAQKLDPKVEIDTSSWESLCWYGSLHRHAADVMFACEKAVQLAPNNVSTRARRGLARALTGNTQGAIEDFEAYIAQTDDKKWKSRFQGWVKDLRALKNPFTDAELKKLLQQ